Protein AF-0000000066937714 (afdb_homodimer)

Radius of gyration: 23.48 Å; Cα contacts (8 Å, |Δi|>4): 875; chains: 2; bounding box: 50×72×69 Å

Organism: NCBI:txid1442368

Nearest PDB structures (foldseek):
  7u1z-assembly2_A  TM=6.912E-01  e=1.212E+00  Clostridioides difficile
  6xio-assembly1_A  TM=5.023E-01  e=6.515E-01  Methanosarcinales archaeon
  3h6q-assembly1_A  TM=4.345E-01  e=1.758E+00  Macrolepiota procera
  6c8z-assembly1_A-2  TM=4.834E-01  e=1.652E+00  Methanosarcinales
  2qm4-assembly2_D  TM=3.802E-01  e=5.372E+00  Homo sapiens

Foldseek 3Di:
DPPQDKDFQLRLLPPDADAAAAVQADQDFDDADPPFADAPDEAAPVCPDDVNCCVVQVVRRGDIDGDDDAQPPDDDNVLRYHHYLVSVVSSCVRGVQVSVQVSQQSRVCVVVVPDDSLQRWGKDAQQQPFQDPPDDPLQTARIFRFRRVAAHPRHTAGQEGEHEDECSQADPPDDPVRNCRVVSRRLRCCVVNRVYQWYWYDYPFWIWIWGWDQDPNGTHIYIHIDGPPPPDPDDD/DPPQDKDFQLRLLPPDADAAAAVQADQDFDDADPPFADAPDEAAPVCPDDVNCCVVQVVRRGDIDGDDDAQPPDDDNVLRYHHYLVSVVSSCVRGVQVSVQVSQQSRVCVVVVPDDSLQRWGKDAQQQPDQDPPDDPLQTARIFRFRRVAAHPRHTAGQEGEHEDECSQADPVDDPVRNCRVVSRRQRCCVVNRVYQWYWYDYPFWIWIWGWDQDPNGTHIYIHIPGPPPPDPDDD

Sequence (472 aa):
MNVMATTTLLEYLTLPNPVLDCLHSSTGSNTTNPSWDKLSGLEDWAEFNYNTLMHSYGDILHRNFPSMAETSPSLTELDRMIFTERTFESVLERTIMPQVSSALRLAWPIHYSNDDLKDVVEIGKGDKARKGIYEDDRYYPDWAGIRKGVVTRFGYRNLCPGETKLESKLNSSRKDFDYAEPFKQIQTYCGRQWNTRYGYIIHNKRTCCCQSLERNDRAWSRCYEKRSNGNAAGEKMNVMATTTLLEYLTLPNPVLDCLHSSTGSNTTNPSWDKLSGLEDWAEFNYNTLMHSYGDILHRNFPSMAETSPSLTELDRMIFTERTFESVLERTIMPQVSSALRLAWPIHYSNDDLKDVVEIGKGDKARKGIYEDDRYYPDWAGIRKGVVTRFGYRNLCPGETKLESKLNSSRKDFDYAEPFKQIQTYCGRQWNTRYGYIIHNKRTCCCQSLERNDRAWSRCYEKRSNGNAAGEK

Structure (mmCIF, N/CA/C/O backbone):
data_AF-0000000066937714-model_v1
#
loop_
_entity.id
_entity.type
_entity.pdbx_description
1 polymer 'Unplaced genomic scaffold supercont1.4, whole genome shotgun sequence'
#
loop_
_atom_site.group_PDB
_atom_site.id
_atom_site.type_symbol
_atom_site.label_atom_id
_atom_site.label_alt_id
_atom_site.label_comp_id
_atom_site.label_asym_id
_atom_site.label_entity_id
_atom_site.label_seq_id
_atom_site.pdbx_PDB_ins_code
_atom_site.Cartn_x
_atom_site.Cartn_y
_atom_site.Cartn_z
_atom_site.occupancy
_atom_site.B_iso_or_equiv
_atom_site.auth_seq_id
_atom_site.auth_comp_id
_atom_site.auth_asym_id
_atom_site.auth_atom_id
_atom_site.pdbx_PDB_model_num
ATOM 1 N N . MET A 1 1 ? 10.688 -7.031 39.25 1 34 1 MET A N 1
ATOM 2 C CA . MET A 1 1 ? 9.594 -6.305 38.625 1 34 1 MET A CA 1
ATOM 3 C C . MET A 1 1 ? 9.773 -6.25 37.125 1 34 1 MET A C 1
ATOM 5 O O . MET A 1 1 ? 10.82 -5.824 36.625 1 34 1 MET A O 1
ATOM 9 N N . ASN A 1 2 ? 9.383 -7.156 36.344 1 45.88 2 ASN A N 1
ATOM 10 C CA . ASN A 1 2 ? 9.555 -7.219 34.875 1 45.88 2 ASN A CA 1
ATOM 11 C C . ASN A 1 2 ? 9.234 -5.883 34.219 1 45.88 2 ASN A C 1
ATOM 13 O O . ASN A 1 2 ? 8.062 -5.516 34.094 1 45.88 2 ASN A O 1
ATOM 17 N N . VAL A 1 3 ? 9.93 -4.844 34.5 1 57 3 VAL A N 1
ATOM 18 C CA . VAL A 1 3 ? 9.672 -3.467 34.094 1 57 3 VAL A CA 1
ATOM 19 C C . VAL A 1 3 ? 9.438 -3.408 32.594 1 57 3 VAL A C 1
ATOM 21 O O . VAL A 1 3 ? 10.281 -3.846 31.797 1 57 3 VAL A O 1
ATOM 24 N N . MET A 1 4 ? 8.227 -3.357 32.219 1 72.12 4 MET A N 1
ATOM 25 C CA . MET A 1 4 ? 7.867 -3.227 30.828 1 72.12 4 MET A CA 1
ATOM 26 C C . MET A 1 4 ? 8.578 -2.035 30.188 1 72.12 4 MET A C 1
ATOM 28 O O . MET A 1 4 ? 8.625 -0.953 30.781 1 72.12 4 MET A O 1
ATOM 32 N N . ALA A 1 5 ? 9.477 -2.191 29.25 1 87.19 5 ALA A N 1
ATOM 33 C CA . ALA A 1 5 ? 10.227 -1.146 28.547 1 87.19 5 ALA A CA 1
ATOM 34 C C . ALA A 1 5 ? 9.312 0.008 28.156 1 87.19 5 ALA A C 1
ATOM 36 O O . ALA A 1 5 ? 8.141 -0.203 27.828 1 87.19 5 ALA A O 1
ATOM 37 N N . THR A 1 6 ? 9.664 1.234 28.547 1 93.81 6 THR A N 1
ATOM 38 C CA . THR A 1 6 ? 8.891 2.422 28.188 1 93.81 6 THR A CA 1
ATOM 39 C C . THR A 1 6 ? 9.625 3.262 27.156 1 93.81 6 THR A C 1
ATOM 41 O O . THR A 1 6 ? 10.828 3.07 26.938 1 93.81 6 THR A O 1
ATOM 44 N N . THR A 1 7 ? 8.938 4.07 26.469 1 95.5 7 THR A N 1
ATOM 45 C CA . THR A 1 7 ? 9.438 5.039 25.484 1 95.5 7 THR A CA 1
ATOM 46 C C . THR A 1 7 ? 8.578 6.301 25.5 1 95.5 7 THR A C 1
ATOM 48 O O . THR A 1 7 ? 7.426 6.277 25.922 1 95.5 7 THR A O 1
ATOM 51 N N . THR A 1 8 ? 9.172 7.402 25.172 1 97.31 8 THR A N 1
ATOM 52 C CA . THR A 1 8 ? 8.359 8.594 24.969 1 97.31 8 THR A CA 1
ATOM 53 C C . THR A 1 8 ? 7.824 8.641 23.531 1 97.31 8 THR A C 1
ATOM 55 O O . THR A 1 8 ? 8.352 7.969 22.641 1 97.31 8 THR A O 1
ATOM 58 N N . LEU A 1 9 ? 6.805 9.453 23.281 1 97.12 9 LEU A N 1
ATOM 59 C CA . LEU A 1 9 ? 6.305 9.641 21.922 1 97.12 9 LEU A CA 1
ATOM 60 C C . LEU A 1 9 ? 7.367 10.289 21.031 1 97.12 9 LEU A C 1
ATOM 62 O O . LEU A 1 9 ? 7.48 9.961 19.859 1 97.12 9 LEU A O 1
ATOM 66 N N . LEU A 1 10 ? 8.07 11.211 21.641 1 97 10 LEU A N 1
ATOM 67 C CA . LEU A 1 10 ? 9.141 11.867 20.891 1 97 10 LEU A CA 1
ATOM 68 C C . LEU A 1 10 ? 10.172 10.852 20.422 1 97 10 LEU A C 1
ATOM 70 O O . LEU A 1 10 ? 10.562 10.859 19.25 1 97 10 LEU A O 1
ATOM 74 N N . GLU A 1 11 ? 10.602 9.992 21.312 1 95.69 11 GLU A N 1
ATOM 75 C CA . GLU A 1 11 ? 11.562 8.961 20.953 1 95.69 11 GLU A CA 1
ATOM 76 C C . GLU A 1 11 ? 10.992 8.023 19.891 1 95.69 11 GLU A C 1
ATOM 78 O O . GLU A 1 11 ? 11.68 7.68 18.922 1 95.69 11 GLU A O 1
ATOM 83 N N . TYR A 1 12 ? 9.844 7.645 20.078 1 95.31 12 TYR A N 1
ATOM 84 C CA . TYR A 1 12 ? 9.18 6.719 19.172 1 95.31 12 TYR A CA 1
ATOM 85 C C . TYR A 1 12 ? 9.047 7.324 17.781 1 95.31 12 TYR A C 1
ATOM 87 O O . TYR A 1 12 ? 9.336 6.664 16.781 1 95.31 12 TYR A O 1
ATOM 95 N N . LEU A 1 13 ? 8.68 8.617 17.688 1 94.69 13 LEU A N 1
ATOM 96 C CA . LEU A 1 13 ? 8.406 9.281 16.422 1 94.69 13 LEU A CA 1
ATOM 97 C C . LEU A 1 13 ? 9.703 9.727 15.75 1 94.69 13 LEU A C 1
ATOM 99 O O . LEU A 1 13 ? 9.695 10.133 14.586 1 94.69 13 LEU A O 1
ATOM 103 N N . THR A 1 14 ? 10.82 9.609 16.406 1 93.06 14 THR A N 1
ATOM 104 C CA . THR A 1 14 ? 12.086 10.031 15.812 1 93.06 14 THR A CA 1
ATOM 105 C C . THR A 1 14 ? 12.984 8.828 15.555 1 93.06 14 THR A C 1
ATOM 107 O O . THR A 1 14 ? 14.188 8.984 15.344 1 93.06 14 THR A O 1
ATOM 110 N N . LEU A 1 15 ? 12.375 7.668 15.703 1 91.62 15 LEU A N 1
ATOM 111 C CA . LEU A 1 15 ? 13.117 6.496 15.25 1 91.62 15 LEU A CA 1
ATOM 112 C C . LEU A 1 15 ? 13.594 6.676 13.812 1 91.62 15 LEU A C 1
ATOM 114 O O . LEU A 1 15 ? 12.93 7.344 13.016 1 91.62 15 LEU A O 1
ATOM 118 N N . PRO A 1 16 ? 14.734 6.062 13.5 1 91.06 16 PRO A N 1
ATOM 119 C CA . PRO A 1 16 ? 15.258 6.234 12.141 1 91.06 16 PRO A CA 1
ATOM 120 C C . PRO A 1 16 ? 14.297 5.715 11.07 1 91.06 16 PRO A C 1
ATOM 122 O O . PRO A 1 16 ? 13.656 4.68 11.266 1 91.06 16 PRO A O 1
ATOM 125 N N . ASN A 1 17 ? 14.188 6.473 10.016 1 92.12 17 ASN A N 1
ATOM 126 C CA . ASN A 1 17 ? 13.43 6.027 8.852 1 92.12 17 ASN A CA 1
ATOM 127 C C . ASN A 1 17 ? 14.125 4.883 8.125 1 92.12 17 ASN A C 1
ATOM 129 O O . ASN A 1 17 ? 15.344 4.715 8.25 1 92.12 17 ASN A O 1
ATOM 133 N N . PRO A 1 18 ? 13.359 4.137 7.398 1 94.38 18 PRO A N 1
ATOM 134 C CA . PRO A 1 18 ? 14.016 3.113 6.582 1 94.38 18 PRO A CA 1
ATOM 135 C C . PRO A 1 18 ? 14.969 3.703 5.547 1 94.38 18 PRO A C 1
ATOM 137 O O . PRO A 1 18 ? 14.688 4.758 4.973 1 94.38 18 PRO A O 1
ATOM 140 N N . VAL A 1 19 ? 16.078 3.006 5.395 1 95.62 19 VAL A N 1
ATOM 141 C CA . VAL A 1 19 ? 16.984 3.355 4.305 1 95.62 19 VAL A CA 1
ATOM 142 C C . VAL A 1 19 ? 16.438 2.809 2.986 1 95.62 19 VAL A C 1
ATOM 144 O O . VAL A 1 19 ? 16.172 1.611 2.867 1 95.62 19 VAL A O 1
ATOM 147 N N . LEU A 1 20 ? 16.312 3.693 2.029 1 97.69 20 LEU A N 1
ATOM 148 C CA . LEU A 1 20 ? 15.68 3.314 0.769 1 97.69 20 LEU A CA 1
ATOM 149 C C . LEU A 1 20 ? 16.688 3.361 -0.377 1 97.69 20 LEU A C 1
ATOM 151 O O . LEU A 1 20 ? 17.656 4.121 -0.327 1 97.69 20 LEU A O 1
ATOM 155 N N . ASP A 1 21 ? 16.5 2.48 -1.331 1 97.25 21 ASP A N 1
ATOM 156 C CA . ASP A 1 21 ? 17.203 2.488 -2.605 1 97.25 21 ASP A CA 1
ATOM 157 C C . ASP A 1 21 ? 16.344 3.098 -3.711 1 97.25 21 ASP A C 1
ATOM 159 O O . ASP A 1 21 ? 15.406 2.467 -4.191 1 97.25 21 ASP A O 1
ATOM 163 N N . CYS A 1 22 ? 16.672 4.289 -4.137 1 95.88 22 CYS A N 1
ATOM 164 C CA . CYS A 1 22 ? 15.852 5.023 -5.094 1 95.88 22 CYS A CA 1
ATOM 165 C C . CYS A 1 22 ? 16.547 5.133 -6.441 1 95.88 22 CYS A C 1
ATOM 167 O O . CYS A 1 22 ? 16.234 6.016 -7.238 1 95.88 22 CYS A O 1
ATOM 169 N N . LEU A 1 23 ? 17.484 4.262 -6.723 1 92.38 23 LEU A N 1
ATOM 170 C CA . LEU A 1 23 ? 18.297 4.309 -7.934 1 92.38 23 LEU A CA 1
ATOM 171 C C . LEU A 1 23 ? 17.406 4.195 -9.18 1 92.38 23 LEU A C 1
ATOM 173 O O . LEU A 1 23 ? 17.703 4.809 -10.203 1 92.38 23 LEU A O 1
ATOM 177 N N . HIS A 1 24 ? 16.297 3.477 -9.086 1 90.25 24 HIS A N 1
ATOM 178 C CA . HIS A 1 24 ? 15.469 3.205 -10.25 1 90.25 24 HIS A CA 1
ATOM 179 C C . HIS A 1 24 ? 14.156 3.982 -10.195 1 90.25 24 HIS A C 1
ATOM 181 O O . HIS A 1 24 ? 13.211 3.674 -10.922 1 90.25 24 HIS A O 1
ATOM 187 N N . SER A 1 25 ? 14.117 4.969 -9.367 1 93 25 SER A N 1
ATOM 188 C CA . SER A 1 25 ? 12.875 5.715 -9.203 1 93 25 SER A CA 1
ATOM 189 C C . SER A 1 25 ? 12.5 6.457 -10.484 1 93 25 SER A C 1
ATOM 191 O O . SER A 1 25 ? 13.367 7.016 -11.156 1 93 25 SER A O 1
ATOM 193 N N . SER A 1 26 ? 11.258 6.438 -10.727 1 90.38 26 SER A N 1
ATOM 194 C CA . SER A 1 26 ? 10.734 7.145 -11.891 1 90.38 26 SER A CA 1
ATOM 195 C C . SER A 1 26 ? 11.031 8.641 -11.812 1 90.38 26 SER A C 1
ATOM 197 O O . SER A 1 26 ? 11.031 9.219 -10.727 1 90.38 26 SER A O 1
ATOM 199 N N . THR A 1 27 ? 11.258 9.258 -12.969 1 89.38 27 THR A N 1
ATOM 200 C CA . THR A 1 27 ? 11.617 10.672 -13.016 1 89.38 27 THR A CA 1
ATOM 201 C C . THR A 1 27 ? 10.633 11.445 -13.898 1 89.38 27 THR A C 1
ATOM 203 O O . THR A 1 27 ? 10.875 12.609 -14.227 1 89.38 27 THR A O 1
ATOM 206 N N . GLY A 1 28 ? 9.57 10.836 -14.266 1 87.62 28 GLY A N 1
ATOM 207 C CA . GLY A 1 28 ? 8.617 11.484 -15.156 1 87.62 28 GLY A CA 1
ATOM 208 C C . GLY A 1 28 ? 7.969 12.711 -14.531 1 87.62 28 GLY A C 1
ATOM 209 O O . GLY A 1 28 ? 8.234 13.039 -13.375 1 87.62 28 GLY A O 1
ATOM 210 N N . SER A 1 29 ? 7.102 13.359 -15.289 1 90.12 29 SER A N 1
ATOM 211 C CA . SER A 1 29 ? 6.434 14.578 -14.844 1 90.12 29 SER A CA 1
ATOM 212 C C . SER A 1 29 ? 5.387 14.273 -13.773 1 90.12 29 SER A C 1
ATOM 214 O O . SER A 1 29 ? 4.891 13.148 -13.688 1 90.12 29 SER A O 1
ATOM 216 N N . ASN A 1 30 ? 5.121 15.312 -13.062 1 91.88 30 ASN A N 1
ATOM 217 C CA . ASN A 1 30 ? 4.051 15.203 -12.078 1 91.88 30 ASN A CA 1
ATOM 218 C C . ASN A 1 30 ? 2.676 15.211 -12.742 1 91.88 30 ASN A C 1
ATOM 220 O O . ASN A 1 30 ? 2.51 15.773 -13.828 1 91.88 30 ASN A O 1
ATOM 224 N N . THR A 1 31 ? 1.754 14.5 -12.031 1 86.5 31 THR A N 1
ATOM 225 C CA . THR A 1 31 ? 0.358 14.555 -12.453 1 86.5 31 THR A CA 1
ATOM 226 C C . THR A 1 31 ? -0.161 15.992 -12.422 1 86.5 31 THR A C 1
ATOM 228 O O . THR A 1 31 ? 0.18 16.766 -11.523 1 86.5 31 THR A O 1
ATOM 231 N N . THR A 1 32 ? -0.954 16.297 -13.422 1 87.94 32 THR A N 1
ATOM 232 C CA . THR A 1 32 ? -1.576 17.625 -13.461 1 87.94 32 THR A CA 1
ATOM 233 C C . THR A 1 32 ? -3.096 17.5 -13.539 1 87.94 32 THR A C 1
ATOM 235 O O . THR A 1 32 ? -3.623 16.469 -13.945 1 87.94 32 THR A O 1
ATOM 238 N N . ASN A 1 33 ? -3.707 18.5 -13 1 86.06 33 ASN A N 1
ATOM 239 C CA . ASN A 1 33 ? -5.152 18.656 -13.102 1 86.06 33 ASN A CA 1
ATOM 240 C C . ASN A 1 33 ? -5.539 20.125 -13.266 1 86.06 33 ASN A C 1
ATOM 242 O O . ASN A 1 33 ? -5.25 20.953 -12.391 1 86.06 33 ASN A O 1
ATOM 246 N N . PRO A 1 34 ? -6.25 20.391 -14.375 1 85.81 34 PRO A N 1
ATOM 247 C CA . PRO A 1 34 ? -6.586 21.797 -14.633 1 85.81 34 PRO A CA 1
ATOM 248 C C . PRO A 1 34 ? -7.547 22.359 -13.594 1 85.81 34 PRO A C 1
ATOM 250 O O . PRO A 1 34 ? -7.664 23.578 -13.461 1 85.81 34 PRO A O 1
ATOM 253 N N . SER A 1 35 ? -8.164 21.531 -12.859 1 84.19 35 SER A N 1
ATOM 254 C CA . SER A 1 35 ? -9.156 21.984 -11.891 1 84.19 35 SER A CA 1
ATOM 255 C C . SER A 1 35 ? -8.516 22.312 -10.547 1 84.19 35 SER A C 1
ATOM 257 O O . SER A 1 35 ? -9.188 22.797 -9.633 1 84.19 35 SER A O 1
ATOM 259 N N . TRP A 1 36 ? -7.238 22.031 -10.406 1 87.06 36 TRP A N 1
ATOM 260 C CA . TRP A 1 36 ? -6.578 22.359 -9.141 1 87.06 36 TRP A CA 1
ATOM 261 C C . TRP A 1 36 ? -6.465 23.859 -8.961 1 87.06 36 TRP A C 1
ATOM 263 O O . TRP A 1 36 ? -6.312 24.594 -9.938 1 87.06 36 TRP A O 1
ATOM 273 N N . ASP A 1 37 ? -6.543 24.219 -7.734 1 83.94 37 ASP A N 1
ATOM 274 C CA . ASP A 1 37 ? -6.367 25.641 -7.426 1 83.94 37 ASP A CA 1
ATOM 275 C C . ASP A 1 37 ? -4.984 26.125 -7.859 1 83.94 37 ASP A C 1
ATOM 277 O O . ASP A 1 37 ? -3.998 25.406 -7.738 1 83.94 37 ASP A O 1
ATOM 281 N N . LYS A 1 38 ? -5.023 27.344 -8.305 1 82.88 38 LYS A N 1
ATOM 282 C CA . LYS A 1 38 ? -3.74 27.938 -8.664 1 82.88 38 LYS A CA 1
ATOM 283 C C . LYS A 1 38 ? -2.936 28.297 -7.422 1 82.88 38 LYS A C 1
ATOM 285 O O . LYS A 1 38 ? -3.502 28.703 -6.406 1 82.88 38 LYS A O 1
ATOM 290 N N . LEU A 1 39 ? -1.634 28.156 -7.609 1 81.31 39 LEU A N 1
ATOM 291 C CA . LEU A 1 39 ? -0.724 28.531 -6.535 1 81.31 39 LEU A CA 1
ATOM 292 C C . LEU A 1 39 ? -0.24 29.969 -6.723 1 81.31 39 LEU A C 1
ATOM 294 O O . LEU A 1 39 ? 0.303 30.312 -7.773 1 81.31 39 LEU A O 1
ATOM 298 N N . SER A 1 40 ? -0.545 30.828 -5.855 1 75.56 40 SER A N 1
ATOM 299 C CA . SER A 1 40 ? -0.096 32.219 -5.953 1 75.56 40 SER A CA 1
ATOM 300 C C . SER A 1 40 ? 1.352 32.344 -5.496 1 75.56 40 SER A C 1
ATOM 302 O O . SER A 1 40 ? 2.061 33.25 -5.938 1 75.56 40 SER A O 1
ATOM 304 N N . GLY A 1 41 ? 1.845 31.453 -4.637 1 75.25 41 GLY A N 1
ATOM 305 C CA . GLY A 1 41 ? 3.211 31.484 -4.137 1 75.25 41 GLY A CA 1
ATOM 306 C C . GLY A 1 41 ? 3.477 30.453 -3.061 1 75.25 41 GLY A C 1
ATOM 307 O O . GLY A 1 41 ? 2.545 29.828 -2.541 1 75.25 41 GLY A O 1
ATOM 308 N N . LEU A 1 42 ? 4.77 30.203 -2.902 1 79.75 42 LEU A N 1
ATOM 309 C CA . LEU A 1 42 ? 5.262 29.312 -1.849 1 79.75 42 LEU A CA 1
ATOM 310 C C . LEU A 1 42 ? 6.172 30.078 -0.888 1 79.75 42 LEU A C 1
ATOM 312 O O . LEU A 1 42 ? 7.062 30.812 -1.319 1 79.75 42 LEU A O 1
ATOM 316 N N . GLU A 1 43 ? 5.773 30.031 0.33 1 82 43 GLU A N 1
ATOM 317 C CA . GLU A 1 43 ? 6.617 30.688 1.325 1 82 43 GLU A CA 1
ATOM 318 C C . GLU A 1 43 ? 7.062 29.703 2.404 1 82 43 GLU A C 1
ATOM 320 O O . GLU A 1 43 ? 6.406 28.688 2.633 1 82 43 GLU A O 1
ATOM 325 N N . ASP A 1 44 ? 8.086 30.078 3.027 1 84.31 44 ASP A N 1
ATOM 326 C CA . ASP A 1 44 ? 8.57 29.281 4.148 1 84.31 44 ASP A CA 1
ATOM 327 C C . ASP A 1 44 ? 7.656 29.438 5.367 1 84.31 44 ASP A C 1
ATOM 329 O O . ASP A 1 44 ? 7.215 30.547 5.68 1 84.31 44 ASP A O 1
ATOM 333 N N . TRP A 1 45 ? 7.352 28.312 5.852 1 88.5 45 TRP A N 1
ATOM 334 C CA . TRP A 1 45 ? 6.625 28.328 7.117 1 88.5 45 TRP A CA 1
ATOM 335 C C . TRP A 1 45 ? 7.59 28.344 8.297 1 88.5 45 TRP A C 1
ATOM 337 O O . TRP A 1 45 ? 7.785 27.328 8.961 1 88.5 45 TRP A O 1
ATOM 347 N N . ALA A 1 46 ? 8.078 29.484 8.719 1 86.94 46 ALA A N 1
ATOM 348 C CA . ALA A 1 46 ? 9.148 29.641 9.695 1 86.94 46 ALA A CA 1
ATOM 349 C C . ALA A 1 46 ? 8.688 29.234 11.086 1 86.94 46 ALA A C 1
ATOM 351 O O . ALA A 1 46 ? 9.484 28.75 11.891 1 86.94 46 ALA A O 1
ATOM 352 N N . GLU A 1 47 ? 7.398 29.391 11.312 1 88.62 47 GLU A N 1
ATOM 353 C CA . GLU A 1 47 ? 6.859 29.109 12.641 1 88.62 47 GLU A CA 1
ATOM 354 C C . GLU A 1 47 ? 6.766 27.609 12.883 1 88.62 47 GLU A C 1
ATOM 356 O O . GLU A 1 47 ? 6.582 27.172 14.023 1 88.62 47 GLU A O 1
ATOM 361 N N . PHE A 1 48 ? 6.77 26.844 11.828 1 90.25 48 PHE A N 1
ATOM 362 C CA . PHE A 1 48 ? 6.793 25.391 11.992 1 90.25 48 PHE A CA 1
ATOM 363 C C . PHE A 1 48 ? 8.211 24.906 12.266 1 90.25 48 PHE A C 1
ATOM 365 O O . PHE A 1 48 ? 8.961 24.609 11.336 1 90.25 48 PHE A O 1
ATOM 372 N N . ASN A 1 49 ? 8.516 24.844 13.539 1 88.56 49 ASN A N 1
ATOM 373 C CA . ASN A 1 49 ? 9.852 24.406 13.953 1 88.56 49 ASN A CA 1
ATOM 374 C C . ASN A 1 49 ? 9.812 23.672 15.281 1 88.56 49 ASN A C 1
ATOM 376 O O . ASN A 1 49 ? 8.766 23.609 15.938 1 88.56 49 ASN A O 1
ATOM 380 N N . TYR A 1 50 ? 10.922 23.109 15.625 1 91.62 50 TYR A N 1
ATOM 381 C CA . TYR A 1 50 ? 11.023 22.234 16.781 1 91.62 50 TYR A CA 1
ATOM 382 C C . TYR A 1 50 ? 10.609 22.953 18.062 1 91.62 50 TYR A C 1
ATOM 384 O O . TYR A 1 50 ? 9.867 22.406 18.875 1 91.62 50 TYR A O 1
ATOM 392 N N . ASN A 1 51 ? 11.07 24.156 18.219 1 94.38 51 ASN A N 1
ATOM 393 C CA . ASN A 1 51 ? 10.773 24.906 19.422 1 94.38 51 ASN A CA 1
ATOM 394 C C . ASN A 1 51 ? 9.273 25.188 19.562 1 94.38 51 ASN A C 1
ATOM 396 O O . ASN A 1 51 ? 8.711 25.031 20.641 1 94.38 51 ASN A O 1
ATOM 400 N N . THR A 1 52 ? 8.703 25.625 18.438 1 94.06 52 THR A N 1
ATOM 401 C CA . THR A 1 52 ? 7.262 25.875 18.453 1 94.06 52 THR A CA 1
ATOM 402 C C . THR A 1 52 ? 6.492 24.609 18.766 1 94.06 52 THR A C 1
ATOM 404 O O . THR A 1 52 ? 5.551 24.625 19.562 1 94.06 52 THR A O 1
ATOM 407 N N . LEU A 1 53 ? 6.887 23.438 18.219 1 93.81 53 LEU A N 1
ATOM 408 C CA . LEU A 1 53 ? 6.23 22.156 18.453 1 93.81 53 LEU A CA 1
ATOM 409 C C . LEU A 1 53 ? 6.363 21.734 19.906 1 93.81 53 LEU A C 1
ATOM 411 O O . LEU A 1 53 ? 5.391 21.281 20.531 1 93.81 53 LEU A O 1
ATOM 415 N N . MET A 1 54 ? 7.523 21.953 20.5 1 95.75 54 MET A N 1
ATOM 416 C CA . MET A 1 54 ? 7.766 21.547 21.891 1 95.75 54 MET A CA 1
ATOM 417 C C . MET A 1 54 ? 6.996 22.438 22.844 1 95.75 54 MET A C 1
ATOM 419 O O . MET A 1 54 ? 6.543 21.984 23.906 1 95.75 54 MET A O 1
ATOM 423 N N . HIS A 1 55 ? 6.879 23.656 22.453 1 96.5 55 HIS A N 1
ATOM 424 C CA . HIS A 1 55 ? 6.082 24.562 23.25 1 96.5 55 HIS A CA 1
ATOM 425 C C . HIS A 1 55 ? 4.617 24.141 23.281 1 96.5 55 HIS A C 1
ATOM 427 O O . HIS A 1 55 ? 3.961 24.219 24.328 1 96.5 55 HIS A O 1
ATOM 433 N N . SER A 1 56 ? 4.098 23.734 22.188 1 95.12 56 SER A N 1
ATOM 434 C CA . SER A 1 56 ? 2.678 23.422 22.047 1 95.12 56 SER A CA 1
ATOM 435 C C . SER A 1 56 ? 2.365 22.016 22.531 1 95.12 56 SER A C 1
ATOM 437 O O . SER A 1 56 ? 1.299 21.781 23.109 1 95.12 56 SER A O 1
ATOM 439 N N . TYR A 1 57 ? 3.301 21.016 22.281 1 96.69 57 TYR A N 1
ATOM 440 C CA . TYR A 1 57 ? 2.951 19.609 22.469 1 96.69 57 TYR A CA 1
ATOM 441 C C . TYR A 1 57 ? 4.02 18.891 23.297 1 96.69 57 TYR A C 1
ATOM 443 O O . TYR A 1 57 ? 3.973 17.672 23.453 1 96.69 57 TYR A O 1
ATOM 451 N N . GLY A 1 58 ? 5 19.578 23.797 1 97.31 58 GLY A N 1
ATOM 452 C CA . GLY A 1 58 ? 6.121 18.984 24.516 1 97.31 58 GLY A CA 1
ATOM 453 C C . GLY A 1 58 ? 5.695 18.094 25.672 1 97.31 58 GLY A C 1
ATOM 454 O O . GLY A 1 58 ? 6.293 17.047 25.922 1 97.31 58 GLY A O 1
ATOM 455 N N . ASP A 1 59 ? 4.695 18.5 26.375 1 97.19 59 ASP A N 1
ATOM 456 C CA . ASP A 1 59 ? 4.215 17.75 27.531 1 97.19 59 ASP A CA 1
ATOM 457 C C . ASP A 1 59 ? 3.74 16.359 27.109 1 97.19 59 ASP A C 1
ATOM 459 O O . ASP A 1 59 ? 3.967 15.383 27.828 1 97.19 59 ASP A O 1
ATOM 463 N N . ILE A 1 60 ? 3.125 16.266 26 1 97.75 60 ILE A N 1
ATOM 464 C CA . ILE A 1 60 ? 2.613 15 25.5 1 97.75 60 ILE A CA 1
ATOM 465 C C . ILE A 1 60 ? 3.748 14.195 24.875 1 97.75 60 ILE A C 1
ATOM 467 O O . ILE A 1 60 ? 3.867 12.984 25.094 1 97.75 60 ILE A O 1
ATOM 471 N N . LEU A 1 61 ? 4.621 14.82 24.141 1 97.94 61 LEU A N 1
ATOM 472 C CA . LEU A 1 61 ? 5.695 14.172 23.406 1 97.94 61 LEU A CA 1
ATOM 473 C C . LEU A 1 61 ? 6.723 13.562 24.359 1 97.94 61 LEU A C 1
ATOM 475 O O . LEU A 1 61 ? 7.371 12.57 24.016 1 97.94 61 LEU A O 1
ATOM 479 N N . HIS A 1 62 ? 6.777 14.094 25.594 1 97.62 62 HIS A N 1
ATOM 480 C CA . HIS A 1 62 ? 7.781 13.625 26.547 1 97.62 62 HIS A CA 1
ATOM 481 C C . HIS A 1 62 ? 7.188 12.625 27.516 1 97.62 62 HIS A C 1
ATOM 483 O O . HIS A 1 62 ? 7.898 12.086 28.375 1 97.62 62 HIS A O 1
ATOM 489 N N . ARG A 1 63 ? 5.992 12.352 27.391 1 97 63 ARG A N 1
ATOM 490 C CA . ARG A 1 63 ? 5.359 11.375 28.266 1 97 63 ARG A CA 1
ATOM 491 C C . ARG A 1 63 ? 5.824 9.961 27.938 1 97 63 ARG A C 1
ATOM 493 O O . ARG A 1 63 ? 5.992 9.609 26.766 1 97 63 ARG A O 1
ATOM 500 N N . ASN A 1 64 ? 5.883 9.188 29.062 1 96.19 64 ASN A N 1
ATOM 501 C CA . ASN A 1 64 ? 6.277 7.793 28.891 1 96.19 64 ASN A CA 1
ATOM 502 C C . ASN A 1 64 ? 5.074 6.898 28.609 1 96.19 64 ASN A C 1
ATOM 504 O O . ASN A 1 64 ? 4.027 7.043 29.25 1 96.19 64 ASN A O 1
ATOM 508 N N . PHE A 1 65 ? 5.246 6.07 27.672 1 96.19 65 PHE A N 1
ATOM 509 C CA . PHE A 1 65 ? 4.27 5.051 27.312 1 96.19 65 PHE A CA 1
ATOM 510 C C . PHE A 1 65 ? 4.922 3.674 27.25 1 96.19 65 PHE A C 1
ATOM 512 O O . PHE A 1 65 ? 6.141 3.566 27.094 1 96.19 65 PHE A O 1
ATOM 519 N N . PRO A 1 66 ? 4.117 2.666 27.438 1 93.38 66 PRO A N 1
ATOM 520 C CA . PRO A 1 66 ? 4.684 1.356 27.109 1 93.38 66 PRO A CA 1
ATOM 521 C C . PRO A 1 66 ? 5.277 1.307 25.703 1 93.38 66 PRO A C 1
ATOM 523 O O . PRO A 1 66 ? 4.738 1.928 24.781 1 93.38 66 PRO A O 1
ATOM 526 N N . SER A 1 67 ? 6.297 0.55 25.578 1 91.75 67 SER A N 1
ATOM 527 C CA . SER A 1 67 ? 6.957 0.465 24.281 1 91.75 67 SER A CA 1
ATOM 528 C C . SER A 1 67 ? 5.996 -0.001 23.203 1 91.75 67 SER A C 1
ATOM 530 O O . SER A 1 67 ? 5.172 -0.889 23.438 1 91.75 67 SER A O 1
ATOM 532 N N . MET A 1 68 ? 6.148 0.54 22.094 1 89.94 68 MET A N 1
ATOM 533 C CA . MET A 1 68 ? 5.266 0.263 20.969 1 89.94 68 MET A CA 1
ATOM 534 C C . MET A 1 68 ? 5.938 -0.675 19.969 1 89.94 68 MET A C 1
ATOM 536 O O . MET A 1 68 ? 7.168 -0.723 19.875 1 89.94 68 MET A O 1
ATOM 540 N N . ALA A 1 69 ? 5.074 -1.293 19.266 1 84.56 69 ALA A N 1
ATOM 541 C CA . ALA A 1 69 ? 5.527 -2.326 18.344 1 84.56 69 ALA A CA 1
ATOM 542 C C . ALA A 1 69 ? 6.23 -1.711 17.141 1 84.56 69 ALA A C 1
ATOM 544 O O . ALA A 1 69 ? 5.824 -0.654 16.641 1 84.56 69 ALA A O 1
ATOM 545 N N . GLU A 1 70 ? 7.34 -2.393 16.766 1 87 70 GLU A N 1
ATOM 546 C CA . GLU A 1 70 ? 8.016 -2.029 15.523 1 87 70 GLU A CA 1
ATOM 547 C C . GLU A 1 70 ? 7.426 -2.781 14.336 1 87 70 GLU A C 1
ATOM 549 O O . GLU A 1 70 ? 6.734 -3.785 14.516 1 87 70 GLU A O 1
ATOM 554 N N . THR A 1 71 ? 7.785 -2.254 13.188 1 90.12 71 THR A N 1
ATOM 555 C CA . THR A 1 71 ? 7.336 -2.908 11.969 1 90.12 71 THR A CA 1
ATOM 556 C C . THR A 1 71 ? 7.801 -4.359 11.93 1 90.12 71 THR A C 1
ATOM 558 O O . THR A 1 71 ? 8.984 -4.645 12.141 1 90.12 71 THR A O 1
ATOM 561 N N . SER A 1 72 ? 6.848 -5.188 11.742 1 92.5 72 SER A N 1
ATOM 562 C CA . SER A 1 72 ? 7.133 -6.609 11.578 1 92.5 72 SER A CA 1
ATOM 563 C C . SER A 1 72 ? 6.176 -7.254 10.578 1 92.5 72 SER A C 1
ATOM 565 O O . SER A 1 72 ? 4.977 -6.969 10.586 1 92.5 72 SER A O 1
ATOM 567 N N . PRO A 1 73 ? 6.727 -8.156 9.742 1 92.88 73 PRO A N 1
ATOM 568 C CA . PRO A 1 73 ? 8.133 -8.438 9.461 1 92.88 73 PRO A CA 1
ATOM 569 C C . PRO A 1 73 ? 8.891 -7.211 8.953 1 92.88 73 PRO A C 1
ATOM 571 O O . PRO A 1 73 ? 8.289 -6.289 8.406 1 92.88 73 PRO A O 1
ATOM 574 N N . SER A 1 74 ? 10.188 -7.254 9.109 1 93.5 74 SER A N 1
ATOM 575 C CA . SER A 1 74 ? 11.031 -6.156 8.648 1 93.5 74 SER A CA 1
ATOM 576 C C . SER A 1 74 ? 11.008 -6.043 7.133 1 93.5 74 SER A C 1
ATOM 578 O O . SER A 1 74 ? 10.766 -7.031 6.434 1 93.5 74 SER A O 1
ATOM 580 N N . LEU A 1 75 ? 11.32 -4.852 6.656 1 96.12 75 LEU A N 1
ATOM 581 C CA . LEU A 1 75 ? 11.414 -4.652 5.215 1 96.12 75 LEU A CA 1
ATOM 582 C C . LEU A 1 75 ? 12.57 -5.465 4.633 1 96.12 75 LEU A C 1
ATOM 584 O O . LEU A 1 75 ? 13.648 -5.531 5.223 1 96.12 75 LEU A O 1
ATOM 588 N N . THR A 1 76 ? 12.328 -6.047 3.527 1 95.69 76 THR A N 1
ATOM 589 C CA . THR A 1 76 ? 13.391 -6.703 2.775 1 95.69 76 THR A CA 1
ATOM 590 C C . THR A 1 76 ? 14.133 -5.699 1.898 1 95.69 76 THR A C 1
ATOM 592 O O . THR A 1 76 ? 13.727 -4.539 1.797 1 95.69 76 THR A O 1
ATOM 595 N N . GLU A 1 77 ? 15.18 -6.184 1.291 1 96.12 77 GLU A N 1
ATOM 596 C CA . GLU A 1 77 ? 15.875 -5.344 0.318 1 96.12 77 GLU A CA 1
ATOM 597 C C . GLU A 1 77 ? 14.945 -4.93 -0.818 1 96.12 77 GLU A C 1
ATOM 599 O O . GLU A 1 77 ? 14.953 -3.777 -1.249 1 96.12 77 GLU A O 1
ATOM 604 N N . LEU A 1 78 ? 14.164 -5.816 -1.265 1 96.62 78 LEU A N 1
ATOM 605 C CA . LEU A 1 78 ? 13.234 -5.527 -2.35 1 96.62 78 LEU A CA 1
ATOM 606 C C . LEU A 1 78 ? 12.211 -4.477 -1.928 1 96.62 78 LEU A C 1
ATOM 608 O O . LEU A 1 78 ? 11.906 -3.562 -2.693 1 96.62 78 LEU A O 1
ATOM 612 N N . ASP A 1 79 ? 11.711 -4.637 -0.733 1 96.69 79 ASP A N 1
ATOM 613 C CA . ASP A 1 79 ? 10.766 -3.65 -0.219 1 96.69 79 ASP A CA 1
ATOM 614 C C . ASP A 1 79 ? 11.352 -2.244 -0.274 1 96.69 79 ASP A C 1
ATOM 616 O O . ASP A 1 79 ? 10.648 -1.28 -0.572 1 96.69 79 ASP A O 1
ATOM 620 N N . ARG A 1 80 ? 12.609 -2.154 -0.038 1 97.81 80 ARG A N 1
ATOM 621 C CA . ARG A 1 80 ? 13.281 -0.867 0.124 1 97.81 80 ARG A CA 1
ATOM 622 C C . ARG A 1 80 ? 13.594 -0.241 -1.23 1 97.81 80 ARG A C 1
ATOM 624 O O . ARG A 1 80 ? 13.969 0.933 -1.306 1 97.81 80 ARG A O 1
ATOM 631 N N . MET A 1 81 ? 13.453 -0.964 -2.271 1 97.12 81 MET A N 1
ATOM 632 C CA . MET A 1 81 ? 13.688 -0.423 -3.607 1 97.12 81 MET A CA 1
ATOM 633 C C . MET A 1 81 ? 12.469 0.351 -4.098 1 97.12 81 MET A C 1
ATOM 635 O O . MET A 1 81 ? 11.375 -0.21 -4.219 1 97.12 81 MET A O 1
ATOM 639 N N . ILE A 1 82 ? 12.672 1.594 -4.422 1 97 82 ILE A N 1
ATOM 640 C CA . ILE A 1 82 ? 11.578 2.471 -4.824 1 97 82 ILE A CA 1
ATOM 641 C C . ILE A 1 82 ? 11.625 2.701 -6.332 1 97 82 ILE A C 1
ATOM 643 O O . ILE A 1 82 ? 12.625 3.191 -6.859 1 97 82 ILE A O 1
ATOM 647 N N . PHE A 1 83 ? 10.586 2.367 -6.996 1 94.19 83 PHE A N 1
ATOM 648 C CA . PHE A 1 83 ? 10.477 2.537 -8.438 1 94.19 83 PHE A CA 1
ATOM 649 C C . PHE A 1 83 ? 9.484 3.645 -8.781 1 94.19 83 PHE A C 1
ATOM 651 O O . PHE A 1 83 ? 9.727 4.441 -9.695 1 94.19 83 PHE A O 1
ATOM 658 N N . THR A 1 84 ? 8.383 3.592 -8.078 1 93.56 84 THR A N 1
ATOM 659 C CA . THR A 1 84 ? 7.281 4.523 -8.312 1 93.56 84 THR A CA 1
ATOM 660 C C . THR A 1 84 ? 6.73 5.047 -6.988 1 93.56 84 THR A C 1
ATOM 662 O O . THR A 1 84 ? 7.121 4.578 -5.918 1 93.56 84 THR A O 1
ATOM 665 N N . GLU A 1 85 ? 5.82 5.961 -7.082 1 94.75 85 GLU A N 1
ATOM 666 C CA . GLU A 1 85 ? 5.133 6.449 -5.887 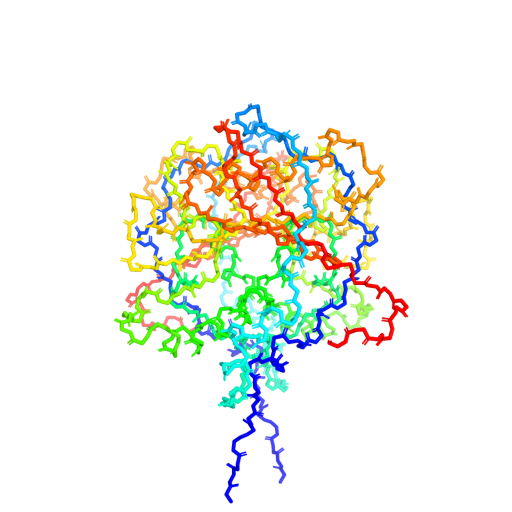1 94.75 85 GLU A CA 1
ATOM 667 C C . GLU A 1 85 ? 4.371 5.328 -5.191 1 94.75 85 GLU A C 1
ATOM 669 O O . GLU A 1 85 ? 4.297 5.289 -3.961 1 94.75 85 GLU A O 1
ATOM 674 N N . ARG A 1 86 ? 3.918 4.387 -5.918 1 94 86 ARG A N 1
ATOM 675 C CA . ARG A 1 86 ? 3.178 3.262 -5.355 1 94 86 ARG A CA 1
ATOM 676 C C . ARG A 1 86 ? 4.09 2.363 -4.531 1 94 86 ARG A C 1
ATOM 678 O O . ARG A 1 86 ? 3.709 1.901 -3.453 1 94 86 ARG A O 1
ATOM 685 N N . THR A 1 87 ? 5.262 2.133 -5.051 1 96.25 87 THR A N 1
ATOM 686 C CA . THR A 1 87 ? 6.199 1.313 -4.289 1 96.25 87 THR A CA 1
ATOM 687 C C . THR A 1 87 ? 6.672 2.051 -3.039 1 96.25 87 THR A C 1
ATOM 689 O O . THR A 1 87 ? 6.93 1.431 -2.006 1 96.25 87 THR A O 1
ATOM 692 N N . PHE A 1 88 ? 6.758 3.395 -3.152 1 97.56 88 PHE A N 1
ATOM 693 C CA . PHE A 1 88 ? 7.082 4.18 -1.966 1 97.56 88 PHE A CA 1
ATOM 694 C C . PHE A 1 88 ? 5.938 4.137 -0.961 1 97.56 88 PHE A C 1
ATOM 696 O O . PHE A 1 88 ? 6.164 3.973 0.24 1 97.56 88 PHE A O 1
ATOM 703 N N . GLU A 1 89 ? 4.789 4.211 -1.373 1 97.12 89 GLU A N 1
ATOM 704 C CA . GLU A 1 89 ? 3.621 4.109 -0.5 1 97.12 89 GLU A CA 1
ATOM 705 C C . GLU A 1 89 ? 3.607 2.779 0.25 1 97.12 89 GLU A C 1
ATOM 707 O O . GLU A 1 89 ? 3.199 2.721 1.411 1 97.12 89 GLU A O 1
ATOM 712 N N . SER A 1 90 ? 4 1.773 -0.428 1 96.81 90 SER A N 1
ATOM 713 C CA . SER A 1 90 ? 4.059 0.467 0.221 1 96.81 90 SER A CA 1
ATOM 714 C C . SER A 1 90 ? 4.957 0.502 1.453 1 96.81 90 SER A C 1
ATOM 716 O O . SER A 1 90 ? 4.629 -0.094 2.482 1 96.81 90 SER A O 1
ATOM 718 N N . VAL A 1 91 ? 6.07 1.182 1.373 1 97.38 91 VAL A N 1
ATOM 719 C CA . VAL A 1 91 ? 6.977 1.32 2.506 1 97.38 91 VAL A CA 1
ATOM 720 C C . VAL A 1 91 ? 6.312 2.145 3.605 1 97.38 91 VAL A C 1
ATOM 722 O O . VAL A 1 91 ? 6.359 1.774 4.781 1 97.38 91 VAL A O 1
ATOM 725 N N . LEU A 1 92 ? 5.684 3.23 3.18 1 97.38 92 LEU A N 1
ATOM 726 C CA . LEU A 1 92 ? 5.016 4.098 4.145 1 97.38 92 LEU A CA 1
ATOM 727 C C . LEU A 1 92 ? 3.922 3.34 4.891 1 97.38 92 LEU A C 1
ATOM 729 O O . LEU A 1 92 ? 3.762 3.504 6.102 1 97.38 92 LEU A O 1
ATOM 733 N N . GLU A 1 93 ? 3.238 2.512 4.203 1 96.12 93 GLU A N 1
ATOM 734 C CA . GLU A 1 93 ? 2.133 1.74 4.766 1 96.12 93 GLU A CA 1
ATOM 735 C C . GLU A 1 93 ? 2.631 0.738 5.805 1 96.12 93 GLU A C 1
ATOM 737 O O . GLU A 1 93 ? 1.921 0.422 6.762 1 96.12 93 GLU A O 1
ATOM 742 N N . ARG A 1 94 ? 3.756 0.333 5.609 1 95.69 94 ARG A N 1
ATOM 743 C CA . ARG A 1 94 ? 4.297 -0.703 6.48 1 95.69 94 ARG A CA 1
ATOM 744 C C . ARG A 1 94 ? 5.027 -0.09 7.672 1 95.69 94 ARG A C 1
ATOM 746 O O . ARG A 1 94 ? 5.156 -0.724 8.719 1 95.69 94 ARG A O 1
ATOM 753 N N . THR A 1 95 ? 5.5 1.107 7.559 1 95.5 95 THR A N 1
ATOM 754 C CA . THR A 1 95 ? 6.43 1.607 8.562 1 95.5 95 THR A CA 1
ATOM 755 C C . THR A 1 95 ? 5.906 2.896 9.195 1 95.5 95 THR A C 1
ATOM 757 O O . THR A 1 95 ? 5.27 2.865 10.25 1 95.5 95 THR A O 1
ATOM 760 N N . ILE A 1 96 ? 5.801 3.959 8.391 1 96.06 96 ILE A N 1
ATOM 761 C CA . ILE A 1 96 ? 5.645 5.316 8.906 1 96.06 96 ILE A CA 1
ATOM 762 C C . ILE A 1 96 ? 4.195 5.543 9.328 1 96.06 96 ILE A C 1
ATOM 764 O O . ILE A 1 96 ? 3.934 6.012 10.438 1 96.06 96 ILE A O 1
ATOM 768 N N . MET A 1 97 ? 3.273 5.195 8.516 1 96.81 97 MET A N 1
ATOM 769 C CA . MET A 1 97 ? 1.882 5.57 8.758 1 96.81 97 MET A CA 1
ATOM 770 C C . MET A 1 97 ? 1.327 4.832 9.977 1 96.81 97 MET A C 1
ATOM 772 O O . MET A 1 97 ? 0.672 5.438 10.82 1 96.81 97 MET A O 1
ATOM 776 N N . PRO A 1 98 ? 1.609 3.531 10.102 1 95.88 98 PRO A N 1
ATOM 777 C CA . PRO A 1 98 ? 1.152 2.875 11.328 1 95.88 98 PRO A CA 1
ATOM 778 C C . PRO A 1 98 ? 1.805 3.451 12.578 1 95.88 98 PRO A C 1
ATOM 780 O O . PRO A 1 98 ? 1.178 3.498 13.641 1 95.88 98 PRO A O 1
ATOM 783 N N . GLN A 1 99 ? 3.053 3.857 12.492 1 95.06 99 GLN A N 1
ATOM 784 C CA . GLN A 1 99 ? 3.748 4.473 13.617 1 95.06 99 GLN A CA 1
ATOM 785 C C . GLN A 1 99 ? 3.08 5.785 14.023 1 95.06 99 GLN A C 1
ATOM 787 O O . GLN A 1 99 ? 2.84 6.023 15.211 1 95.06 99 GLN A O 1
ATOM 792 N N . VAL A 1 100 ? 2.781 6.555 13.047 1 96.06 100 VAL A N 1
ATOM 793 C CA . VAL A 1 100 ? 2.135 7.836 13.305 1 96.06 100 VAL A CA 1
ATOM 794 C C . VAL A 1 100 ? 0.748 7.609 13.898 1 96.06 100 VAL A C 1
ATOM 796 O O . VAL A 1 100 ? 0.372 8.258 14.875 1 96.06 100 VAL A O 1
ATOM 799 N N . SER A 1 101 ? 0.023 6.691 13.367 1 96.44 101 SER A N 1
ATOM 800 C CA . SER A 1 101 ? -1.31 6.387 13.875 1 96.44 101 SER A CA 1
ATOM 801 C C . SER A 1 101 ? -1.249 5.879 15.312 1 96.44 101 SER A C 1
ATOM 803 O O . SER A 1 101 ? -2.1 6.223 16.141 1 96.44 101 SER A O 1
ATOM 805 N N . SER A 1 102 ? -0.265 5.043 15.609 1 95.62 102 SER A N 1
ATOM 806 C CA . SER A 1 102 ? -0.091 4.555 16.969 1 95.62 102 SER A CA 1
ATOM 807 C C . SER A 1 102 ? 0.174 5.699 17.938 1 95.62 102 SER A C 1
ATOM 809 O O . SER A 1 102 ? -0.385 5.734 19.031 1 95.62 102 SER A O 1
ATOM 811 N N . ALA A 1 103 ? 0.991 6.609 17.516 1 96.19 103 ALA A N 1
ATOM 812 C CA . ALA A 1 103 ? 1.298 7.77 18.344 1 96.19 103 ALA A CA 1
ATOM 813 C C . ALA A 1 103 ? 0.06 8.633 18.547 1 96.19 103 ALA A C 1
ATOM 815 O O . ALA A 1 103 ? -0.191 9.109 19.656 1 96.19 103 ALA A O 1
ATOM 816 N N . LEU A 1 104 ? -0.677 8.859 17.5 1 96.56 104 LEU A N 1
ATOM 817 C CA . LEU A 1 104 ? -1.889 9.664 17.578 1 96.56 104 LEU A CA 1
ATOM 818 C C . LEU A 1 104 ? -2.896 9.039 18.531 1 96.56 104 LEU A C 1
ATOM 820 O O . LEU A 1 104 ? -3.574 9.742 19.281 1 96.56 104 LEU A O 1
ATOM 824 N N . ARG A 1 105 ? -2.979 7.773 18.547 1 95.62 105 ARG A N 1
ATOM 825 C CA . ARG A 1 105 ? -3.904 7.062 19.422 1 95.62 105 ARG A CA 1
ATOM 826 C C . ARG A 1 105 ? -3.576 7.316 20.891 1 95.62 105 ARG A C 1
ATOM 828 O O . ARG A 1 105 ? -4.477 7.375 21.719 1 95.62 105 ARG A O 1
ATOM 835 N N . LEU A 1 106 ? -2.342 7.449 21.172 1 95.5 106 LEU A N 1
ATOM 836 C CA . LEU A 1 106 ? -1.909 7.695 22.547 1 95.5 106 LEU A CA 1
ATOM 837 C C . LEU A 1 106 ? -2.037 9.172 22.891 1 95.5 106 LEU A C 1
ATOM 839 O O . LEU A 1 106 ? -2.451 9.516 24 1 95.5 106 LEU A O 1
ATOM 843 N N . ALA A 1 107 ? -1.736 10.023 21.953 1 97 107 ALA A N 1
ATOM 844 C CA . ALA A 1 107 ? -1.646 11.461 22.188 1 97 107 ALA A CA 1
ATOM 845 C C . ALA A 1 107 ? -3.031 12.094 22.219 1 97 107 ALA A C 1
ATOM 847 O O . ALA A 1 107 ? -3.283 13.008 23.016 1 97 107 ALA A O 1
ATOM 848 N N . TRP A 1 108 ? -3.912 11.633 21.406 1 97.25 108 TRP A N 1
ATOM 849 C CA . TRP A 1 108 ? -5.172 12.32 21.125 1 97.25 108 TRP A CA 1
ATOM 850 C C . TRP A 1 108 ? -6.016 12.445 22.391 1 97.25 108 TRP A C 1
ATOM 852 O O . TRP A 1 108 ? -6.438 13.547 22.75 1 97.25 108 TRP A O 1
ATOM 862 N N . PRO A 1 109 ? -6.211 11.383 23.172 1 95.38 109 PRO A N 1
ATOM 863 C CA . PRO A 1 109 ? -7.051 11.508 24.359 1 95.38 109 PRO A CA 1
ATOM 864 C C . PRO A 1 109 ? -6.43 12.414 25.422 1 95.38 109 PRO A C 1
ATOM 866 O O . PRO A 1 109 ? -7.145 12.961 26.266 1 95.38 109 PRO A O 1
ATOM 869 N N . ILE A 1 110 ? -5.137 12.531 25.375 1 95.56 110 ILE A N 1
ATOM 870 C CA . ILE A 1 110 ? -4.473 13.414 26.328 1 95.56 110 ILE A CA 1
ATOM 871 C C . ILE A 1 110 ? -4.734 14.875 25.938 1 95.56 110 ILE A C 1
ATOM 873 O O . ILE A 1 110 ? -5.031 15.703 26.812 1 95.56 110 ILE A O 1
ATOM 877 N N . HIS A 1 111 ? -4.668 15.156 24.672 1 95 111 HIS A N 1
ATOM 878 C CA . HIS A 1 111 ? -4.836 16.531 24.188 1 95 111 HIS A CA 1
ATOM 879 C C . HIS A 1 111 ? -6.309 16.906 24.109 1 95 111 HIS A C 1
ATOM 881 O O . HIS A 1 111 ? -6.684 18.031 24.453 1 95 111 HIS A O 1
ATOM 887 N N . TYR A 1 112 ? -7.074 16.016 23.594 1 94.69 112 TYR A N 1
ATOM 888 C CA . TYR A 1 112 ? -8.516 16.203 23.469 1 94.69 112 TYR A CA 1
ATOM 889 C C . TYR A 1 112 ? -9.266 15.25 24.391 1 94.69 112 TYR A C 1
ATOM 891 O O . TYR A 1 112 ? -9.945 14.328 23.938 1 94.69 112 TYR A O 1
ATOM 899 N N . SER A 1 113 ? -9.289 15.562 25.641 1 92.75 113 SER A N 1
ATOM 900 C CA . SER A 1 113 ? -9.75 14.648 26.688 1 92.75 113 SER A CA 1
ATOM 901 C C . SER A 1 113 ? -11.258 14.445 26.609 1 92.75 113 SER A C 1
ATOM 903 O O . SER A 1 113 ? -11.773 13.43 27.078 1 92.75 113 SER A O 1
ATOM 905 N N . ASN A 1 114 ? -11.938 15.336 25.953 1 93.69 114 ASN A N 1
ATOM 906 C CA . ASN A 1 114 ? -13.398 15.25 25.906 1 93.69 114 ASN A CA 1
ATOM 907 C C . ASN A 1 114 ? -13.875 14.523 24.656 1 93.69 114 ASN A C 1
ATOM 909 O O . ASN A 1 114 ? -15.07 14.266 24.5 1 93.69 114 ASN A O 1
ATOM 913 N N . ASP A 1 115 ? -12.969 14.195 23.766 1 92.88 115 ASP A N 1
ATOM 914 C CA . ASP A 1 115 ? -13.344 13.523 22.516 1 92.88 115 ASP A CA 1
ATOM 915 C C . ASP A 1 115 ? -13.609 12.039 22.766 1 92.88 115 ASP A C 1
ATOM 917 O O . ASP A 1 115 ? -13.055 11.445 23.688 1 92.88 115 ASP A O 1
ATOM 921 N N . ASP A 1 116 ? -14.508 11.516 21.953 1 92.44 116 ASP A N 1
ATOM 922 C CA . ASP A 1 116 ? -14.742 10.07 21.938 1 92.44 116 ASP A CA 1
ATOM 923 C C . ASP A 1 116 ? -13.594 9.344 21.234 1 92.44 116 ASP A C 1
ATOM 925 O O . ASP A 1 116 ? -12.867 9.945 20.438 1 92.44 116 ASP A O 1
ATOM 929 N N . LEU A 1 117 ? -13.469 8.078 21.531 1 88.44 117 LEU A N 1
ATOM 930 C CA . LEU A 1 117 ? -12.438 7.254 20.906 1 88.44 117 LEU A CA 1
ATOM 931 C C . LEU A 1 117 ? -12.578 7.258 19.391 1 88.44 117 LEU A C 1
ATOM 933 O O . LEU A 1 117 ? -11.578 7.18 18.672 1 88.44 117 LEU A O 1
ATOM 937 N N . LYS A 1 118 ? -13.75 7.34 18.922 1 89.12 118 LYS A N 1
ATOM 938 C CA . LYS A 1 118 ? -13.992 7.34 17.484 1 89.12 118 LYS A CA 1
ATOM 939 C C . LYS A 1 118 ? -13.477 8.625 16.844 1 89.12 118 LYS A C 1
ATOM 941 O O . LYS A 1 118 ? -13.352 8.711 15.617 1 89.12 118 LYS A O 1
ATOM 946 N N . ASP A 1 119 ? -13.195 9.57 17.641 1 92.81 119 ASP A N 1
ATOM 947 C CA . ASP A 1 119 ? -12.742 10.859 17.125 1 92.81 119 ASP A CA 1
ATOM 948 C C . ASP A 1 119 ? -11.227 10.883 16.953 1 92.81 119 ASP A C 1
ATOM 950 O O . ASP A 1 119 ? -10.68 11.789 16.312 1 92.81 119 ASP A O 1
ATOM 954 N N . VAL A 1 120 ? -10.609 9.867 17.5 1 96.25 120 VAL A N 1
ATOM 955 C CA . VAL A 1 120 ? -9.156 9.805 17.359 1 96.25 120 VAL A CA 1
ATOM 956 C C . VAL A 1 120 ? -8.781 9.68 15.883 1 96.25 120 VAL A C 1
ATOM 958 O O . VAL A 1 120 ? -9.266 8.781 15.188 1 96.25 120 VAL A O 1
ATOM 961 N N . VAL A 1 121 ? -7.938 10.562 15.461 1 97.31 121 VAL A N 1
ATOM 962 C CA . VAL A 1 121 ? -7.527 10.594 14.062 1 97.31 121 VAL A CA 1
ATOM 963 C C . VAL A 1 121 ? -6.484 9.508 13.805 1 97.31 121 VAL A C 1
ATOM 965 O O . VAL A 1 121 ? -5.59 9.289 14.617 1 97.31 121 VAL A O 1
ATOM 968 N N . GLU A 1 122 ? -6.613 8.867 12.711 1 97.62 122 GLU A N 1
ATOM 969 C CA . GLU A 1 122 ? -5.648 7.902 12.195 1 97.62 122 GLU A CA 1
ATOM 970 C C . GLU A 1 122 ? -5.262 8.227 10.75 1 97.62 122 GLU A C 1
ATOM 972 O O . GLU A 1 122 ? -6.082 8.727 9.984 1 97.62 122 GLU A O 1
ATOM 977 N N . ILE A 1 123 ? -4.031 7.938 10.438 1 97.81 123 ILE A N 1
ATOM 978 C CA . ILE A 1 123 ? -3.619 8.102 9.047 1 97.81 123 ILE A CA 1
ATOM 979 C C . ILE A 1 123 ? -4.047 6.879 8.234 1 97.81 123 ILE A C 1
ATOM 981 O O . ILE A 1 123 ? -3.791 5.738 8.633 1 97.81 123 ILE A O 1
ATOM 985 N N . GLY A 1 124 ? -4.727 7.082 7.215 1 96.94 124 GLY A N 1
ATOM 986 C CA . GLY A 1 124 ? -5.137 6.031 6.297 1 96.94 124 GLY A CA 1
ATOM 987 C C . GLY A 1 124 ? -5.133 6.473 4.848 1 96.94 124 GLY A C 1
ATOM 988 O O . GLY A 1 124 ? -4.785 7.613 4.539 1 96.94 124 GLY A O 1
ATOM 989 N N . LYS A 1 125 ? -5.449 5.562 4.004 1 96.62 125 LYS A N 1
ATOM 990 C CA . LYS A 1 125 ? -5.551 5.891 2.584 1 96.62 125 LYS A CA 1
ATOM 991 C C . LYS A 1 125 ? -6.633 6.941 2.34 1 96.62 125 LYS A C 1
ATOM 993 O O . LYS A 1 125 ? -7.711 6.879 2.934 1 96.62 125 LYS A O 1
ATOM 998 N N . GLY A 1 126 ? -6.301 7.852 1.415 1 94.94 126 GLY A N 1
ATOM 999 C CA . GLY A 1 126 ? -7.246 8.906 1.09 1 94.94 126 GLY A CA 1
ATOM 1000 C C . GLY A 1 126 ? -8.57 8.383 0.57 1 94.94 126 GLY A C 1
ATOM 1001 O O . GLY A 1 126 ? -9.594 9.07 0.656 1 94.94 126 GLY A O 1
ATOM 1002 N N . ASP A 1 127 ? -8.625 7.176 0.112 1 92.69 127 ASP A N 1
ATOM 1003 C CA . ASP A 1 127 ? -9.82 6.531 -0.428 1 92.69 127 ASP A CA 1
ATOM 1004 C C . ASP A 1 127 ? -10.922 6.445 0.625 1 92.69 127 ASP A C 1
ATOM 1006 O O . ASP A 1 127 ? -12.102 6.328 0.287 1 92.69 127 ASP A O 1
ATOM 1010 N N . LYS A 1 128 ? -10.586 6.512 1.865 1 94.25 128 LYS A N 1
ATOM 1011 C CA . LYS A 1 128 ? -11.555 6.367 2.947 1 94.25 128 LYS A CA 1
ATOM 1012 C C . LYS A 1 128 ? -12.172 7.711 3.322 1 94.25 128 LYS A C 1
ATOM 1014 O O . LYS A 1 128 ? -13.086 7.777 4.148 1 94.25 128 LYS A O 1
ATOM 1019 N N . ALA A 1 129 ? -11.594 8.695 2.748 1 91.38 129 ALA A N 1
ATOM 1020 C CA . ALA A 1 129 ? -12.07 10.062 2.979 1 91.38 129 ALA A CA 1
ATOM 1021 C C . ALA A 1 129 ? -12.312 10.789 1.658 1 91.38 129 ALA A C 1
ATOM 1023 O O . ALA A 1 129 ? -11.656 11.789 1.365 1 91.38 129 ALA A O 1
ATOM 1024 N N . ARG A 1 130 ? -13.328 10.336 0.969 1 83.31 130 ARG A N 1
ATOM 1025 C CA . ARG A 1 130 ? -13.672 10.922 -0.322 1 83.31 130 ARG A CA 1
ATOM 1026 C C . ARG A 1 130 ? -14.875 11.852 -0.202 1 83.31 130 ARG A C 1
ATOM 1028 O O . ARG A 1 130 ? -15.773 11.609 0.607 1 83.31 130 ARG A O 1
ATOM 1035 N N . LYS A 1 131 ? -14.883 12.914 -0.803 1 69.94 131 LYS A N 1
ATOM 1036 C CA . LYS A 1 131 ? -16.016 13.828 -0.796 1 69.94 131 LYS A CA 1
ATOM 1037 C C . LYS A 1 131 ? -17.016 13.461 -1.893 1 69.94 131 LYS A C 1
ATOM 1039 O O . LYS A 1 131 ? -18.188 13.844 -1.819 1 69.94 131 LYS A O 1
ATOM 1044 N N . GLY A 1 132 ? -16.766 12.859 -2.977 1 61.72 132 GLY A N 1
ATOM 1045 C CA . GLY A 1 132 ? -17.688 12.523 -4.051 1 61.72 132 GLY A CA 1
ATOM 1046 C C . GLY A 1 132 ? -17.266 11.297 -4.832 1 61.72 132 GLY A C 1
ATOM 1047 O O . GLY A 1 132 ? -16.125 10.859 -4.75 1 61.72 132 GLY A O 1
ATOM 1048 N N . ILE A 1 133 ? -18.438 10.461 -5.328 1 52.12 133 ILE A N 1
ATOM 1049 C CA . ILE A 1 133 ? -18.266 9.219 -6.074 1 52.12 133 ILE A CA 1
ATOM 1050 C C . ILE A 1 133 ? -17.609 9.508 -7.422 1 52.12 133 ILE A C 1
ATOM 1052 O O . ILE A 1 133 ? -17 8.617 -8.023 1 52.12 133 ILE A O 1
ATOM 1056 N N . TYR A 1 134 ? -18.172 10.586 -7.926 1 48.34 134 TYR A N 1
ATOM 1057 C CA . TYR A 1 134 ? -17.797 10.812 -9.312 1 48.34 134 TYR A CA 1
ATOM 1058 C C . TYR A 1 134 ? -16.375 11.336 -9.414 1 48.34 134 TYR A C 1
ATOM 1060 O O . TYR A 1 134 ? -15.969 11.883 -10.445 1 48.34 134 TYR A O 1
ATOM 1068 N N . GLU A 1 135 ? -15.727 11.336 -8.305 1 50.84 135 GLU A N 1
ATOM 1069 C CA . GLU A 1 135 ? -14.5 12.117 -8.375 1 50.84 135 GLU A CA 1
ATOM 1070 C C . GLU A 1 135 ? -13.359 11.312 -9 1 50.84 135 GLU A C 1
ATOM 1072 O O . GLU A 1 135 ? -13.242 10.109 -8.758 1 50.84 135 GLU A O 1
ATOM 1077 N N . ASP A 1 136 ? -12.906 11.82 -10.086 1 55.16 136 ASP A N 1
ATOM 1078 C CA . ASP A 1 136 ? -11.602 11.492 -10.664 1 55.16 136 ASP A CA 1
ATOM 1079 C C . ASP A 1 136 ? -10.602 11.094 -9.578 1 55.16 136 ASP A C 1
ATOM 1081 O O . ASP A 1 136 ? -10.492 11.773 -8.555 1 55.16 136 ASP A O 1
ATOM 1085 N N . ASP A 1 137 ? -10.195 9.812 -9.578 1 54.28 137 ASP A N 1
ATOM 1086 C CA . ASP A 1 137 ? -9.188 9.305 -8.656 1 54.28 137 ASP A CA 1
ATOM 1087 C C . ASP A 1 137 ? -8.102 10.344 -8.398 1 54.28 137 ASP A C 1
ATOM 1089 O O . ASP A 1 137 ? -7.422 10.297 -7.371 1 54.28 137 ASP A O 1
ATOM 1093 N N . ARG A 1 138 ? -8.133 11.273 -9.281 1 57.22 138 ARG A N 1
ATOM 1094 C CA . ARG A 1 138 ? -7.086 12.289 -9.203 1 57.22 138 ARG A CA 1
ATOM 1095 C C . ARG A 1 138 ? -7.477 13.406 -8.242 1 57.22 138 ARG A C 1
ATOM 1097 O O . ARG A 1 138 ? -6.691 14.312 -7.988 1 57.22 138 ARG A O 1
ATOM 1104 N N . TYR A 1 139 ? -8.656 13.117 -7.633 1 62.94 139 TYR A N 1
ATOM 1105 C CA . TYR A 1 139 ? -9.086 14.219 -6.777 1 62.94 139 TYR A CA 1
ATOM 1106 C C . TYR A 1 139 ? -9.016 13.828 -5.305 1 62.94 139 TYR A C 1
ATOM 1108 O O . TYR A 1 139 ? -9.648 14.461 -4.457 1 62.94 139 TYR A O 1
ATOM 1116 N N . TYR A 1 140 ? -8.445 12.711 -5.117 1 77.31 140 TYR A N 1
ATOM 1117 C CA . TYR A 1 140 ? -8.32 12.516 -3.678 1 77.31 140 TYR A CA 1
ATOM 1118 C C . TYR A 1 140 ? -6.875 12.219 -3.291 1 77.31 140 TYR A C 1
ATOM 1120 O O . TYR A 1 140 ? -6.098 11.719 -4.105 1 77.31 140 TYR A O 1
ATOM 1128 N N . PRO A 1 141 ? -6.555 12.695 -2.131 1 90.25 141 PRO A N 1
ATOM 1129 C CA . PRO A 1 141 ? -5.172 12.578 -1.662 1 90.25 141 PRO A CA 1
ATOM 1130 C C . PRO A 1 141 ? -4.742 11.125 -1.45 1 90.25 141 PRO A C 1
ATOM 1132 O O . PRO A 1 141 ? -5.594 10.234 -1.333 1 90.25 141 PRO A O 1
ATOM 1135 N N . ASP A 1 142 ? -3.531 10.898 -1.501 1 94.69 142 ASP A N 1
ATOM 1136 C CA . ASP A 1 142 ? -2.99 9.57 -1.23 1 94.69 142 ASP A CA 1
ATOM 1137 C C . ASP A 1 142 ? -3.268 9.148 0.211 1 94.69 142 ASP A C 1
ATOM 1139 O O . ASP A 1 142 ? -3.559 7.977 0.475 1 94.69 142 ASP A O 1
ATOM 1143 N N . TRP A 1 143 ? -3.205 10.125 1.076 1 96.94 143 TRP A N 1
ATOM 1144 C CA . TRP A 1 143 ? -3.359 9.898 2.508 1 96.94 143 TRP A CA 1
ATOM 1145 C C . TRP A 1 143 ? -4.402 10.836 3.104 1 96.94 143 TRP A C 1
ATOM 1147 O O . TRP A 1 143 ? -4.688 11.891 2.537 1 96.94 143 TRP A O 1
ATOM 1157 N N . ALA A 1 144 ? -4.91 10.461 4.242 1 97.06 144 ALA A N 1
ATOM 1158 C CA . ALA A 1 144 ? -5.875 11.266 4.98 1 97.06 144 ALA A CA 1
ATOM 1159 C C . ALA A 1 144 ? -5.699 11.094 6.484 1 97.06 144 ALA A C 1
ATOM 1161 O O . ALA A 1 144 ? -5.453 9.984 6.965 1 97.06 144 ALA A O 1
ATOM 1162 N N . GLY A 1 145 ? -5.676 12.195 7.223 1 97.75 145 GLY A N 1
ATOM 1163 C CA . GLY A 1 145 ? -5.996 12.109 8.641 1 97.75 145 GLY A CA 1
ATOM 1164 C C . GLY A 1 145 ? -7.473 11.898 8.906 1 97.75 145 GLY A C 1
ATOM 1165 O O . GLY A 1 145 ? -8.242 12.859 8.938 1 97.75 145 GLY A O 1
ATOM 1166 N N . ILE A 1 146 ? -7.82 10.703 9.18 1 97.31 146 ILE A N 1
ATOM 1167 C CA . ILE A 1 146 ? -9.219 10.297 9.148 1 97.31 146 ILE A CA 1
ATOM 1168 C C . ILE A 1 146 ? -9.82 10.391 10.547 1 97.31 146 ILE A C 1
ATOM 1170 O O . ILE A 1 146 ? -9.289 9.805 11.492 1 97.31 146 ILE A O 1
ATOM 1174 N N . ARG A 1 147 ? -10.859 11.109 10.648 1 96.25 147 ARG A N 1
ATOM 1175 C CA . ARG A 1 147 ? -11.695 11.141 11.844 1 96.25 147 ARG A CA 1
ATOM 1176 C C . ARG A 1 147 ? -12.961 10.305 11.648 1 96.25 147 ARG A C 1
ATOM 1178 O O . ARG A 1 147 ? -13.93 10.773 11.047 1 96.25 147 ARG A O 1
ATOM 1185 N N . LYS A 1 148 ? -13.039 9.188 12.258 1 94.31 148 LYS A N 1
ATOM 1186 C CA . LYS A 1 148 ? -14.125 8.234 12.016 1 94.31 148 LYS A CA 1
ATOM 1187 C C . LYS A 1 148 ? -15.422 8.711 12.656 1 94.31 148 LYS A C 1
ATOM 1189 O O . LYS A 1 148 ? -16.516 8.281 12.266 1 94.31 148 LYS A O 1
ATOM 1194 N N . GLY A 1 149 ? -15.32 9.539 13.578 1 93.38 149 GLY A N 1
ATOM 1195 C CA . GLY A 1 149 ? -16.5 10.07 14.25 1 93.38 149 GLY A CA 1
ATOM 1196 C C . GLY A 1 149 ? -17.328 10.969 13.359 1 93.38 149 GLY A C 1
ATOM 1197 O O . GLY A 1 149 ? -18.469 11.289 13.688 1 93.38 149 GLY A O 1
ATOM 1198 N N . VAL A 1 150 ? -16.812 11.359 12.273 1 93.44 150 VAL A N 1
ATOM 1199 C CA . VAL A 1 150 ? -17.531 12.203 11.328 1 93.44 150 VAL A CA 1
ATOM 1200 C C . VAL A 1 150 ? -17.672 11.477 9.992 1 93.44 150 VAL A C 1
ATOM 1202 O O . VAL A 1 150 ? -16.734 11.453 9.188 1 93.44 150 VAL A O 1
ATOM 1205 N N . VAL A 1 151 ? -18.828 11 9.805 1 92.12 151 VAL A N 1
ATOM 1206 C CA . VAL A 1 151 ? -19.141 10.211 8.609 1 92.12 151 VAL A CA 1
ATOM 1207 C C . VAL A 1 151 ? -19.578 11.141 7.48 1 92.12 151 VAL A C 1
ATOM 1209 O O . VAL A 1 151 ? -20.359 12.07 7.703 1 92.12 151 VAL A O 1
ATOM 1212 N N . THR A 1 152 ? -18.984 10.883 6.312 1 88.38 152 THR A N 1
ATOM 1213 C CA . THR A 1 152 ? -19.422 11.586 5.105 1 88.38 152 THR A CA 1
ATOM 1214 C C . THR A 1 152 ? -20.188 10.648 4.176 1 88.38 152 THR A C 1
ATOM 1216 O O . THR A 1 152 ? -20.359 9.461 4.48 1 88.38 152 THR A O 1
ATOM 1219 N N . ARG A 1 153 ? -20.625 11.195 3.098 1 83.44 153 ARG A N 1
ATOM 1220 C CA . ARG A 1 153 ? -21.391 10.406 2.141 1 83.44 153 ARG A CA 1
ATOM 1221 C C . ARG A 1 153 ? -20.562 9.266 1.575 1 83.44 153 ARG A C 1
ATOM 1223 O O . ARG A 1 153 ? -21.094 8.18 1.304 1 83.44 153 ARG A O 1
ATOM 1230 N N . PHE A 1 154 ? -19.25 9.484 1.496 1 83.69 154 PHE A N 1
ATOM 1231 C CA . PHE A 1 154 ? -18.422 8.508 0.799 1 83.69 154 PHE A CA 1
ATOM 1232 C C . PHE A 1 154 ? -17.297 8.023 1.693 1 83.69 154 PHE A C 1
ATOM 1234 O O . PHE A 1 154 ? -16.328 7.434 1.21 1 83.69 154 PHE A O 1
ATOM 1241 N N . GLY A 1 155 ? -17.438 8.273 3.047 1 91.19 155 GLY A N 1
ATOM 1242 C CA . GLY A 1 155 ? -16.406 7.844 3.975 1 91.19 155 GLY A CA 1
ATOM 1243 C C . GLY A 1 155 ? -16.375 8.664 5.254 1 91.19 155 GLY A C 1
ATOM 1244 O O . GLY A 1 155 ? -17.391 8.789 5.938 1 91.19 155 GLY A O 1
ATOM 1245 N N . TYR A 1 156 ? -15.164 9.219 5.41 1 94.44 156 TYR A N 1
ATOM 1246 C CA . TYR A 1 156 ? -14.984 9.938 6.668 1 94.44 156 TYR A CA 1
ATOM 1247 C C . TYR A 1 156 ? -14.344 11.297 6.43 1 94.44 156 TYR A C 1
ATOM 1249 O O . TYR A 1 156 ? -13.852 11.578 5.332 1 94.44 156 TYR A O 1
ATOM 1257 N N . ARG A 1 157 ? -14.383 12.055 7.445 1 94.75 157 ARG A N 1
ATOM 1258 C CA . ARG A 1 157 ? -13.758 13.375 7.383 1 94.75 157 ARG A CA 1
ATOM 1259 C C . ARG A 1 157 ? -12.242 13.258 7.332 1 94.75 157 ARG A C 1
ATOM 1261 O O . ARG A 1 157 ? -11.648 12.477 8.078 1 94.75 157 ARG A O 1
ATOM 1268 N N . ASN A 1 158 ? -11.672 14.008 6.434 1 95.62 158 ASN A N 1
ATOM 1269 C CA . ASN A 1 158 ? -10.227 14.156 6.34 1 95.62 158 ASN A CA 1
ATOM 1270 C C . ASN A 1 158 ? -9.742 15.422 7.047 1 95.62 158 ASN A C 1
ATOM 1272 O O . ASN A 1 158 ? -10.102 16.531 6.652 1 95.62 158 ASN A O 1
ATOM 1276 N N . LEU A 1 159 ? -8.875 15.273 8.008 1 95.81 159 LEU A N 1
ATOM 1277 C CA . LEU A 1 159 ? -8.398 16.438 8.758 1 95.81 159 LEU A CA 1
ATOM 1278 C C . LEU A 1 159 ? -7.008 16.844 8.289 1 95.81 159 LEU A C 1
ATOM 1280 O O . LEU A 1 159 ? -6.547 17.953 8.609 1 95.81 159 LEU A O 1
ATOM 1284 N N . CYS A 1 160 ? -6.363 16 7.562 1 96.38 160 CYS A N 1
ATOM 1285 C CA . CYS A 1 160 ? -5.008 16.297 7.109 1 96.38 160 CYS A CA 1
ATOM 1286 C C . CYS A 1 160 ? -4.68 15.516 5.836 1 96.38 160 CYS A C 1
ATOM 1288 O O . CYS A 1 160 ? -4.086 14.438 5.898 1 96.38 160 CYS A O 1
ATOM 1290 N N . PRO A 1 161 ? -4.984 16.047 4.637 1 95.19 161 PRO A N 1
ATOM 1291 C CA . PRO A 1 161 ? -4.656 15.375 3.381 1 95.19 161 PRO A CA 1
ATOM 1292 C C . PRO A 1 161 ? -3.152 15.266 3.141 1 95.19 161 PRO A C 1
ATOM 1294 O O . PRO A 1 161 ? -2.402 16.172 3.508 1 95.19 161 PRO A O 1
ATOM 1297 N N . GLY A 1 162 ? -2.729 14.156 2.613 1 96 162 GLY A N 1
ATOM 1298 C CA . GLY A 1 162 ? -1.32 13.938 2.316 1 96 162 GLY A CA 1
ATOM 1299 C C . GLY A 1 162 ? -1.082 13.398 0.917 1 96 162 GLY A C 1
ATOM 1300 O O . GLY A 1 162 ? -1.893 12.633 0.394 1 96 162 GLY A O 1
ATOM 1301 N N . GLU A 1 163 ? 0.046 13.797 0.35 1 94.56 163 GLU A N 1
ATOM 1302 C CA . GLU A 1 163 ? 0.452 13.352 -0.979 1 94.56 163 GLU A CA 1
ATOM 1303 C C . GLU A 1 163 ? 1.831 12.703 -0.945 1 94.56 163 GLU A C 1
ATOM 1305 O O . GLU A 1 163 ? 2.725 13.164 -0.234 1 94.56 163 GLU A O 1
ATOM 1310 N N . THR A 1 164 ? 1.939 11.633 -1.686 1 96.69 164 THR A N 1
ATOM 1311 C CA . THR A 1 164 ? 3.221 10.961 -1.848 1 96.69 164 THR A CA 1
ATOM 1312 C C . THR A 1 164 ? 3.883 11.359 -3.162 1 96.69 164 THR A C 1
ATOM 1314 O O . THR A 1 164 ? 3.246 11.336 -4.219 1 96.69 164 THR A O 1
ATOM 1317 N N . LYS A 1 165 ? 5.113 11.758 -3.053 1 95.81 165 LYS A N 1
ATOM 1318 C CA . LYS A 1 165 ? 5.934 12.039 -4.227 1 95.81 165 LYS A CA 1
ATOM 1319 C C . LYS A 1 165 ? 7.289 11.344 -4.125 1 95.81 165 LYS A C 1
ATOM 1321 O O . LYS A 1 165 ? 7.613 10.758 -3.094 1 95.81 165 LYS A O 1
ATOM 1326 N N . LEU A 1 166 ? 7.977 11.312 -5.199 1 95.88 166 LEU A N 1
ATOM 1327 C CA . LEU A 1 166 ? 9.375 10.883 -5.211 1 95.88 166 LEU A CA 1
ATOM 1328 C C . LEU A 1 166 ? 10.305 12.086 -5.18 1 95.88 166 LEU A C 1
ATOM 1330 O O . LEU A 1 166 ? 9.977 13.156 -5.707 1 95.88 166 LEU A O 1
ATOM 1334 N N . GLU A 1 167 ? 11.391 11.859 -4.578 1 94 167 GLU A N 1
ATOM 1335 C CA . GLU A 1 167 ? 12.391 12.922 -4.586 1 94 167 GLU A CA 1
ATOM 1336 C C . GLU A 1 167 ? 12.719 13.359 -6.012 1 94 167 GLU A C 1
ATOM 1338 O O . GLU A 1 167 ? 12.922 14.547 -6.273 1 94 167 GLU A O 1
ATOM 1343 N N . SER A 1 168 ? 12.805 12.453 -6.898 1 93.44 168 SER A N 1
ATOM 1344 C CA . SER A 1 168 ? 13.125 12.719 -8.297 1 93.44 168 SER A CA 1
ATOM 1345 C C . SER A 1 168 ? 12.086 13.633 -8.938 1 93.44 168 SER A C 1
ATOM 1347 O O . SER A 1 168 ? 12.367 14.273 -9.953 1 93.44 168 SER A O 1
ATOM 1349 N N . LYS A 1 169 ? 10.938 13.688 -8.328 1 92.88 169 LYS A N 1
ATOM 1350 C CA . LYS A 1 169 ? 9.852 14.453 -8.93 1 92.88 169 LYS A CA 1
ATOM 1351 C C . LYS A 1 169 ? 9.578 15.734 -8.141 1 92.88 169 LYS A C 1
ATOM 1353 O O . LYS A 1 169 ? 8.773 16.562 -8.562 1 92.88 169 LYS A O 1
ATOM 1358 N N . LEU A 1 170 ? 10.133 15.805 -7.074 1 92.44 170 LEU A N 1
ATOM 1359 C CA . LEU A 1 170 ? 9.977 16.984 -6.238 1 92.44 170 LEU A CA 1
ATOM 1360 C C . LEU A 1 170 ? 11.32 17.438 -5.676 1 92.44 170 LEU A C 1
ATOM 1362 O O . LEU A 1 170 ? 11.625 17.172 -4.512 1 92.44 170 LEU A O 1
ATOM 1366 N N . ASN A 1 171 ? 11.977 18.109 -6.465 1 87.38 171 ASN A N 1
ATOM 1367 C CA . ASN A 1 171 ? 13.25 18.703 -6.086 1 87.38 171 ASN A CA 1
ATOM 1368 C C . ASN A 1 171 ? 13.484 20.031 -6.797 1 87.38 171 ASN A C 1
ATOM 1370 O O . ASN A 1 171 ? 12.75 20.375 -7.727 1 87.38 171 ASN A O 1
ATOM 1374 N N . SER A 1 172 ? 14.445 20.781 -6.363 1 82.12 172 SER A N 1
ATOM 1375 C CA . SER A 1 172 ? 14.656 22.156 -6.801 1 82.12 172 SER A CA 1
ATOM 1376 C C . SER A 1 172 ? 15.133 22.219 -8.25 1 82.12 172 SER A C 1
ATOM 1378 O O . SER A 1 172 ? 15.109 23.281 -8.875 1 82.12 172 SER A O 1
ATOM 1380 N N . SER A 1 173 ? 15.547 21.094 -8.828 1 85.12 173 SER A N 1
ATOM 1381 C CA . SER A 1 173 ? 16.016 21.094 -10.211 1 85.12 173 SER A CA 1
ATOM 1382 C C . SER A 1 173 ? 14.852 21.016 -11.188 1 85.12 173 SER A C 1
ATOM 1384 O O . SER A 1 173 ? 15.031 21.219 -12.391 1 85.12 173 SER A O 1
ATOM 1386 N N . ARG A 1 174 ? 13.695 20.828 -10.68 1 86.56 174 ARG A N 1
ATOM 1387 C CA . ARG A 1 174 ? 12.516 20.734 -11.531 1 86.56 174 ARG A CA 1
ATOM 1388 C C . ARG A 1 174 ? 12.094 22.109 -12.047 1 86.56 174 ARG A C 1
ATOM 1390 O O . ARG A 1 174 ? 12.281 23.109 -11.367 1 86.56 174 ARG A O 1
ATOM 1397 N N . LYS A 1 175 ? 11.508 21.953 -13.227 1 86.5 175 LYS A N 1
ATOM 1398 C CA . LYS A 1 175 ? 10.93 23.203 -13.734 1 86.5 175 LYS A CA 1
ATOM 1399 C C . LYS A 1 175 ? 9.852 23.734 -12.797 1 86.5 175 LYS A C 1
ATOM 1401 O O . LYS A 1 175 ? 9.102 22.969 -12.203 1 86.5 175 LYS A O 1
ATOM 1406 N N . ASP A 1 176 ? 9.758 24.969 -12.844 1 82.25 176 ASP A N 1
ATOM 1407 C CA . ASP A 1 176 ? 8.883 25.656 -11.891 1 82.25 176 ASP A CA 1
ATOM 1408 C C . ASP A 1 176 ? 7.449 25.141 -12 1 82.25 176 ASP A C 1
ATOM 1410 O O . ASP A 1 176 ? 6.805 24.859 -10.992 1 82.25 176 ASP A O 1
ATOM 1414 N N . PHE A 1 177 ? 6.977 25.047 -13.203 1 84.56 177 PHE A N 1
ATOM 1415 C CA . PHE A 1 177 ? 5.582 24.672 -13.375 1 84.56 177 PHE A CA 1
ATOM 1416 C C . PHE A 1 177 ? 5.352 23.234 -12.891 1 84.56 177 PHE A C 1
ATOM 1418 O O . PHE A 1 177 ? 4.301 22.938 -12.328 1 84.56 177 PHE A O 1
ATOM 1425 N N . ASP A 1 178 ? 6.277 22.406 -13.055 1 91.12 178 ASP A N 1
ATOM 1426 C CA . ASP A 1 178 ? 6.172 21.016 -12.617 1 91.12 178 ASP A CA 1
ATOM 1427 C C . ASP A 1 178 ? 6.379 20.891 -11.109 1 91.12 178 ASP A C 1
ATOM 1429 O O . ASP A 1 178 ? 5.68 20.141 -10.438 1 91.12 178 ASP A O 1
ATOM 1433 N N . TYR A 1 179 ? 7.277 21.703 -10.602 1 90 179 TYR A N 1
ATOM 1434 C CA . TYR A 1 179 ? 7.594 21.734 -9.18 1 90 179 TYR A CA 1
ATOM 1435 C C . TYR A 1 179 ? 6.395 22.203 -8.359 1 90 179 TYR A C 1
ATOM 1437 O O . TYR A 1 179 ? 6.203 21.766 -7.227 1 90 179 TYR A O 1
ATOM 1445 N N . ALA A 1 180 ? 5.555 22.938 -8.922 1 89.25 180 ALA A N 1
ATOM 1446 C CA . ALA A 1 180 ? 4.434 23.562 -8.219 1 89.25 180 ALA A CA 1
ATOM 1447 C C . ALA A 1 180 ? 3.248 22.609 -8.125 1 89.25 180 ALA A C 1
ATOM 1449 O O . ALA A 1 180 ? 2.35 22.797 -7.301 1 89.25 180 ALA A O 1
ATOM 1450 N N . GLU A 1 181 ? 3.201 21.578 -8.93 1 91.62 181 GLU A N 1
ATOM 1451 C CA . GLU A 1 181 ? 1.998 20.781 -9.109 1 91.62 181 GLU A CA 1
ATOM 1452 C C . GLU A 1 181 ? 1.609 20.078 -7.809 1 91.62 181 GLU A C 1
ATOM 1454 O O . GLU A 1 181 ? 0.448 20.125 -7.395 1 91.62 181 GLU A O 1
ATOM 1459 N N . PRO A 1 182 ? 2.596 19.438 -7.09 1 91.69 182 PRO A N 1
ATOM 1460 C CA . PRO A 1 182 ? 2.193 18.812 -5.832 1 91.69 182 PRO A CA 1
ATOM 1461 C C . PRO A 1 182 ? 1.635 19.812 -4.82 1 91.69 182 PRO A C 1
ATOM 1463 O O . PRO A 1 182 ? 0.75 19.469 -4.031 1 91.69 182 PRO A O 1
ATOM 1466 N N . PHE A 1 183 ? 2.051 21.031 -4.914 1 90.44 183 PHE A N 1
ATOM 1467 C CA . PHE A 1 183 ? 1.569 22.047 -3.992 1 90.44 183 PHE A CA 1
ATOM 1468 C C . PHE A 1 183 ? 0.178 22.531 -4.391 1 90.44 183 PHE A C 1
ATOM 1470 O O . PHE A 1 183 ? -0.657 22.812 -3.531 1 90.44 183 PHE A O 1
ATOM 1477 N N . LYS A 1 184 ? -0.043 22.594 -5.66 1 88.44 184 LYS A N 1
ATOM 1478 C CA . LYS A 1 184 ? -1.398 22.875 -6.125 1 88.44 184 LYS A CA 1
ATOM 1479 C C . LYS A 1 184 ? -2.373 21.797 -5.66 1 88.44 184 LYS A C 1
ATOM 1481 O O . LYS A 1 184 ? -3.494 22.109 -5.246 1 88.44 184 LYS A O 1
ATOM 1486 N N . GLN A 1 185 ? -1.926 20.625 -5.684 1 89.88 185 GLN A N 1
ATOM 1487 C CA . GLN A 1 185 ? -2.734 19.484 -5.273 1 89.88 185 GLN A CA 1
ATOM 1488 C C . GLN A 1 185 ? -3.113 19.578 -3.799 1 89.88 185 GLN A C 1
ATOM 1490 O O . GLN A 1 185 ? -4.297 19.531 -3.453 1 89.88 185 GLN A O 1
ATOM 1495 N N . ILE A 1 186 ? -2.1 19.766 -2.996 1 90.88 186 ILE A N 1
ATOM 1496 C CA . ILE A 1 186 ? -2.342 19.75 -1.558 1 90.88 186 ILE A CA 1
ATOM 1497 C C . ILE A 1 186 ? -3.184 20.969 -1.168 1 90.88 186 ILE A C 1
ATOM 1499 O O . ILE A 1 186 ? -4.059 20.875 -0.305 1 90.88 186 ILE A O 1
ATOM 1503 N N . GLN A 1 187 ? -2.951 22.062 -1.81 1 88.25 187 GLN A N 1
ATOM 1504 C CA . GLN A 1 187 ? -3.754 23.25 -1.541 1 88.25 187 GLN A CA 1
ATOM 1505 C C . GLN A 1 187 ? -5.219 23.016 -1.899 1 88.25 187 GLN A C 1
ATOM 1507 O O . GLN A 1 187 ? -6.117 23.438 -1.171 1 88.25 187 GLN A O 1
ATOM 1512 N N . THR A 1 188 ? -5.41 22.406 -2.988 1 87.88 188 THR A N 1
ATOM 1513 C CA . THR A 1 188 ? -6.77 22.094 -3.426 1 87.88 188 THR A CA 1
ATOM 1514 C C . THR A 1 188 ? -7.465 21.172 -2.428 1 87.88 188 THR A C 1
ATOM 1516 O O . THR A 1 188 ? -8.617 21.406 -2.066 1 87.88 188 THR A O 1
ATOM 1519 N N . TYR A 1 189 ? -6.754 20.172 -1.948 1 89.12 189 TYR A N 1
ATOM 1520 C CA . TYR A 1 189 ? -7.328 19.25 -0.982 1 89.12 189 TYR A CA 1
ATOM 1521 C C . TYR A 1 189 ? -7.652 19.953 0.327 1 89.12 189 TYR A C 1
ATOM 1523 O O . TYR A 1 189 ? -8.742 19.781 0.879 1 89.12 189 TYR A O 1
ATOM 1531 N N . CYS A 1 190 ? -6.75 20.719 0.802 1 89.94 190 CYS A N 1
ATOM 1532 C CA . CYS A 1 190 ? -6.93 21.406 2.072 1 89.94 190 CYS A CA 1
ATOM 1533 C C . CYS A 1 190 ? -8.047 22.438 1.976 1 89.94 190 CYS A C 1
ATOM 1535 O O . CYS A 1 190 ? -8.891 22.531 2.873 1 89.94 190 CYS A O 1
ATOM 1537 N N . GLY A 1 191 ? -8.039 23.219 0.967 1 85.81 191 GLY A N 1
ATOM 1538 C CA . GLY A 1 191 ? -8.984 24.312 0.82 1 85.81 191 GLY A CA 1
ATOM 1539 C C . GLY A 1 191 ? -10.352 23.859 0.346 1 85.81 191 GLY A C 1
ATOM 1540 O O . GLY A 1 191 ? -11.25 23.609 1.158 1 85.81 191 GLY A O 1
ATOM 1541 N N . ARG A 1 192 ? -10.469 23.609 -0.886 1 79.94 192 ARG A N 1
ATOM 1542 C CA . ARG A 1 192 ? -11.742 23.391 -1.558 1 79.94 192 ARG A CA 1
ATOM 1543 C C . ARG A 1 192 ? -12.375 22.078 -1.122 1 79.94 192 ARG A C 1
ATOM 1545 O O . ARG A 1 192 ? -13.594 21.984 -0.954 1 79.94 192 ARG A O 1
ATOM 1552 N N . GLN A 1 193 ? -11.578 21.156 -0.779 1 84.31 193 GLN A N 1
ATOM 1553 C CA . GLN A 1 193 ? -12.172 19.828 -0.583 1 84.31 193 GLN A CA 1
ATOM 1554 C C . GLN A 1 193 ? -12.469 19.578 0.892 1 84.31 193 GLN A C 1
ATOM 1556 O O . GLN A 1 193 ? -13.586 19.188 1.242 1 84.31 193 GLN A O 1
ATOM 1561 N N . TRP A 1 194 ? -11.547 19.891 1.708 1 89 194 TRP A N 1
ATOM 1562 C CA . TRP A 1 194 ? -11.734 19.391 3.064 1 89 194 TRP A CA 1
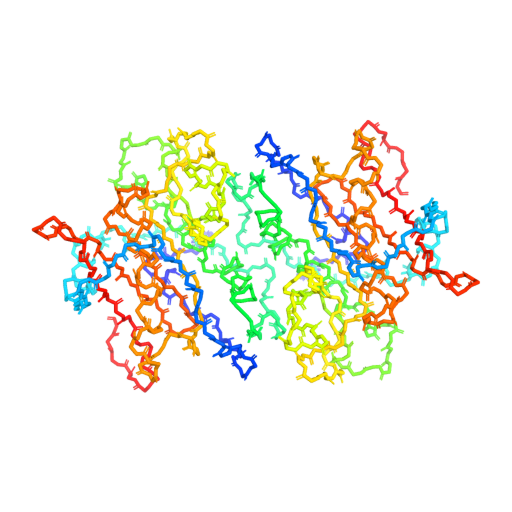ATOM 1563 C C . TRP A 1 194 ? -11.75 20.531 4.074 1 89 194 TRP A C 1
ATOM 1565 O O . TRP A 1 194 ? -12.047 20.328 5.254 1 89 194 TRP A O 1
ATOM 1575 N N . ASN A 1 195 ? -11.484 21.719 3.598 1 88.88 195 ASN A N 1
ATOM 1576 C CA . ASN A 1 195 ? -11.453 22.875 4.492 1 88.88 195 ASN A CA 1
ATOM 1577 C C . ASN A 1 195 ? -10.578 22.609 5.719 1 88.88 195 ASN A C 1
ATOM 1579 O O . ASN A 1 195 ? -11.031 22.766 6.852 1 88.88 195 ASN A O 1
ATOM 1583 N N . THR A 1 196 ? -9.422 22.219 5.43 1 92.44 196 THR A N 1
ATOM 1584 C CA . THR A 1 196 ? -8.422 22.016 6.469 1 92.44 196 THR A CA 1
ATOM 1585 C C . THR A 1 196 ? -7.281 23.016 6.336 1 92.44 196 THR A C 1
ATOM 1587 O O . THR A 1 196 ? -6.988 23.484 5.238 1 92.44 196 THR A O 1
ATOM 1590 N N . ARG A 1 197 ? -6.68 23.25 7.391 1 90.12 197 ARG A N 1
ATOM 1591 C CA . ARG A 1 197 ? -5.59 24.219 7.406 1 90.12 197 ARG A CA 1
ATOM 1592 C C . ARG A 1 197 ? -4.266 23.547 7.043 1 90.12 197 ARG A C 1
ATOM 1594 O O . ARG A 1 197 ? -3.359 24.203 6.516 1 90.12 197 ARG A O 1
ATOM 1601 N N . TYR A 1 198 ? -4.156 22.312 7.324 1 93.69 198 TYR A N 1
ATOM 1602 C CA . TYR A 1 198 ? -2.857 21.656 7.199 1 93.69 198 TYR A CA 1
ATOM 1603 C C . TYR A 1 198 ? -2.928 20.469 6.25 1 93.69 198 TYR A C 1
ATOM 1605 O O . TYR A 1 198 ? -3.941 19.766 6.195 1 93.69 198 TYR A O 1
ATOM 1613 N N . GLY A 1 199 ? -1.883 20.25 5.5 1 95 199 GLY A N 1
ATOM 1614 C CA . GLY A 1 199 ? -1.592 19.078 4.688 1 95 199 GLY A CA 1
ATOM 1615 C C . GLY A 1 199 ? -0.108 18.781 4.57 1 95 199 GLY A C 1
ATOM 1616 O O . GLY A 1 199 ? 0.712 19.438 5.207 1 95 199 GLY A O 1
ATOM 1617 N N . TYR A 1 200 ? 0.176 17.719 3.816 1 95.5 200 TYR A N 1
ATOM 1618 C CA . TYR A 1 200 ? 1.602 17.438 3.695 1 95.5 200 TYR A CA 1
ATOM 1619 C C . TYR A 1 200 ? 1.906 16.719 2.387 1 95.5 200 TYR A C 1
ATOM 1621 O O . TYR A 1 200 ? 1.016 16.125 1.777 1 95.5 200 TYR A O 1
ATOM 1629 N N . ILE A 1 201 ? 3.107 16.844 1.967 1 95.19 201 ILE A N 1
ATOM 1630 C CA . ILE A 1 201 ? 3.709 16.078 0.879 1 95.19 201 ILE A CA 1
ATOM 1631 C C . ILE A 1 201 ? 4.922 15.312 1.398 1 95.19 201 ILE A C 1
ATOM 1633 O O . ILE A 1 201 ? 5.809 15.891 2.031 1 95.19 201 ILE A O 1
ATOM 1637 N N . ILE A 1 202 ? 4.926 14.031 1.118 1 95.81 202 ILE A N 1
ATOM 1638 C CA . ILE A 1 202 ? 6.02 13.227 1.639 1 95.81 202 ILE A CA 1
ATOM 1639 C C . ILE A 1 202 ? 6.773 12.57 0.482 1 95.81 202 ILE A C 1
ATOM 1641 O O . ILE A 1 202 ? 6.156 12.062 -0.459 1 95.81 202 ILE A O 1
ATOM 1645 N N . HIS A 1 203 ? 8.047 12.672 0.46 1 93.38 203 HIS A N 1
ATOM 1646 C CA . HIS A 1 203 ? 8.883 11.844 -0.408 1 93.38 203 HIS A CA 1
ATOM 1647 C C . HIS A 1 203 ? 10.047 11.234 0.363 1 93.38 203 HIS A C 1
ATOM 1649 O O . HIS A 1 203 ? 10.156 11.422 1.577 1 93.38 203 HIS A O 1
ATOM 1655 N N . ASN A 1 204 ? 10.883 10.469 -0.204 1 88.06 204 ASN A N 1
ATOM 1656 C CA . ASN A 1 204 ? 11.797 9.555 0.466 1 88.06 204 ASN A CA 1
ATOM 1657 C C . ASN A 1 204 ? 12.891 10.305 1.23 1 88.06 204 ASN A C 1
ATOM 1659 O O . ASN A 1 204 ? 13.578 9.719 2.07 1 88.06 204 ASN A O 1
ATOM 1663 N N . LYS A 1 205 ? 12.984 11.625 1.045 1 87.69 205 LYS A N 1
ATOM 1664 C CA . LYS A 1 205 ? 14.039 12.359 1.74 1 87.69 205 LYS A CA 1
ATOM 1665 C C . LYS A 1 205 ? 13.453 13.414 2.672 1 87.69 205 LYS A C 1
ATOM 1667 O O . LYS A 1 205 ? 14.148 13.914 3.562 1 87.69 205 LYS A O 1
ATOM 1672 N N . ARG A 1 206 ? 12.211 13.711 2.391 1 86 206 ARG A N 1
ATOM 1673 C CA . ARG A 1 206 ? 11.688 14.812 3.191 1 86 206 ARG A CA 1
ATOM 1674 C C . ARG A 1 206 ? 10.164 14.766 3.25 1 86 206 ARG A C 1
ATOM 1676 O O . ARG A 1 206 ? 9.523 14.125 2.416 1 86 206 ARG A O 1
ATOM 1683 N N . THR A 1 207 ? 9.688 15.375 4.262 1 89.44 207 THR A N 1
ATOM 1684 C CA . THR A 1 207 ? 8.273 15.711 4.371 1 89.44 207 THR A CA 1
ATOM 1685 C C . THR A 1 207 ? 8.078 17.234 4.367 1 89.44 207 THR A C 1
ATOM 1687 O O . THR A 1 207 ? 8.75 17.953 5.109 1 89.44 207 THR A O 1
ATOM 1690 N N . CYS A 1 208 ? 7.219 17.641 3.5 1 89.25 208 CYS A N 1
ATOM 1691 C CA . CYS A 1 208 ? 6.82 19.047 3.445 1 89.25 208 CYS A CA 1
ATOM 1692 C C . CYS A 1 208 ? 5.48 19.25 4.141 1 89.25 208 CYS A C 1
ATOM 1694 O O . CYS A 1 208 ? 4.441 18.828 3.635 1 89.25 208 CYS A O 1
ATOM 1696 N N . CYS A 1 209 ? 5.555 19.906 5.273 1 92.38 209 CYS A N 1
ATOM 1697 C CA . CYS A 1 209 ? 4.324 20.281 5.957 1 92.38 209 CYS A CA 1
ATOM 1698 C C . CYS A 1 209 ? 3.775 21.594 5.41 1 92.38 209 CYS A C 1
ATOM 1700 O O . CYS A 1 209 ? 4.508 22.578 5.297 1 92.38 209 CYS A O 1
ATOM 1702 N N . CYS A 1 210 ? 2.516 21.562 5.086 1 91.56 210 CYS A N 1
ATOM 1703 C CA . CYS A 1 210 ? 1.91 22.703 4.41 1 91.56 210 CYS A CA 1
ATOM 1704 C C . CYS A 1 210 ? 0.775 23.297 5.238 1 91.56 210 CYS A C 1
ATOM 1706 O O . CYS A 1 210 ? 0.009 22.562 5.863 1 91.56 210 CYS A O 1
ATOM 1708 N N . GLN A 1 211 ? 0.729 24.578 5.254 1 89.88 211 GLN A N 1
ATOM 1709 C CA . GLN A 1 211 ? -0.385 25.328 5.824 1 89.88 211 GLN A CA 1
ATOM 1710 C C . GLN A 1 211 ? -1.107 26.141 4.754 1 89.88 211 GLN A C 1
ATOM 1712 O O . GLN A 1 211 ? -0.484 26.922 4.039 1 89.88 211 GLN A O 1
ATOM 1717 N N . SER A 1 212 ? -2.346 25.781 4.617 1 81.5 212 SER A N 1
ATOM 1718 C CA . SER A 1 212 ? -3.166 26.531 3.668 1 81.5 212 SER A CA 1
ATOM 1719 C C . SER A 1 212 ? -3.678 27.828 4.285 1 81.5 212 SER A C 1
ATOM 1721 O O . SER A 1 212 ? -4.223 27.828 5.391 1 81.5 212 SER A O 1
ATOM 1723 N N . LEU A 1 213 ? -3.344 28.859 3.58 1 75.56 213 LEU A N 1
ATOM 1724 C CA . LEU A 1 213 ? -3.779 30.172 4.043 1 75.56 213 LEU A CA 1
ATOM 1725 C C . LEU A 1 213 ? -4.672 30.844 3.004 1 75.56 213 LEU A C 1
ATOM 1727 O O . LEU A 1 213 ? -4.578 30.547 1.812 1 75.56 213 LEU A O 1
ATOM 1731 N N . GLU A 1 214 ? -5.758 31.328 3.416 1 64.81 214 GLU A N 1
ATOM 1732 C CA . GLU A 1 214 ? -6.535 32.219 2.553 1 64.81 214 GLU A CA 1
ATOM 1733 C C . GLU A 1 214 ? -6.188 33.688 2.803 1 64.81 214 GLU A C 1
ATOM 1735 O O . GLU A 1 214 ? -6.25 34.156 3.939 1 64.81 214 GLU A O 1
ATOM 1740 N N . ARG A 1 215 ? -5.457 34.156 1.776 1 58 215 ARG A N 1
ATOM 1741 C CA . ARG A 1 215 ? -5.188 35.562 1.824 1 58 215 ARG A CA 1
ATOM 1742 C C . ARG A 1 215 ? -5.891 36.312 0.684 1 58 215 ARG A C 1
ATOM 1744 O O . ARG A 1 215 ? -5.672 36 -0.489 1 58 215 ARG A O 1
ATOM 1751 N N . ASN A 1 216 ? -6.555 37.344 1.018 1 55.44 216 ASN A N 1
ATOM 1752 C CA . ASN A 1 216 ? -7.273 38.156 0.029 1 55.44 216 ASN A CA 1
ATOM 1753 C C . ASN A 1 216 ? -8.039 37.281 -0.955 1 55.44 216 ASN A C 1
ATOM 1755 O O . ASN A 1 216 ? -7.969 37.5 -2.166 1 55.44 216 ASN A O 1
ATOM 1759 N N . ASP A 1 217 ? -8.664 36.281 -0.567 1 56.31 217 ASP A N 1
ATOM 1760 C CA . ASP A 1 217 ? -9.508 35.375 -1.345 1 56.31 217 ASP A CA 1
ATOM 1761 C C . ASP A 1 217 ? -8.664 34.5 -2.264 1 56.31 217 ASP A C 1
ATOM 1763 O O . ASP A 1 217 ? -9.117 34.094 -3.342 1 56.31 217 ASP A O 1
ATOM 1767 N N . ARG A 1 218 ? -7.316 34.688 -1.933 1 54.28 218 ARG A N 1
ATOM 1768 C CA . ARG A 1 218 ? -6.418 33.844 -2.709 1 54.28 218 ARG A CA 1
ATOM 1769 C C . ARG A 1 218 ? -5.836 32.719 -1.846 1 54.28 218 ARG A C 1
ATOM 1771 O O . ARG A 1 218 ? -5.582 32.938 -0.655 1 54.28 218 ARG A O 1
ATOM 1778 N N . ALA A 1 219 ? -5.691 31.578 -2.404 1 54.53 219 ALA A N 1
ATOM 1779 C CA . ALA A 1 219 ? -5.16 30.422 -1.687 1 54.53 219 ALA A CA 1
ATOM 1780 C C . ALA A 1 219 ? -3.637 30.469 -1.627 1 54.53 219 ALA A C 1
ATOM 1782 O O . ALA A 1 219 ? -2.975 30.672 -2.646 1 54.53 219 ALA A O 1
ATOM 1783 N N . TRP A 1 220 ? -3.066 30.594 -0.382 1 54.72 220 TRP A N 1
ATOM 1784 C CA . TRP A 1 220 ? -1.63 30.531 -0.138 1 54.72 220 TRP A CA 1
ATOM 1785 C C . TRP A 1 220 ? -1.263 29.281 0.652 1 54.72 220 TRP A C 1
ATOM 1787 O O . TRP A 1 220 ? -2.104 28.703 1.354 1 54.72 220 TRP A O 1
ATOM 1797 N N . SER A 1 221 ? -0.062 28.719 0.131 1 63.84 221 SER A N 1
ATOM 1798 C CA . SER A 1 221 ? 0.435 27.625 0.952 1 63.84 221 SER A CA 1
ATOM 1799 C C . SER A 1 221 ? 1.802 27.953 1.545 1 63.84 221 SER A C 1
ATOM 1801 O O . SER A 1 221 ? 2.631 28.594 0.892 1 63.84 221 SER A O 1
ATOM 1803 N N . ARG A 1 222 ? 1.938 27.922 2.807 1 65.44 222 ARG A N 1
ATOM 1804 C CA . ARG A 1 222 ? 3.266 27.906 3.414 1 65.44 222 ARG A CA 1
ATOM 1805 C C . ARG A 1 222 ? 3.709 26.484 3.725 1 65.44 222 ARG A C 1
ATOM 1807 O O . ARG A 1 222 ? 2.891 25.641 4.105 1 65.44 222 ARG A O 1
ATOM 1814 N N . CYS A 1 223 ? 4.977 26.281 3.271 1 69.25 223 CYS A N 1
ATOM 1815 C CA . CYS A 1 223 ? 5.461 24.906 3.439 1 69.25 223 CYS A CA 1
ATOM 1816 C C . CYS A 1 223 ? 6.758 24.891 4.242 1 69.25 223 CYS A C 1
ATOM 1818 O O . CYS A 1 223 ? 7.566 25.812 4.152 1 69.25 223 CYS A O 1
ATOM 1820 N N . TYR A 1 224 ? 6.844 24.062 5.191 1 62.91 224 TYR A N 1
ATOM 1821 C CA . TYR A 1 224 ? 8.094 23.719 5.852 1 62.91 224 TYR A CA 1
ATOM 1822 C C . TYR A 1 224 ? 8.688 22.438 5.266 1 62.91 224 TYR A C 1
ATOM 1824 O O . TYR A 1 224 ? 7.969 21.453 5.062 1 62.91 224 TYR A O 1
ATOM 1832 N N . GLU A 1 225 ? 9.906 22.609 4.645 1 55.12 225 GLU A N 1
ATOM 1833 C CA . GLU A 1 225 ? 10.633 21.453 4.145 1 55.12 225 GLU A CA 1
ATOM 1834 C C . GLU A 1 225 ? 11.734 21.031 5.117 1 55.12 225 GLU A C 1
ATOM 1836 O O . GLU A 1 225 ? 12.57 21.844 5.516 1 55.12 225 GLU A O 1
ATOM 1841 N N . LYS A 1 226 ? 11.539 19.812 5.812 1 48.97 226 LYS A N 1
ATOM 1842 C CA . LYS A 1 226 ? 12.695 19.281 6.527 1 48.97 226 LYS A CA 1
ATOM 1843 C C . LYS A 1 226 ? 13.695 18.641 5.562 1 48.97 226 LYS A C 1
ATOM 1845 O O . LYS A 1 226 ? 13.359 17.703 4.844 1 48.97 226 LYS A O 1
ATOM 1850 N N . ARG A 1 227 ? 14.672 19.312 5.105 1 43.34 227 ARG A N 1
ATOM 1851 C CA . ARG A 1 227 ? 15.734 18.719 4.305 1 43.34 227 ARG A CA 1
ATOM 1852 C C . ARG A 1 227 ? 16.609 17.797 5.148 1 43.34 227 ARG A C 1
ATOM 1854 O O . ARG A 1 227 ? 16.922 18.109 6.297 1 43.34 227 ARG A O 1
ATOM 1861 N N . SER A 1 228 ? 16.422 16.438 5.008 1 38.41 228 SER A N 1
ATOM 1862 C CA . SER A 1 228 ? 17.453 15.609 5.629 1 38.41 228 SER A CA 1
ATOM 1863 C C . SER A 1 228 ? 18.844 16.141 5.305 1 38.41 228 SER A C 1
ATOM 1865 O O . SER A 1 228 ? 19.219 16.266 4.137 1 38.41 228 SER A O 1
ATOM 1867 N N . ASN A 1 229 ? 19.312 17.016 5.91 1 30.33 229 ASN A N 1
ATOM 1868 C CA . ASN A 1 229 ? 20.734 17.328 5.73 1 30.33 229 ASN A CA 1
ATOM 1869 C C . ASN A 1 229 ? 21.578 16.062 5.73 1 30.33 229 ASN A C 1
ATOM 1871 O O . ASN A 1 229 ? 21.469 15.234 6.637 1 30.33 229 ASN A O 1
ATOM 1875 N N . GLY A 1 230 ? 21.953 15.336 4.656 1 30.42 230 GLY A N 1
ATOM 1876 C CA . GLY A 1 230 ? 23.141 14.508 4.852 1 30.42 230 GLY A CA 1
ATOM 1877 C C . GLY A 1 230 ? 24 14.953 6.02 1 30.42 230 GLY A C 1
ATOM 1878 O O . GLY A 1 230 ? 24.328 14.148 6.891 1 30.42 230 GLY A O 1
ATOM 1879 N N . ASN A 1 231 ? 25 15.859 5.855 1 27.44 231 ASN A N 1
ATOM 1880 C CA . ASN A 1 231 ? 26.125 16.188 6.715 1 27.44 231 ASN A CA 1
ATOM 1881 C C . ASN A 1 231 ? 25.688 16.922 7.98 1 27.44 231 ASN A C 1
ATOM 1883 O O . ASN A 1 231 ? 26.516 17.375 8.766 1 27.44 231 ASN A O 1
ATOM 1887 N N . ALA A 1 232 ? 24.594 17.781 8.031 1 25.3 232 ALA A N 1
ATOM 1888 C CA . ALA A 1 232 ? 24.75 18.609 9.227 1 25.3 232 ALA A CA 1
ATOM 1889 C C . ALA A 1 232 ? 24.312 17.844 10.477 1 25.3 232 ALA A C 1
ATOM 1891 O O . ALA A 1 232 ? 23.203 17.281 10.508 1 25.3 232 ALA A O 1
ATOM 1892 N N . ALA A 1 233 ? 25.125 17.359 11.484 1 26.3 233 ALA A N 1
ATOM 1893 C CA . ALA A 1 233 ? 25.234 17.016 12.891 1 26.3 233 ALA A CA 1
ATOM 1894 C C . ALA A 1 233 ? 24.188 17.75 13.727 1 26.3 233 ALA A C 1
ATOM 1896 O O . ALA A 1 233 ? 23.734 17.234 14.75 1 26.3 233 ALA A O 1
ATOM 1897 N N . GLY A 1 234 ? 23.906 19.062 13.688 1 23.97 234 GLY A N 1
ATOM 1898 C CA . GLY A 1 234 ? 23.562 19.828 14.883 1 23.97 234 GLY A CA 1
ATOM 1899 C C . GLY A 1 234 ? 22.094 19.75 15.234 1 23.97 234 GLY A C 1
ATOM 1900 O O . GLY A 1 234 ? 21.734 19.875 16.406 1 23.97 234 GLY A O 1
ATOM 1901 N N . GLU A 1 235 ? 21 20.219 14.32 1 24.98 235 GLU A N 1
ATOM 1902 C CA . GLU A 1 235 ? 19.875 20.75 15.102 1 24.98 235 GLU A CA 1
ATOM 1903 C C . GLU A 1 235 ? 18.938 19.625 15.523 1 24.98 235 GLU A C 1
ATOM 1905 O O . GLU A 1 235 ? 18.422 18.891 14.68 1 24.98 235 GLU A O 1
ATOM 1910 N N . LYS A 1 236 ? 19.078 18.938 16.703 1 24.67 236 LYS A N 1
ATOM 1911 C CA . LYS A 1 236 ? 18.188 18.188 17.578 1 24.67 236 LYS A CA 1
ATOM 1912 C C . LYS A 1 236 ? 16.859 18.891 17.766 1 24.67 236 LYS A C 1
ATOM 1914 O O . LYS A 1 236 ? 16.812 20.125 17.906 1 24.67 236 LYS A O 1
ATOM 1919 N N . MET B 1 1 ? 17 -24.734 28.469 1 34.25 1 MET B N 1
ATOM 1920 C CA . MET B 1 1 ? 17.25 -24.5 27.047 1 34.25 1 MET B CA 1
ATOM 1921 C C . MET B 1 1 ? 16.203 -23.562 26.469 1 34.25 1 MET B C 1
ATOM 1923 O O . MET B 1 1 ? 15 -23.812 26.594 1 34.25 1 MET B O 1
ATOM 1927 N N . ASN B 1 2 ? 16.297 -22.312 26.484 1 45.75 2 ASN B N 1
ATOM 1928 C CA . ASN B 1 2 ? 15.328 -21.344 26 1 45.75 2 ASN B CA 1
ATOM 1929 C C . ASN B 1 2 ? 14.789 -21.734 24.625 1 45.75 2 ASN B C 1
ATOM 1931 O O . ASN B 1 2 ? 15.492 -21.594 23.609 1 45.75 2 ASN B O 1
ATOM 1935 N N . VAL B 1 3 ? 14.117 -22.812 24.469 1 56.78 3 VAL B N 1
ATOM 1936 C CA . VAL B 1 3 ? 13.672 -23.422 23.219 1 56.78 3 VAL B CA 1
ATOM 1937 C C . VAL B 1 3 ? 12.953 -22.391 22.359 1 56.78 3 VAL B C 1
ATOM 1939 O O . VAL B 1 3 ? 11.984 -21.766 22.812 1 56.78 3 VAL B O 1
ATOM 1942 N N . MET B 1 4 ? 13.664 -21.859 21.453 1 72.19 4 MET B N 1
ATOM 1943 C CA . MET B 1 4 ? 13.078 -20.906 20.516 1 72.19 4 MET B CA 1
ATOM 1944 C C . MET B 1 4 ? 11.836 -21.484 19.844 1 72.19 4 MET B C 1
ATOM 1946 O O . MET B 1 4 ? 11.836 -22.641 19.422 1 72.19 4 MET B O 1
ATOM 1950 N N . ALA B 1 5 ? 10.641 -21 20.047 1 87.31 5 ALA B N 1
ATOM 1951 C CA . ALA B 1 5 ? 9.375 -21.453 19.469 1 87.31 5 ALA B CA 1
ATOM 1952 C C . ALA B 1 5 ? 9.531 -21.734 17.969 1 87.31 5 ALA B C 1
ATOM 1954 O O . ALA B 1 5 ? 10.297 -21.062 17.281 1 87.31 5 ALA B O 1
ATOM 1955 N N . THR B 1 6 ? 9.141 -22.922 17.516 1 93.88 6 THR B N 1
ATOM 1956 C CA . THR B 1 6 ? 9.203 -23.297 16.109 1 93.88 6 THR B CA 1
ATOM 1957 C C . THR B 1 6 ? 7.809 -23.359 15.508 1 93.88 6 THR B C 1
ATOM 1959 O O . THR B 1 6 ? 6.812 -23.406 16.234 1 93.88 6 THR B O 1
ATOM 1962 N N . THR B 1 7 ? 7.715 -23.266 14.242 1 95.5 7 THR B N 1
ATOM 1963 C CA . THR B 1 7 ? 6.504 -23.406 13.438 1 95.5 7 THR B CA 1
ATOM 1964 C C . THR B 1 7 ? 6.812 -24.047 12.094 1 95.5 7 THR B C 1
ATOM 1966 O O . THR B 1 7 ? 7.957 -24.016 11.633 1 95.5 7 THR B O 1
ATOM 1969 N N . THR B 1 8 ? 5.871 -24.734 11.547 1 97.31 8 THR B N 1
ATOM 1970 C CA . THR B 1 8 ? 6.047 -25.203 10.172 1 97.31 8 THR B CA 1
ATOM 1971 C C . THR B 1 8 ? 5.609 -24.125 9.18 1 97.31 8 THR B C 1
ATOM 1973 O O . THR B 1 8 ? 4.879 -23.203 9.547 1 97.31 8 THR B O 1
ATOM 1976 N N . LEU B 1 9 ? 6.02 -24.234 7.93 1 97.12 9 LEU B N 1
ATOM 1977 C CA . LEU B 1 9 ? 5.559 -23.312 6.898 1 97.12 9 LEU B CA 1
ATOM 1978 C C . LEU B 1 9 ? 4.051 -23.438 6.688 1 97.12 9 LEU B C 1
ATOM 1980 O O . LEU B 1 9 ? 3.365 -22.453 6.441 1 97.12 9 LEU B O 1
ATOM 1984 N N . LEU B 1 10 ? 3.613 -24.672 6.75 1 97.06 10 LEU B N 1
ATOM 1985 C CA . LEU B 1 10 ? 2.182 -24.906 6.594 1 97.06 10 LEU B CA 1
ATOM 1986 C C . LEU B 1 10 ? 1.391 -24.156 7.668 1 97.06 10 LEU B C 1
ATOM 1988 O O . LEU B 1 10 ? 0.41 -23.484 7.363 1 97.06 10 LEU B O 1
ATOM 1992 N N . GLU B 1 11 ? 1.815 -24.281 8.898 1 95.69 11 GLU B N 1
ATOM 1993 C CA . GLU B 1 11 ? 1.152 -23.594 10 1 95.69 11 GLU B CA 1
ATOM 1994 C C . GLU B 1 11 ? 1.22 -22.078 9.812 1 95.69 11 GLU B C 1
ATOM 1996 O O . GLU B 1 11 ? 0.225 -21.375 10.016 1 95.69 11 GLU B O 1
ATOM 2001 N N . TYR B 1 12 ? 2.332 -21.625 9.469 1 95.31 12 TYR B N 1
ATOM 2002 C CA . TYR B 1 12 ? 2.557 -20.203 9.289 1 95.31 12 TYR B CA 1
ATOM 2003 C C . TYR B 1 12 ? 1.679 -19.641 8.18 1 95.31 12 TYR B C 1
ATOM 2005 O O . TYR B 1 12 ? 1.053 -18.594 8.336 1 95.31 12 TYR B O 1
ATOM 2013 N N . LEU B 1 13 ? 1.555 -20.375 7.059 1 94.56 13 LEU B N 1
ATOM 2014 C CA . LEU B 1 13 ? 0.842 -19.906 5.875 1 94.56 13 LEU B CA 1
ATOM 2015 C C . LEU B 1 13 ? -0.662 -20.109 6.031 1 94.56 13 LEU B C 1
ATOM 2017 O O . LEU B 1 13 ? -1.447 -19.609 5.223 1 94.56 13 LEU B O 1
ATOM 2021 N N . THR B 1 14 ? -1.097 -20.766 7.062 1 93 14 THR B N 1
ATOM 2022 C CA . THR B 1 14 ? -2.523 -21 7.254 1 93 14 THR B CA 1
ATOM 2023 C C . THR B 1 14 ? -3.037 -20.25 8.477 1 93 14 THR B C 1
ATOM 2025 O O . THR B 1 14 ? -4.121 -20.547 8.984 1 93 14 THR B O 1
ATOM 2028 N N . LEU B 1 15 ? -2.174 -19.375 8.969 1 91.44 15 LEU B N 1
ATOM 2029 C CA . LEU B 1 15 ? -2.684 -18.469 9.984 1 91.44 15 LEU B CA 1
ATOM 2030 C C . LEU B 1 15 ? -3.939 -17.75 9.492 1 91.44 15 LEU B C 1
ATOM 2032 O O . LEU B 1 15 ? -4.086 -17.5 8.297 1 91.44 15 LEU B O 1
ATOM 2036 N N . PRO B 1 16 ? -4.84 -17.438 10.438 1 91 16 PRO B N 1
ATOM 2037 C CA . PRO B 1 16 ? -6.078 -16.766 10.008 1 91 16 PRO B CA 1
ATOM 2038 C C . PRO B 1 16 ? -5.824 -15.438 9.305 1 91 16 PRO B C 1
ATOM 2040 O O . PRO B 1 16 ? -4.938 -14.68 9.711 1 91 16 PRO B O 1
ATOM 2043 N N . ASN B 1 17 ? -6.555 -15.234 8.25 1 92.12 17 ASN B N 1
ATOM 2044 C CA . ASN B 1 17 ? -6.539 -13.945 7.578 1 92.12 17 ASN B CA 1
ATOM 2045 C C . ASN B 1 17 ? -7.188 -12.859 8.43 1 92.12 17 ASN B C 1
ATOM 2047 O O . ASN B 1 17 ? -7.996 -13.156 9.312 1 92.12 17 ASN B O 1
ATOM 2051 N N . PRO B 1 18 ? -6.824 -11.648 8.156 1 94.31 18 PRO B N 1
ATOM 2052 C CA . PRO B 1 18 ? -7.527 -10.57 8.859 1 94.31 18 PRO B CA 1
ATOM 2053 C C . PRO B 1 18 ? -9.023 -10.539 8.547 1 94.31 18 PRO B C 1
ATOM 2055 O O . PRO B 1 18 ? -9.422 -10.797 7.41 1 94.31 18 PRO B O 1
ATOM 2058 N N . VAL B 1 19 ? -9.766 -10.25 9.586 1 95.56 19 VAL B N 1
ATOM 2059 C CA . VAL B 1 19 ? -11.195 -10.008 9.383 1 95.56 19 VAL B CA 1
ATOM 2060 C C . VAL B 1 19 ? -11.406 -8.594 8.844 1 95.56 19 VAL B C 1
ATOM 2062 O O . VAL B 1 19 ? -10.953 -7.617 9.445 1 95.56 19 VAL B O 1
ATOM 2065 N N . LEU B 1 20 ? -12.086 -8.523 7.734 1 97.62 20 LEU B N 1
ATOM 2066 C CA . LEU B 1 20 ? -12.234 -7.242 7.055 1 97.62 20 LEU B CA 1
ATOM 2067 C C . LEU B 1 20 ? -13.688 -6.773 7.094 1 97.62 20 LEU B C 1
ATOM 2069 O O . LEU B 1 20 ? -14.609 -7.594 7.164 1 97.62 20 LEU B O 1
ATOM 2073 N N . ASP B 1 21 ? -13.859 -5.48 7.16 1 97.25 21 ASP B N 1
ATOM 2074 C CA . ASP B 1 21 ? -15.156 -4.82 6.996 1 97.25 21 ASP B CA 1
ATOM 2075 C C . ASP B 1 21 ? -15.305 -4.254 5.586 1 97.25 21 ASP B C 1
ATOM 2077 O O . ASP B 1 21 ? -14.695 -3.238 5.25 1 97.25 21 ASP B O 1
ATOM 2081 N N . CYS B 1 22 ? -16.125 -4.859 4.77 1 95.75 22 CYS B N 1
ATOM 2082 C CA . CYS B 1 22 ? -16.25 -4.492 3.363 1 95.75 22 CYS B CA 1
ATOM 2083 C C . CYS B 1 22 ? -17.594 -3.844 3.09 1 95.75 22 CYS B C 1
ATOM 2085 O O . CYS B 1 22 ? -18.062 -3.828 1.948 1 95.75 22 CYS B O 1
ATOM 2087 N N . LEU B 1 23 ? -18.219 -3.312 4.09 1 92.06 23 LEU B N 1
ATOM 2088 C CA . LEU B 1 23 ? -19.562 -2.738 3.988 1 92.06 23 LEU B CA 1
ATOM 2089 C C . LEU B 1 23 ? -19.578 -1.584 2.992 1 92.06 23 LEU B C 1
ATOM 2091 O O . LEU B 1 23 ? -20.562 -1.393 2.279 1 92.06 23 LEU B O 1
ATOM 2095 N N . HIS B 1 24 ? -18.484 -0.845 2.869 1 89.81 24 HIS B N 1
ATOM 2096 C CA . HIS B 1 24 ? -18.453 0.358 2.045 1 89.81 24 HIS B CA 1
ATOM 2097 C C . HIS B 1 24 ? -17.625 0.138 0.778 1 89.81 24 HIS B C 1
ATOM 2099 O O . HIS B 1 24 ? -17.25 1.099 0.104 1 89.81 24 HIS B O 1
ATOM 2105 N N . SER B 1 25 ? -17.391 -1.078 0.455 1 92.81 25 SER B N 1
ATOM 2106 C CA . SER B 1 25 ? -16.547 -1.37 -0.697 1 92.81 25 SER B CA 1
ATOM 2107 C C . SER B 1 25 ? -17.203 -0.91 -1.995 1 92.81 25 SER B C 1
ATOM 2109 O O . SER B 1 25 ? -18.406 -1.067 -2.178 1 92.81 25 SER B O 1
ATOM 2111 N N . SER B 1 26 ? -16.391 -0.397 -2.816 1 90.19 26 SER B N 1
ATOM 2112 C CA . SER B 1 26 ? -16.859 0.053 -4.121 1 90.19 26 SER B CA 1
ATOM 2113 C C . SER B 1 26 ? -17.438 -1.104 -4.93 1 90.19 26 SER B C 1
ATOM 2115 O O . SER B 1 26 ? -16.969 -2.236 -4.832 1 90.19 26 SER B O 1
ATOM 2117 N N . THR B 1 27 ? -18.438 -0.807 -5.738 1 89.25 27 THR B N 1
ATOM 2118 C CA . THR B 1 27 ? -19.125 -1.832 -6.516 1 89.25 27 THR B CA 1
ATOM 2119 C C . THR B 1 27 ? -19.094 -1.495 -8 1 89.25 27 THR B C 1
ATOM 2121 O O . THR B 1 27 ? -19.781 -2.133 -8.805 1 89.25 27 THR B O 1
ATOM 2124 N N . GLY B 1 28 ? -18.328 -0.545 -8.383 1 87.56 28 GLY B N 1
ATOM 2125 C CA . GLY B 1 28 ? -18.297 -0.134 -9.773 1 87.56 28 GLY B CA 1
ATOM 2126 C C . GLY B 1 28 ? -17.766 -1.214 -10.703 1 87.56 28 GLY B C 1
ATOM 2127 O O . GLY B 1 28 ? -17.391 -2.295 -10.25 1 87.56 28 GLY B O 1
ATOM 2128 N N . SER B 1 29 ? -17.719 -0.921 -11.984 1 90 29 SER B N 1
ATOM 2129 C CA . SER B 1 29 ? -17.281 -1.872 -13 1 90 29 SER B CA 1
ATOM 2130 C C . SER B 1 29 ? -15.781 -2.109 -12.922 1 90 29 SER B C 1
ATOM 2132 O O . SER B 1 29 ? -15.039 -1.269 -12.406 1 90 29 SER B O 1
ATOM 2134 N N . ASN B 1 30 ? -15.453 -3.234 -13.453 1 91.81 30 ASN B N 1
ATOM 2135 C CA . ASN B 1 30 ? -14.031 -3.539 -13.555 1 91.81 30 ASN B CA 1
ATOM 2136 C C . ASN B 1 30 ? -13.359 -2.725 -14.664 1 91.81 30 ASN B C 1
ATOM 2138 O O . ASN B 1 30 ? -14.016 -2.332 -15.633 1 91.81 30 ASN B O 1
ATOM 2142 N N . THR B 1 31 ? -12.047 -2.469 -14.398 1 86.44 31 THR B N 1
ATOM 2143 C CA . THR B 1 31 ? -11.234 -1.845 -15.43 1 86.44 31 THR B CA 1
ATOM 2144 C C . THR B 1 31 ? -11.203 -2.709 -16.688 1 86.44 31 THR B C 1
ATOM 2146 O O . THR B 1 31 ? -11.141 -3.938 -16.609 1 86.44 31 THR B O 1
ATOM 2149 N N . THR B 1 32 ? -11.266 -2.033 -17.812 1 88.12 32 THR B N 1
ATOM 2150 C CA . THR B 1 32 ? -11.18 -2.74 -19.078 1 88.12 32 THR B CA 1
ATOM 2151 C C . THR B 1 32 ? -10.023 -2.199 -19.922 1 88.12 32 THR B C 1
ATOM 2153 O O . THR B 1 32 ? -9.57 -1.07 -19.719 1 88.12 32 THR B O 1
ATOM 2156 N N . ASN B 1 33 ? -9.523 -3.08 -20.719 1 86.06 33 ASN B N 1
ATOM 2157 C CA . ASN B 1 33 ? -8.516 -2.736 -21.719 1 86.06 33 ASN B CA 1
ATOM 2158 C C . ASN B 1 33 ? -8.711 -3.537 -23 1 86.06 33 ASN B C 1
ATOM 2160 O O . ASN B 1 33 ? -8.625 -4.766 -22.984 1 86.06 33 ASN B O 1
ATOM 2164 N N . PRO B 1 34 ? -8.891 -2.773 -24.094 1 85.81 34 PRO B N 1
ATOM 2165 C CA . PRO B 1 34 ? -9.156 -3.477 -25.344 1 85.81 34 PRO B CA 1
ATOM 2166 C C . PRO B 1 34 ? -7.965 -4.305 -25.828 1 85.81 34 PRO B C 1
ATOM 2168 O O . PRO B 1 34 ? -8.125 -5.207 -26.656 1 85.81 34 PRO B O 1
ATOM 2171 N N . SER B 1 35 ? -6.84 -4.047 -25.281 1 84.25 35 SER B N 1
ATOM 2172 C CA . SER B 1 35 ? -5.641 -4.734 -25.75 1 84.25 35 SER B CA 1
ATOM 2173 C C . SER B 1 35 ? -5.43 -6.039 -24.984 1 84.25 35 SER B C 1
ATOM 2175 O O . SER B 1 35 ? -4.508 -6.805 -25.297 1 84.25 35 SER B O 1
ATOM 2177 N N . TRP B 1 36 ? -6.25 -6.309 -23.984 1 87.12 36 TRP B N 1
ATOM 2178 C CA . TRP B 1 36 ? -6.105 -7.562 -23.25 1 87.12 36 TRP B CA 1
ATOM 2179 C C . TRP B 1 36 ? -6.492 -8.75 -24.125 1 87.12 36 TRP B C 1
ATOM 2181 O O . TRP B 1 36 ? -7.371 -8.641 -24.984 1 87.12 36 TRP B O 1
ATOM 2191 N N . ASP B 1 37 ? -5.809 -9.797 -23.844 1 83.88 37 ASP B N 1
ATOM 2192 C CA . ASP B 1 37 ? -6.141 -11.023 -24.562 1 83.88 37 ASP B CA 1
ATOM 2193 C C . ASP B 1 37 ? -7.582 -11.445 -24.297 1 83.88 37 ASP B C 1
ATOM 2195 O O . ASP B 1 37 ? -8.086 -11.297 -23.188 1 83.88 37 ASP B O 1
ATOM 2199 N N . LYS B 1 38 ? -8.125 -11.984 -25.344 1 82.81 38 LYS B N 1
ATOM 2200 C CA . LYS B 1 38 ? -9.477 -12.508 -25.172 1 82.81 38 LYS B CA 1
ATOM 2201 C C . LYS B 1 38 ? -9.469 -13.812 -24.391 1 82.81 38 LYS B C 1
ATOM 2203 O O . LYS B 1 38 ? -8.547 -14.625 -24.531 1 82.81 38 LYS B O 1
ATOM 2208 N N . LEU B 1 39 ? -10.539 -13.938 -23.609 1 81.75 39 LEU B N 1
ATOM 2209 C CA . LEU B 1 39 ? -10.711 -15.18 -22.859 1 81.75 39 LEU B CA 1
ATOM 2210 C C . LEU B 1 39 ? -11.578 -16.172 -23.625 1 81.75 39 LEU B C 1
ATOM 2212 O O . LEU B 1 39 ? -12.703 -15.836 -24.016 1 81.75 39 LEU B O 1
ATOM 2216 N N . SER B 1 40 ? -11.078 -17.25 -23.984 1 76.06 40 SER B N 1
ATOM 2217 C CA . SER B 1 40 ? -11.852 -18.266 -24.703 1 76.06 40 SER B CA 1
ATOM 2218 C C . SER B 1 40 ? -12.734 -19.062 -23.75 1 76.06 40 SER B C 1
ATOM 2220 O O . SER B 1 40 ? -13.781 -19.578 -24.141 1 76.06 40 SER B O 1
ATOM 2222 N N . GLY B 1 41 ? -12.375 -19.156 -22.453 1 75.44 41 GLY B N 1
ATOM 2223 C CA . GLY B 1 41 ? -13.141 -19.891 -21.453 1 75.44 41 GLY B CA 1
ATOM 2224 C C . GLY B 1 41 ? -12.453 -19.969 -20.109 1 75.44 41 GLY B C 1
ATOM 2225 O O . GLY B 1 41 ? -11.266 -19.656 -20 1 75.44 41 GLY B O 1
ATOM 2226 N N . LEU B 1 42 ? -13.289 -20.25 -19.125 1 80.06 42 LEU B N 1
ATOM 2227 C CA . LEU B 1 42 ? -12.82 -20.5 -17.75 1 80.06 42 LEU B CA 1
ATOM 2228 C C . LEU B 1 42 ? -13.164 -21.906 -17.312 1 80.06 42 LEU B C 1
ATOM 2230 O O . LEU B 1 42 ? -14.297 -22.375 -17.484 1 80.06 42 LEU B O 1
ATOM 2234 N N . GLU B 1 43 ? -12.133 -22.594 -16.953 1 82.44 43 GLU B N 1
ATOM 2235 C CA . GLU B 1 43 ? -12.375 -23.938 -16.453 1 82.44 43 GLU B CA 1
ATOM 2236 C C . GLU B 1 43 ? -11.82 -24.109 -15.047 1 82.44 43 GLU B C 1
ATOM 2238 O O . GLU B 1 43 ? -10.906 -23.391 -14.641 1 82.44 43 GLU B O 1
ATOM 2243 N N . ASP B 1 44 ? -12.352 -25.062 -14.438 1 84.62 44 ASP B N 1
ATOM 2244 C CA . ASP B 1 44 ? -11.852 -25.391 -13.102 1 84.62 44 ASP B CA 1
ATOM 2245 C C . ASP B 1 44 ? -10.484 -26.078 -13.188 1 84.62 44 ASP B C 1
ATOM 2247 O O . ASP B 1 44 ? -10.266 -26.938 -14.047 1 84.62 44 ASP B O 1
ATOM 2251 N N . TRP B 1 45 ? -9.664 -25.562 -12.375 1 88.62 45 TRP B N 1
ATOM 2252 C CA . TRP B 1 45 ? -8.375 -26.219 -12.227 1 88.62 45 TRP B CA 1
ATOM 2253 C C . TRP B 1 45 ? -8.43 -27.297 -11.148 1 88.62 45 TRP B C 1
ATOM 2255 O O . TRP B 1 45 ? -7.918 -27.094 -10.039 1 88.62 45 TRP B O 1
ATOM 2265 N N . ALA B 1 46 ? -8.867 -28.5 -11.438 1 87.12 46 ALA B N 1
ATOM 2266 C CA . ALA B 1 46 ? -9.164 -29.562 -10.484 1 87.12 46 ALA B CA 1
ATOM 2267 C C . ALA B 1 46 ? -7.887 -30.078 -9.836 1 87.12 46 ALA B C 1
ATOM 2269 O O . ALA B 1 46 ? -7.906 -30.516 -8.68 1 87.12 46 ALA B O 1
ATOM 2270 N N . GLU B 1 47 ? -6.824 -30 -10.594 1 88.75 47 GLU B N 1
ATOM 2271 C CA . GLU B 1 47 ? -5.559 -30.547 -10.109 1 88.75 47 GLU B CA 1
ATOM 2272 C C . GLU B 1 47 ? -4.941 -29.656 -9.039 1 88.75 47 GLU B C 1
ATOM 2274 O O . GLU B 1 47 ? -4.023 -30.062 -8.336 1 88.75 47 GLU B O 1
ATOM 2279 N N . PHE B 1 48 ? -5.352 -28.406 -9 1 90.31 48 PHE B N 1
ATOM 2280 C CA . PHE B 1 48 ? -4.891 -27.531 -7.934 1 90.31 48 PHE B CA 1
ATOM 2281 C C . PHE B 1 48 ? -5.684 -27.766 -6.652 1 90.31 48 PHE B C 1
ATOM 2283 O O . PHE B 1 48 ? -6.727 -27.156 -6.441 1 90.31 48 PHE B O 1
ATOM 2290 N N . ASN B 1 49 ? -5.16 -28.656 -5.844 1 88.69 49 ASN B N 1
ATOM 2291 C CA . ASN B 1 49 ? -5.824 -29 -4.594 1 88.69 49 ASN B CA 1
ATOM 2292 C C . ASN B 1 49 ? -4.82 -29.375 -3.51 1 88.69 49 ASN B C 1
ATOM 2294 O O . ASN B 1 49 ? -3.625 -29.516 -3.783 1 88.69 49 ASN B O 1
ATOM 2298 N N . TYR B 1 50 ? -5.316 -29.531 -2.346 1 91.75 50 TYR B N 1
ATOM 2299 C CA . TYR B 1 50 ? -4.484 -29.75 -1.165 1 91.75 50 TYR B CA 1
ATOM 2300 C C . TYR B 1 50 ? -3.621 -30.984 -1.319 1 91.75 50 TYR B C 1
ATOM 2302 O O . TYR B 1 50 ? -2.428 -30.969 -1.011 1 91.75 50 TYR B O 1
ATOM 2310 N N . ASN B 1 51 ? -4.203 -32.031 -1.781 1 94.5 51 ASN B N 1
ATOM 2311 C CA . ASN B 1 51 ? -3.475 -33.312 -1.917 1 94.5 51 ASN B CA 1
ATOM 2312 C C . ASN B 1 51 ? -2.324 -33.188 -2.912 1 94.5 51 ASN B C 1
ATOM 2314 O O . ASN B 1 51 ? -1.218 -33.656 -2.652 1 94.5 51 ASN B O 1
ATOM 2318 N N . THR B 1 52 ? -2.67 -32.562 -4.059 1 94.19 52 THR B N 1
ATOM 2319 C CA . THR B 1 52 ? -1.633 -32.375 -5.062 1 94.19 52 THR B CA 1
ATOM 2320 C C . THR B 1 52 ? -0.511 -31.484 -4.508 1 94.19 52 THR B C 1
ATOM 2322 O O . THR B 1 52 ? 0.669 -31.781 -4.711 1 94.19 52 THR B O 1
ATOM 2325 N N . LEU B 1 53 ? -0.807 -30.422 -3.74 1 93.88 53 LEU B N 1
ATOM 2326 C CA . LEU B 1 53 ? 0.18 -29.531 -3.156 1 93.88 53 LEU B CA 1
ATOM 2327 C C . LEU B 1 53 ? 1.042 -30.25 -2.129 1 93.88 53 LEU B C 1
ATOM 2329 O O . LEU B 1 53 ? 2.266 -30.094 -2.119 1 93.88 53 LEU B O 1
ATOM 2333 N N . MET B 1 54 ? 0.434 -31.109 -1.332 1 95.81 54 MET B N 1
ATOM 2334 C CA . MET B 1 54 ? 1.162 -31.844 -0.295 1 95.81 54 MET B CA 1
ATOM 2335 C C . MET B 1 54 ? 2.074 -32.906 -0.909 1 95.81 54 MET B C 1
ATOM 2337 O O . MET B 1 54 ? 3.158 -33.156 -0.388 1 95.81 54 MET B O 1
ATOM 2341 N N . HIS B 1 55 ? 1.602 -33.438 -1.962 1 96.5 55 HIS B N 1
ATOM 2342 C CA . HIS B 1 55 ? 2.438 -34.375 -2.674 1 96.5 55 HIS B CA 1
ATOM 2343 C C . HIS B 1 55 ? 3.688 -33.719 -3.238 1 96.5 55 HIS B C 1
ATOM 2345 O O . HIS B 1 55 ? 4.777 -34.281 -3.195 1 96.5 55 HIS B O 1
ATOM 2351 N N . SER B 1 56 ? 3.551 -32.562 -3.771 1 95.12 56 SER B N 1
ATOM 2352 C CA . SER B 1 56 ? 4.637 -31.859 -4.461 1 95.12 56 SER B CA 1
ATOM 2353 C C . SER B 1 56 ? 5.547 -31.141 -3.471 1 95.12 56 SER B C 1
ATOM 2355 O O . SER B 1 56 ? 6.762 -31.078 -3.674 1 95.12 56 SER B O 1
ATOM 2357 N N . TYR B 1 57 ? 4.953 -30.531 -2.361 1 96.69 57 TYR B N 1
ATOM 2358 C CA . TYR B 1 57 ? 5.715 -29.609 -1.534 1 96.69 57 TYR B CA 1
ATOM 2359 C C . TYR B 1 57 ? 5.574 -29.953 -0.056 1 96.69 57 TYR B C 1
ATOM 2361 O O . TYR B 1 57 ? 6.043 -29.203 0.809 1 96.69 57 TYR B O 1
ATOM 2369 N N . GLY B 1 58 ? 4.922 -31.031 0.293 1 97.25 58 GLY B N 1
ATOM 2370 C CA . GLY B 1 58 ? 4.645 -31.391 1.672 1 97.25 58 GLY B CA 1
ATOM 2371 C C . GLY B 1 58 ? 5.891 -31.484 2.531 1 97.25 58 GLY B C 1
ATOM 2372 O O . GLY B 1 58 ? 5.871 -31.094 3.701 1 97.25 58 GLY B O 1
ATOM 2373 N N . ASP B 1 59 ? 6.949 -31.969 1.986 1 97.12 59 ASP B N 1
ATOM 2374 C CA . ASP B 1 59 ? 8.195 -32.094 2.732 1 97.12 59 ASP B CA 1
ATOM 2375 C C . ASP B 1 59 ? 8.711 -30.75 3.205 1 97.12 59 ASP B C 1
ATOM 2377 O O . ASP B 1 59 ? 9.227 -30.625 4.316 1 97.12 59 ASP B O 1
ATOM 2381 N N . ILE B 1 60 ? 8.547 -29.766 2.402 1 97.75 60 ILE B N 1
ATOM 2382 C CA . ILE B 1 60 ? 9.008 -28.422 2.746 1 97.75 60 ILE B CA 1
ATOM 2383 C C . ILE B 1 60 ? 7.992 -27.75 3.67 1 97.75 60 ILE B C 1
ATOM 2385 O O . ILE B 1 60 ? 8.367 -27.109 4.656 1 97.75 60 ILE B O 1
ATOM 2389 N N . LEU B 1 61 ? 6.727 -27.922 3.434 1 97.94 61 LEU B N 1
ATOM 2390 C CA . LEU B 1 61 ? 5.656 -27.25 4.168 1 97.94 61 LEU B CA 1
ATOM 2391 C C . LEU B 1 61 ? 5.59 -27.75 5.605 1 97.94 61 LEU B C 1
ATOM 2393 O O . LEU B 1 61 ? 5.18 -27.016 6.508 1 97.94 61 LEU B O 1
ATOM 2397 N N . HIS B 1 62 ? 6.129 -28.969 5.828 1 97.62 62 HIS B N 1
ATOM 2398 C CA . HIS B 1 62 ? 6.039 -29.562 7.16 1 97.62 62 HIS B CA 1
ATOM 2399 C C . HIS B 1 62 ? 7.344 -29.375 7.93 1 97.62 62 HIS B C 1
ATOM 2401 O O . HIS B 1 62 ? 7.441 -29.781 9.094 1 97.62 62 HIS B O 1
ATOM 2407 N N . ARG B 1 63 ? 8.25 -28.781 7.355 1 96.94 63 ARG B N 1
ATOM 2408 C CA . ARG B 1 63 ? 9.516 -28.547 8.039 1 96.94 63 ARG B CA 1
ATOM 2409 C C . ARG B 1 63 ? 9.352 -27.469 9.117 1 96.94 63 ARG B C 1
ATOM 2411 O O . ARG B 1 63 ? 8.641 -26.484 8.922 1 96.94 63 ARG B O 1
ATOM 2418 N N . ASN B 1 64 ? 10.18 -27.703 10.172 1 96.19 64 ASN B N 1
ATOM 2419 C CA . ASN B 1 64 ? 10.164 -26.75 11.273 1 96.19 64 ASN B CA 1
ATOM 2420 C C . ASN B 1 64 ? 11.164 -25.609 11.039 1 96.19 64 ASN B C 1
ATOM 2422 O O . ASN B 1 64 ? 12.289 -25.859 10.609 1 96.19 64 ASN B O 1
ATOM 2426 N N . PHE B 1 65 ? 10.703 -24.469 11.273 1 96.12 65 PHE B N 1
ATOM 2427 C CA . PHE B 1 65 ? 11.523 -23.266 11.227 1 96.12 65 PHE B CA 1
ATOM 2428 C C . PHE B 1 65 ? 11.359 -22.453 12.508 1 96.12 65 PHE B C 1
ATOM 2430 O O . PHE B 1 65 ? 10.375 -22.609 13.227 1 96.12 65 PHE B O 1
ATOM 2437 N N . PRO B 1 66 ? 12.359 -21.672 12.805 1 93.38 66 PRO B N 1
ATOM 2438 C CA . PRO B 1 66 ? 12.094 -20.703 13.867 1 93.38 66 PRO B CA 1
ATOM 2439 C C . PRO B 1 66 ? 10.836 -19.891 13.625 1 93.38 66 PRO B C 1
ATOM 2441 O O . PRO B 1 66 ? 10.531 -19.547 12.477 1 93.38 66 PRO B O 1
ATOM 2444 N N . SER B 1 67 ? 10.195 -19.562 14.664 1 91.94 67 SER B N 1
ATOM 2445 C CA . SER B 1 67 ? 8.945 -18.812 14.531 1 91.94 67 SER B CA 1
ATOM 2446 C C . SER B 1 67 ? 9.172 -17.5 13.789 1 91.94 67 SER B C 1
ATOM 2448 O O . SER B 1 67 ? 10.18 -16.828 14.016 1 91.94 67 SER B O 1
ATOM 2450 N N . MET B 1 68 ? 8.25 -17.172 13.023 1 89.94 68 MET B N 1
ATOM 2451 C CA . MET B 1 68 ? 8.336 -15.984 12.188 1 89.94 68 MET B CA 1
ATOM 2452 C C . MET B 1 68 ? 7.484 -14.852 12.758 1 89.94 68 MET B C 1
ATOM 2454 O O . MET B 1 68 ? 6.508 -15.102 13.469 1 89.94 68 MET B O 1
ATOM 2458 N N . ALA B 1 69 ? 7.891 -13.727 12.352 1 84.62 69 ALA B N 1
ATOM 2459 C CA . ALA B 1 69 ? 7.277 -12.516 12.891 1 84.62 69 ALA B CA 1
ATOM 2460 C C . ALA B 1 69 ? 5.871 -12.312 12.336 1 84.62 69 ALA B C 1
ATOM 2462 O O . ALA B 1 69 ? 5.617 -12.594 11.156 1 84.62 69 ALA B O 1
ATOM 2463 N N . GLU B 1 70 ? 4.98 -11.898 13.266 1 87.25 70 GLU B N 1
ATOM 2464 C CA . GLU B 1 70 ? 3.645 -11.484 12.852 1 87.25 70 GLU B CA 1
ATOM 2465 C C . GLU B 1 70 ? 3.607 -10 12.492 1 87.25 70 GLU B C 1
ATOM 2467 O O . GLU B 1 70 ? 4.516 -9.25 12.852 1 87.25 70 GLU B O 1
ATOM 2472 N N . THR B 1 71 ? 2.529 -9.68 11.836 1 90.56 71 THR B N 1
ATOM 2473 C CA . THR B 1 71 ? 2.342 -8.281 11.469 1 90.56 71 THR B CA 1
ATOM 2474 C C . THR B 1 71 ? 2.355 -7.391 12.703 1 90.56 71 THR B C 1
ATOM 2476 O O . THR B 1 71 ? 1.65 -7.66 13.68 1 90.56 71 THR B O 1
ATOM 2479 N N . SER B 1 72 ? 3.209 -6.43 12.609 1 92.62 72 SER B N 1
ATOM 2480 C CA . SER B 1 72 ? 3.285 -5.426 13.672 1 92.62 72 SER B CA 1
ATOM 2481 C C . SER B 1 72 ? 3.613 -4.047 13.102 1 92.62 72 SER B C 1
ATOM 2483 O O . SER B 1 72 ? 4.461 -3.922 12.219 1 92.62 72 SER B O 1
ATOM 2485 N N . PRO B 1 73 ? 2.961 -3.02 13.664 1 92.94 73 PRO B N 1
ATOM 2486 C CA . PRO B 1 73 ? 1.789 -3.016 14.539 1 92.94 73 PRO B CA 1
ATOM 2487 C C . PRO B 1 73 ? 0.583 -3.717 13.922 1 92.94 73 PRO B C 1
ATOM 2489 O O . PRO B 1 73 ? 0.48 -3.807 12.695 1 92.94 73 PRO B O 1
ATOM 2492 N N . SER B 1 74 ? -0.306 -4.156 14.773 1 93.62 74 SER B N 1
ATOM 2493 C CA . SER B 1 74 ? -1.516 -4.828 14.305 1 93.62 74 SER B CA 1
ATOM 2494 C C . SER B 1 74 ? -2.416 -3.867 13.531 1 93.62 74 SER B C 1
ATOM 2496 O O . SER B 1 74 ? -2.367 -2.654 13.75 1 93.62 74 SER B O 1
ATOM 2498 N N . LEU B 1 75 ? -3.248 -4.441 12.695 1 96.25 75 LEU B N 1
ATOM 2499 C CA . LEU B 1 75 ? -4.215 -3.623 11.977 1 96.25 75 LEU B CA 1
ATOM 2500 C C . LEU B 1 75 ? -5.215 -2.986 12.93 1 96.25 75 LEU B C 1
ATOM 2502 O O . LEU B 1 75 ? -5.676 -3.635 13.875 1 96.25 75 LEU B O 1
ATOM 2506 N N . THR B 1 76 ? -5.512 -1.775 12.688 1 95.88 76 THR B N 1
ATOM 2507 C CA . THR B 1 76 ? -6.586 -1.107 13.414 1 95.88 76 THR B CA 1
ATOM 2508 C C . THR B 1 76 ? -7.941 -1.408 12.773 1 95.88 76 THR B C 1
ATOM 2510 O O . THR B 1 76 ? -8 -2.027 11.711 1 95.88 76 THR B O 1
ATOM 2513 N N . GLU B 1 77 ? -8.969 -0.946 13.438 1 96.12 77 GLU B N 1
ATOM 2514 C CA . GLU B 1 77 ? -10.297 -1.056 12.836 1 96.12 77 GLU B CA 1
ATOM 2515 C C . GLU B 1 77 ? -10.359 -0.314 11.508 1 96.12 77 GLU B C 1
ATOM 2517 O O . GLU B 1 77 ? -10.938 -0.815 10.539 1 96.12 77 GLU B O 1
ATOM 2522 N N . LEU B 1 78 ? -9.789 0.804 11.438 1 96.62 78 LEU B N 1
ATOM 2523 C CA . LEU B 1 78 ? -9.789 1.595 10.211 1 96.62 78 LEU B CA 1
ATOM 2524 C C . LEU B 1 78 ? -9.047 0.869 9.094 1 96.62 78 LEU B C 1
ATOM 2526 O O . LEU B 1 78 ? -9.508 0.846 7.949 1 96.62 78 LEU B O 1
ATOM 2530 N N . ASP B 1 79 ? -7.922 0.307 9.453 1 96.69 79 ASP B N 1
ATOM 2531 C CA . ASP B 1 79 ? -7.172 -0.46 8.461 1 96.69 79 ASP B CA 1
ATOM 2532 C C . ASP B 1 79 ? -8.039 -1.546 7.832 1 96.69 79 ASP B C 1
ATOM 2534 O O . ASP B 1 79 ? -7.938 -1.812 6.633 1 96.69 79 ASP B O 1
ATOM 2538 N N . ARG B 1 80 ? -8.883 -2.107 8.617 1 97.81 80 ARG B N 1
ATOM 2539 C CA . ARG B 1 80 ? -9.648 -3.281 8.211 1 97.81 80 ARG B CA 1
ATOM 2540 C C . ARG B 1 80 ? -10.852 -2.881 7.363 1 97.81 80 ARG B C 1
ATOM 2542 O O . ARG B 1 80 ? -11.5 -3.734 6.75 1 97.81 80 ARG B O 1
ATOM 2549 N N . MET B 1 81 ? -11.156 -1.641 7.297 1 97.06 81 MET B N 1
ATOM 2550 C CA . MET B 1 81 ? -12.258 -1.171 6.461 1 97.06 81 MET B CA 1
ATOM 2551 C C . MET B 1 81 ? -11.82 -1.036 5.008 1 97.06 81 MET B C 1
ATOM 2553 O O . MET B 1 81 ? -10.898 -0.276 4.699 1 97.06 81 MET B O 1
ATOM 2557 N N . ILE B 1 82 ? -12.5 -1.723 4.133 1 96.94 82 ILE B N 1
ATOM 2558 C CA . ILE B 1 82 ? -12.125 -1.754 2.723 1 96.94 82 ILE B CA 1
ATOM 2559 C C . ILE B 1 82 ? -13.102 -0.904 1.913 1 96.94 82 ILE B C 1
ATOM 2561 O O . ILE B 1 82 ? -14.312 -1.152 1.928 1 96.94 82 ILE B O 1
ATOM 2565 N N . PHE B 1 83 ? -12.602 0.055 1.227 1 94.06 83 PHE B N 1
ATOM 2566 C CA . PHE B 1 83 ? -13.406 0.946 0.397 1 94.06 83 PHE B CA 1
ATOM 2567 C C . PHE B 1 83 ? -13.141 0.689 -1.083 1 94.06 83 PHE B C 1
ATOM 2569 O O . PHE B 1 83 ? -14.07 0.692 -1.892 1 94.06 83 PHE B O 1
ATOM 2576 N N . THR B 1 84 ? -11.875 0.545 -1.377 1 93.5 84 THR B N 1
ATOM 2577 C CA . THR B 1 84 ? -11.422 0.359 -2.752 1 93.5 84 THR B CA 1
ATOM 2578 C C . THR B 1 84 ? -10.375 -0.744 -2.828 1 93.5 84 THR B C 1
ATOM 2580 O O . THR B 1 84 ? -9.922 -1.255 -1.8 1 93.5 84 THR B O 1
ATOM 2583 N N . GLU B 1 85 ? -9.977 -1.065 -4.02 1 94.62 85 GLU B N 1
ATOM 2584 C CA . GLU B 1 85 ? -8.891 -2.021 -4.207 1 94.62 85 GLU B CA 1
ATOM 2585 C C . GLU B 1 85 ? -7.598 -1.516 -3.578 1 94.62 85 GLU B C 1
ATOM 2587 O O . GLU B 1 85 ? -6.809 -2.301 -3.049 1 94.62 85 GLU B O 1
ATOM 2592 N N . ARG B 1 86 ? -7.418 -0.245 -3.531 1 93.94 86 ARG B N 1
ATOM 2593 C CA . ARG B 1 86 ? -6.215 0.344 -2.947 1 93.94 86 ARG B CA 1
ATOM 2594 C C . ARG B 1 86 ? -6.191 0.15 -1.436 1 93.94 86 ARG B C 1
ATOM 2596 O O . ARG B 1 86 ? -5.145 -0.162 -0.861 1 93.94 86 ARG B O 1
ATOM 2603 N N . THR B 1 87 ? -7.328 0.331 -0.826 1 96.25 87 THR B N 1
ATOM 2604 C CA . THR B 1 87 ? -7.375 0.122 0.617 1 96.25 87 THR B CA 1
ATOM 2605 C C . THR B 1 87 ? -7.211 -1.356 0.956 1 96.25 87 THR B C 1
ATOM 2607 O O . THR B 1 87 ? -6.637 -1.701 1.992 1 96.25 87 THR B O 1
ATOM 2610 N N . PHE B 1 88 ? -7.695 -2.215 0.054 1 97.5 88 PHE B N 1
ATOM 2611 C CA . PHE B 1 88 ? -7.465 -3.643 0.249 1 97.5 88 PHE B CA 1
ATOM 2612 C C . PHE B 1 88 ? -5.992 -3.984 0.059 1 97.5 88 PHE B C 1
ATOM 2614 O O . PHE B 1 88 ? -5.422 -4.754 0.837 1 97.5 88 PHE B O 1
ATOM 2621 N N . GLU B 1 89 ? -5.375 -3.441 -0.849 1 97.06 89 GLU B N 1
ATOM 2622 C CA . GLU B 1 89 ? -3.947 -3.645 -1.067 1 97.06 89 GLU B CA 1
ATOM 2623 C C . GLU B 1 89 ? -3.139 -3.244 0.163 1 97.06 89 GLU B C 1
ATOM 2625 O O . GLU B 1 89 ? -2.133 -3.881 0.486 1 97.06 89 GLU B O 1
ATOM 2630 N N . SER B 1 90 ? -3.568 -2.193 0.774 1 96.75 90 SER B N 1
ATOM 2631 C CA . SER B 1 90 ? -2.881 -1.759 1.985 1 96.75 90 SER B CA 1
ATOM 2632 C C . SER B 1 90 ? -2.863 -2.863 3.037 1 96.75 90 SER B C 1
ATOM 2634 O O . SER B 1 90 ? -1.852 -3.068 3.711 1 96.75 90 SER B O 1
ATOM 2636 N N . VAL B 1 91 ? -3.945 -3.574 3.184 1 97.38 91 VAL B N 1
ATOM 2637 C CA . VAL B 1 91 ? -4.023 -4.684 4.129 1 97.38 91 VAL B CA 1
ATOM 2638 C C . VAL B 1 91 ? -3.098 -5.812 3.68 1 97.38 91 VAL B C 1
ATOM 2640 O O . VAL B 1 91 ? -2.35 -6.367 4.488 1 97.38 91 VAL B O 1
ATOM 2643 N N . LEU B 1 92 ? -3.162 -6.09 2.391 1 97.38 92 LEU B N 1
ATOM 2644 C CA . LEU B 1 92 ? -2.322 -7.152 1.852 1 97.38 92 LEU B CA 1
ATOM 2645 C C . LEU B 1 92 ? -0.845 -6.84 2.066 1 97.38 92 LEU B C 1
ATOM 2647 O O . LEU B 1 92 ? -0.063 -7.727 2.412 1 97.38 92 LEU B O 1
ATOM 2651 N N . GLU B 1 93 ? -0.49 -5.629 1.916 1 96.19 93 GLU B N 1
ATOM 2652 C CA . GLU B 1 93 ? 0.894 -5.184 2.051 1 96.19 93 GLU B CA 1
ATOM 2653 C C . GLU B 1 93 ? 1.382 -5.324 3.49 1 96.19 93 GLU B C 1
ATOM 2655 O O . GLU B 1 93 ? 2.566 -5.566 3.727 1 96.19 93 GLU B O 1
ATOM 2660 N N . ARG B 1 94 ? 0.512 -5.211 4.324 1 95.75 94 ARG B N 1
ATOM 2661 C CA . ARG B 1 94 ? 0.881 -5.238 5.734 1 95.75 94 ARG B CA 1
ATOM 2662 C C . ARG B 1 94 ? 0.857 -6.66 6.281 1 95.75 94 ARG B C 1
ATOM 2664 O O . ARG B 1 94 ? 1.548 -6.969 7.254 1 95.75 94 ARG B O 1
ATOM 2671 N N . THR B 1 95 ? 0.104 -7.527 5.703 1 95.5 95 THR B N 1
ATOM 2672 C CA . THR B 1 95 ? -0.152 -8.805 6.359 1 95.5 95 THR B CA 1
ATOM 2673 C C . THR B 1 95 ? 0.265 -9.969 5.465 1 95.5 95 THR B C 1
ATOM 2675 O O . THR B 1 95 ? 1.38 -10.484 5.582 1 95.5 95 THR B O 1
ATOM 2678 N N . ILE B 1 96 ? -0.414 -10.141 4.332 1 96 96 ILE B N 1
ATOM 2679 C CA . ILE B 1 96 ? -0.363 -11.375 3.551 1 96 96 ILE B CA 1
ATOM 2680 C C . ILE B 1 96 ? 0.933 -11.422 2.746 1 96 96 ILE B C 1
ATOM 2682 O O . ILE B 1 96 ? 1.657 -12.414 2.783 1 96 96 ILE B O 1
ATOM 2686 N N . MET B 1 97 ? 1.263 -10.398 2.064 1 96.75 97 MET B N 1
ATOM 2687 C CA . MET B 1 97 ? 2.369 -10.445 1.113 1 96.75 97 MET B CA 1
ATOM 2688 C C . MET B 1 97 ? 3.701 -10.609 1.835 1 96.75 97 MET B C 1
ATOM 2690 O O . MET B 1 97 ? 4.539 -11.414 1.429 1 96.75 97 MET B O 1
ATOM 2694 N N . PRO B 1 98 ? 3.914 -9.867 2.941 1 95.81 98 PRO B N 1
ATOM 2695 C CA . PRO B 1 98 ? 5.16 -10.117 3.668 1 95.81 98 PRO B CA 1
ATOM 2696 C C . PRO B 1 98 ? 5.242 -11.539 4.227 1 95.81 98 PRO B C 1
ATOM 2698 O O . PRO B 1 98 ? 6.328 -12.117 4.301 1 95.81 98 PRO B O 1
ATOM 2701 N N . GLN B 1 99 ? 4.133 -12.102 4.641 1 94.94 99 GLN B N 1
ATOM 2702 C CA . GLN B 1 99 ? 4.098 -13.469 5.141 1 94.94 99 GLN B CA 1
ATOM 2703 C C . GLN B 1 99 ? 4.48 -14.461 4.051 1 94.94 99 GLN B C 1
ATOM 2705 O O . GLN B 1 99 ? 5.293 -15.359 4.281 1 94.94 99 GLN B O 1
ATOM 2710 N N . VAL B 1 100 ? 3.924 -14.258 2.908 1 96 100 VAL B N 1
ATOM 2711 C CA . VAL B 1 100 ? 4.215 -15.133 1.777 1 96 100 VAL B CA 1
ATOM 2712 C C . VAL B 1 100 ? 5.688 -15 1.394 1 96 100 VAL B C 1
ATOM 2714 O O . VAL B 1 100 ? 6.371 -16 1.175 1 96 100 VAL B O 1
ATOM 2717 N N . SER B 1 101 ? 6.184 -13.812 1.352 1 96.44 101 SER B N 1
ATOM 2718 C CA . SER B 1 101 ? 7.582 -13.594 1.009 1 96.44 101 SER B CA 1
ATOM 2719 C C . SER B 1 101 ? 8.516 -14.227 2.037 1 96.44 101 SER B C 1
ATOM 2721 O O . SER B 1 101 ? 9.547 -14.789 1.68 1 96.44 101 SER B O 1
ATOM 2723 N N . SER B 1 102 ? 8.164 -14.109 3.305 1 95.5 102 SER B N 1
ATOM 2724 C CA . SER B 1 102 ? 8.953 -14.742 4.352 1 95.5 102 SER B CA 1
ATOM 2725 C C . SER B 1 102 ? 9 -16.25 4.172 1 95.5 102 SER B C 1
ATOM 2727 O O . SER B 1 102 ? 10.062 -16.875 4.32 1 95.5 102 SER B O 1
ATOM 2729 N N . ALA B 1 103 ? 7.875 -16.812 3.844 1 96.06 103 ALA B N 1
ATOM 2730 C CA . ALA B 1 103 ? 7.809 -18.25 3.617 1 96.06 103 ALA B CA 1
ATOM 2731 C C . ALA B 1 103 ? 8.641 -18.656 2.406 1 96.06 103 ALA B C 1
ATOM 2733 O O . ALA B 1 103 ? 9.352 -19.672 2.441 1 96.06 103 ALA B O 1
ATOM 2734 N N . LEU B 1 104 ? 8.531 -17.891 1.342 1 96.56 104 LEU B N 1
ATOM 2735 C CA . LEU B 1 104 ? 9.289 -18.172 0.128 1 96.56 104 LEU B CA 1
ATOM 2736 C C . LEU B 1 104 ? 10.789 -18.125 0.398 1 96.56 104 LEU B C 1
ATOM 2738 O O . LEU B 1 104 ? 11.555 -18.938 -0.135 1 96.56 104 LEU B O 1
ATOM 2742 N N . ARG B 1 105 ? 11.203 -17.234 1.206 1 95.56 105 ARG B N 1
ATOM 2743 C CA . ARG B 1 105 ? 12.617 -17.078 1.542 1 95.56 105 ARG B CA 1
ATOM 2744 C C . ARG B 1 105 ? 13.148 -18.344 2.223 1 95.56 105 ARG B C 1
ATOM 2746 O O . ARG B 1 105 ? 14.305 -18.703 2.037 1 95.56 105 ARG B O 1
ATOM 2753 N N . LEU B 1 106 ? 12.32 -18.969 2.988 1 95.38 106 LEU B N 1
ATOM 2754 C CA . LEU B 1 106 ? 12.727 -20.172 3.695 1 95.38 106 LEU B CA 1
ATOM 2755 C C . LEU B 1 106 ? 12.625 -21.391 2.783 1 95.38 106 LEU B C 1
ATOM 2757 O O . LEU B 1 106 ? 13.492 -22.266 2.811 1 95.38 106 LEU B O 1
ATOM 2761 N N . ALA B 1 107 ? 11.617 -21.422 1.949 1 97 107 ALA B N 1
ATOM 2762 C CA . ALA B 1 107 ? 11.297 -22.594 1.141 1 97 107 ALA B CA 1
ATOM 2763 C C . ALA B 1 107 ? 12.203 -22.688 -0.083 1 97 107 ALA B C 1
ATOM 2765 O O . ALA B 1 107 ? 12.602 -23.766 -0.488 1 97 107 ALA B O 1
ATOM 2766 N N . TRP B 1 108 ? 12.539 -21.578 -0.651 1 97.19 108 TRP B N 1
ATOM 2767 C CA . TRP B 1 108 ? 13.148 -21.516 -1.974 1 97.19 108 TRP B CA 1
ATOM 2768 C C . TRP B 1 108 ? 14.492 -22.234 -1.986 1 97.19 108 TRP B C 1
ATOM 2770 O O . TRP B 1 108 ? 14.727 -23.109 -2.814 1 97.19 108 TRP B O 1
ATOM 2780 N N . PRO B 1 109 ? 15.391 -21.953 -1.034 1 95.31 109 PRO B N 1
ATOM 2781 C CA . PRO B 1 109 ? 16.688 -22.625 -1.078 1 95.31 109 PRO B CA 1
ATOM 2782 C C . PRO B 1 109 ? 16.594 -24.141 -0.845 1 95.31 109 PRO B C 1
ATOM 2784 O O . PRO B 1 109 ? 17.469 -24.891 -1.255 1 95.31 109 PRO B O 1
ATOM 2787 N N . ILE B 1 110 ? 15.539 -24.547 -0.186 1 95.5 110 ILE B N 1
ATOM 2788 C CA . ILE B 1 110 ? 15.344 -25.969 0.039 1 95.5 110 ILE B CA 1
ATOM 2789 C C . ILE B 1 110 ? 14.922 -26.641 -1.265 1 95.5 110 ILE B C 1
ATOM 2791 O O . ILE B 1 110 ? 15.43 -27.719 -1.609 1 95.5 110 ILE B O 1
ATOM 2795 N N . HIS B 1 111 ? 14.055 -26 -1.99 1 95 111 HIS B N 1
ATOM 2796 C CA . HIS B 1 111 ? 13.523 -26.578 -3.225 1 95 111 HIS B CA 1
ATOM 2797 C C . HIS B 1 111 ? 14.5 -26.375 -4.383 1 95 111 HIS B C 1
ATOM 2799 O O . HIS B 1 111 ? 14.672 -27.281 -5.211 1 95 111 HIS B O 1
ATOM 2805 N N . TYR B 1 112 ? 15.023 -25.219 -4.477 1 94.75 112 TYR B N 1
ATOM 2806 C CA . TYR B 1 112 ? 16 -24.859 -5.496 1 94.75 112 TYR B CA 1
ATOM 2807 C C . TYR B 1 112 ? 17.375 -24.641 -4.879 1 94.75 112 TYR B C 1
ATOM 2809 O O . TYR B 1 112 ? 17.875 -23.516 -4.855 1 94.75 112 TYR B O 1
ATOM 2817 N N . SER B 1 113 ? 18.047 -25.688 -4.535 1 92.81 113 SER B N 1
ATOM 2818 C CA . SER B 1 113 ? 19.266 -25.656 -3.727 1 92.81 113 SER B CA 1
ATOM 2819 C C . SER B 1 113 ? 20.422 -25.047 -4.508 1 92.81 113 SER B C 1
ATOM 2821 O O . SER B 1 113 ? 21.375 -24.531 -3.918 1 92.81 113 SER B O 1
ATOM 2823 N N . ASN B 1 114 ? 20.312 -25.047 -5.801 1 93.75 114 ASN B N 1
ATOM 2824 C CA . ASN B 1 114 ? 21.422 -24.562 -6.617 1 93.75 114 ASN B CA 1
ATOM 2825 C C . ASN B 1 114 ? 21.266 -23.078 -6.961 1 93.75 114 ASN B C 1
ATOM 2827 O O . ASN B 1 114 ? 22.156 -22.469 -7.555 1 93.75 114 ASN B O 1
ATOM 2831 N N . ASP B 1 115 ? 20.125 -22.484 -6.621 1 93 115 ASP B N 1
ATOM 2832 C CA . ASP B 1 115 ? 19.875 -21.094 -6.934 1 93 115 ASP B CA 1
ATOM 2833 C C . ASP B 1 115 ? 20.625 -20.172 -5.973 1 93 115 ASP B C 1
ATOM 2835 O O . ASP B 1 115 ? 20.891 -20.547 -4.828 1 93 115 ASP B O 1
ATOM 2839 N N . ASP B 1 116 ? 21 -19.016 -6.492 1 92.56 116 ASP B N 1
ATOM 2840 C CA . ASP B 1 116 ? 21.562 -17.969 -5.66 1 92.56 116 ASP B CA 1
ATOM 2841 C C . ASP B 1 116 ? 20.484 -17.297 -4.812 1 92.56 116 ASP B C 1
ATOM 2843 O O . ASP B 1 116 ? 19.297 -17.359 -5.148 1 92.56 116 ASP B O 1
ATOM 2847 N N . LEU B 1 117 ? 20.906 -16.656 -3.756 1 88.38 117 LEU B N 1
ATOM 2848 C CA . LEU B 1 117 ? 19.984 -15.938 -2.877 1 88.38 117 LEU B CA 1
ATOM 2849 C C . LEU B 1 117 ? 19.203 -14.883 -3.648 1 88.38 117 LEU B C 1
ATOM 2851 O O . LEU B 1 117 ? 18.047 -14.609 -3.338 1 88.38 117 LEU B O 1
ATOM 2855 N N . LYS B 1 118 ? 19.812 -14.297 -4.605 1 89.25 118 LYS B N 1
ATOM 2856 C CA . LYS B 1 118 ? 19.156 -13.258 -5.395 1 89.25 118 LYS B CA 1
ATOM 2857 C C . LYS B 1 118 ? 18.031 -13.844 -6.254 1 89.25 118 LYS B C 1
ATOM 2859 O O . LYS B 1 118 ? 17.203 -13.109 -6.793 1 89.25 118 LYS B O 1
ATOM 2864 N N . ASP B 1 119 ? 18.031 -15.109 -6.371 1 93 119 ASP B N 1
ATOM 2865 C CA . ASP B 1 119 ? 17.031 -15.766 -7.211 1 93 119 ASP B CA 1
ATOM 2866 C C . ASP B 1 119 ? 15.758 -16.078 -6.422 1 93 119 ASP B C 1
ATOM 2868 O O . ASP B 1 119 ? 14.734 -16.422 -7.004 1 93 119 ASP B O 1
ATOM 2872 N N . VAL B 1 120 ? 15.891 -15.914 -5.129 1 96.25 120 VAL B N 1
ATOM 2873 C CA . VAL B 1 120 ? 14.719 -16.172 -4.301 1 96.25 120 VAL B CA 1
ATOM 2874 C C . VAL B 1 120 ? 13.602 -15.18 -4.664 1 96.25 120 VAL B C 1
ATOM 2876 O O . VAL B 1 120 ? 13.812 -13.969 -4.656 1 96.25 120 VAL B O 1
ATOM 2879 N N . VAL B 1 121 ? 12.461 -15.742 -4.961 1 97.31 121 VAL B N 1
ATOM 2880 C CA . VAL B 1 121 ? 11.328 -14.93 -5.379 1 97.31 121 VAL B CA 1
ATOM 2881 C C . VAL B 1 121 ? 10.664 -14.297 -4.16 1 97.31 121 VAL B C 1
ATOM 2883 O O . VAL B 1 121 ? 10.508 -14.945 -3.123 1 97.31 121 VAL B O 1
ATOM 2886 N N . GLU B 1 122 ? 10.305 -13.07 -4.281 1 97.62 122 GLU B N 1
ATOM 2887 C CA . GLU B 1 122 ? 9.516 -12.328 -3.301 1 97.62 122 GLU B CA 1
ATOM 2888 C C . GLU B 1 122 ? 8.297 -11.68 -3.945 1 97.62 122 GLU B C 1
ATOM 2890 O O . GLU B 1 122 ? 8.336 -11.281 -5.109 1 97.62 122 GLU B O 1
ATOM 2895 N N . ILE B 1 123 ? 7.242 -11.594 -3.182 1 97.88 123 ILE B N 1
ATOM 2896 C CA . ILE B 1 123 ? 6.074 -10.875 -3.678 1 97.88 123 ILE B CA 1
ATOM 2897 C C . ILE B 1 123 ? 6.262 -9.375 -3.463 1 97.88 123 ILE B C 1
ATOM 2899 O O . ILE B 1 123 ? 6.613 -8.938 -2.365 1 97.88 123 ILE B O 1
ATOM 2903 N N . GLY B 1 124 ? 6.137 -8.633 -4.453 1 96.94 124 GLY B N 1
ATOM 2904 C CA . GLY B 1 124 ? 6.203 -7.18 -4.395 1 96.94 124 GLY B CA 1
ATOM 2905 C C . GLY B 1 124 ? 5.238 -6.5 -5.348 1 96.94 124 GLY B C 1
ATOM 2906 O O . GLY B 1 124 ? 4.484 -7.168 -6.059 1 96.94 124 GLY B O 1
ATOM 2907 N N . LYS B 1 125 ? 5.238 -5.227 -5.297 1 96.62 125 LYS B N 1
ATOM 2908 C CA . LYS B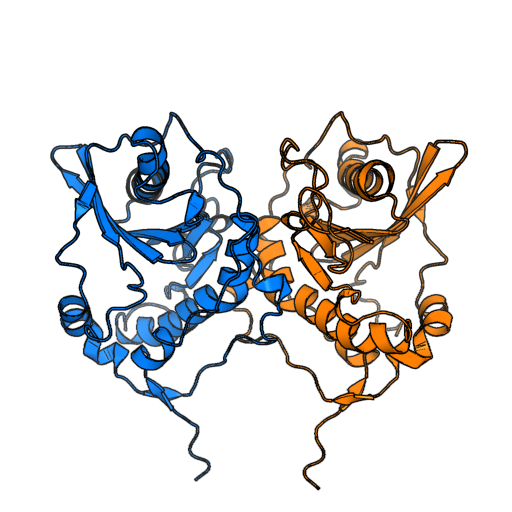 1 125 ? 4.398 -4.465 -6.219 1 96.62 125 LYS B CA 1
ATOM 2909 C C . LYS B 1 125 ? 4.801 -4.723 -7.668 1 96.62 125 LYS B C 1
ATOM 2911 O O . LYS B 1 125 ? 5.988 -4.789 -7.988 1 96.62 125 LYS B O 1
ATOM 2916 N N . GLY B 1 126 ? 3.764 -4.816 -8.508 1 95.12 126 GLY B N 1
ATOM 2917 C CA . GLY B 1 126 ? 4.008 -5.062 -9.922 1 95.12 126 GLY B CA 1
ATOM 2918 C C . GLY B 1 126 ? 4.859 -3.988 -10.578 1 95.12 126 GLY B C 1
ATOM 2919 O O . GLY B 1 126 ? 5.5 -4.234 -11.602 1 95.12 126 GLY B O 1
ATOM 2920 N N . ASP B 1 127 ? 4.957 -2.83 -9.992 1 92.94 127 ASP B N 1
ATOM 2921 C CA . ASP B 1 127 ? 5.73 -1.695 -10.492 1 92.94 127 ASP B CA 1
ATOM 2922 C C . ASP B 1 127 ? 7.211 -2.047 -10.609 1 92.94 127 ASP B C 1
ATOM 2924 O O . ASP B 1 127 ? 7.945 -1.415 -11.367 1 92.94 127 ASP B O 1
ATOM 2928 N N . LYS B 1 128 ? 7.668 -3.029 -9.898 1 94.56 128 LYS B N 1
ATOM 2929 C CA . LYS B 1 128 ? 9.078 -3.398 -9.875 1 94.56 128 LYS B CA 1
ATOM 2930 C C . LYS B 1 128 ? 9.398 -4.406 -10.977 1 94.56 128 LYS B C 1
ATOM 2932 O O . LYS B 1 128 ? 10.562 -4.766 -11.18 1 94.56 128 LYS B O 1
ATOM 2937 N N . ALA B 1 129 ? 8.352 -4.84 -11.586 1 91.81 129 ALA B N 1
ATOM 2938 C CA . ALA B 1 129 ? 8.477 -5.805 -12.68 1 91.81 129 ALA B CA 1
ATOM 2939 C C . ALA B 1 129 ? 7.68 -5.352 -13.898 1 91.81 129 ALA B C 1
ATOM 2941 O O . ALA B 1 129 ? 6.754 -6.039 -14.336 1 91.81 129 ALA B O 1
ATOM 2942 N N . ARG B 1 130 ? 8.164 -4.285 -14.477 1 83.69 130 ARG B N 1
ATOM 2943 C CA . ARG B 1 130 ? 7.492 -3.73 -15.648 1 83.69 130 ARG B CA 1
ATOM 2944 C C . ARG B 1 130 ? 8.219 -4.121 -16.922 1 83.69 130 ARG B C 1
ATOM 2946 O O . ARG B 1 130 ? 9.445 -4.25 -16.938 1 83.69 130 ARG B O 1
ATOM 2953 N N . LYS B 1 131 ? 7.559 -4.422 -17.891 1 71.31 131 LYS B N 1
ATOM 2954 C CA . LYS B 1 131 ? 8.172 -4.734 -19.188 1 71.31 131 LYS B CA 1
ATOM 2955 C C . LYS B 1 131 ? 8.406 -3.467 -20 1 71.31 131 LYS B C 1
ATOM 2957 O O . LYS B 1 131 ? 9.234 -3.453 -20.922 1 71.31 131 LYS B O 1
ATOM 2962 N N . GLY B 1 132 ? 7.703 -2.389 -19.875 1 62.53 132 GLY B N 1
ATOM 2963 C CA . GLY B 1 132 ? 7.891 -1.162 -20.641 1 62.53 132 GLY B CA 1
ATOM 2964 C C . GLY B 1 132 ? 7.484 0.081 -19.875 1 62.53 132 GLY B C 1
ATOM 2965 O O . GLY B 1 132 ? 6.73 -0.001 -18.906 1 62.53 132 GLY B O 1
ATOM 2966 N N . ILE B 1 133 ? 8.344 1.297 -20.141 1 52.91 133 ILE B N 1
ATOM 2967 C CA . ILE B 1 133 ? 8.156 2.58 -19.484 1 52.91 133 ILE B CA 1
ATOM 2968 C C . ILE B 1 133 ? 6.801 3.174 -19.859 1 52.91 133 ILE B C 1
ATOM 2970 O O . ILE B 1 133 ? 6.223 3.955 -19.109 1 52.91 133 ILE B O 1
ATOM 2974 N N . TYR B 1 134 ? 6.574 2.947 -21.172 1 48.56 134 TYR B N 1
ATOM 2975 C CA . TYR B 1 134 ? 5.402 3.65 -21.688 1 48.56 134 TYR B CA 1
ATOM 2976 C C . TYR B 1 134 ? 4.121 2.904 -21.328 1 48.56 134 TYR B C 1
ATOM 2978 O O . TYR B 1 134 ? 3.074 3.131 -21.938 1 48.56 134 TYR B O 1
ATOM 2986 N N . GLU B 1 135 ? 4.32 1.965 -20.516 1 51.16 135 GLU B N 1
ATOM 2987 C CA . GLU B 1 135 ? 3.137 1.124 -20.359 1 51.16 135 GLU B CA 1
ATOM 2988 C C . GLU B 1 135 ? 2.096 1.794 -19.469 1 51.16 135 GLU B C 1
ATOM 2990 O O . GLU B 1 135 ? 2.441 2.4 -18.453 1 51.16 135 GLU B O 1
ATOM 2995 N N . ASP B 1 136 ? 0.994 2.092 -20.047 1 55.81 136 ASP B N 1
ATOM 2996 C CA . ASP B 1 136 ? -0.248 2.361 -19.328 1 55.81 136 ASP B CA 1
ATOM 2997 C C . ASP B 1 136 ? -0.31 1.572 -18.031 1 55.81 136 ASP B C 1
ATOM 2999 O O . ASP B 1 136 ? 0 0.379 -18 1 55.81 136 ASP B O 1
ATOM 3003 N N . ASP B 1 137 ? -0.31 2.275 -16.891 1 54.81 137 ASP B N 1
ATOM 3004 C CA . ASP B 1 137 ? -0.421 1.675 -15.562 1 54.81 137 ASP B CA 1
ATOM 3005 C C . ASP B 1 137 ? -1.385 0.491 -15.57 1 54.81 137 ASP B C 1
ATOM 3007 O O . ASP B 1 137 ? -1.298 -0.396 -14.719 1 54.81 137 ASP B O 1
ATOM 3011 N N . ARG B 1 138 ? -2.168 0.529 -16.594 1 57.97 138 ARG B N 1
ATOM 3012 C CA . ARG B 1 138 ? -3.188 -0.509 -16.703 1 57.97 138 ARG B CA 1
ATOM 3013 C C . ARG B 1 138 ? -2.602 -1.793 -17.281 1 57.97 138 ARG B C 1
ATOM 3015 O O . ARG B 1 138 ? -3.291 -2.811 -17.359 1 57.97 138 ARG B O 1
ATOM 3022 N N . TYR B 1 139 ? -1.269 -1.634 -17.438 1 63.97 139 TYR B N 1
ATOM 3023 C CA . TYR B 1 139 ? -0.707 -2.801 -18.109 1 63.97 139 TYR B CA 1
ATOM 3024 C C . TYR B 1 139 ? 0.206 -3.582 -17.172 1 63.97 139 TYR B C 1
ATOM 3026 O O . TYR B 1 139 ? 0.958 -4.457 -17.609 1 63.97 139 TYR B O 1
ATOM 3034 N N . TYR B 1 140 ? 0.203 -3.125 -16 1 78.44 140 TYR B N 1
ATOM 3035 C CA . TYR B 1 140 ? 1.023 -4.012 -15.188 1 78.44 140 TYR B CA 1
ATOM 3036 C C . TYR B 1 140 ? 0.26 -4.48 -13.953 1 78.44 140 TYR B C 1
ATOM 3038 O O . TYR B 1 140 ? -0.676 -3.814 -13.508 1 78.44 140 TYR B O 1
ATOM 3046 N N . PRO B 1 141 ? 0.564 -5.664 -13.547 1 90.31 141 PRO B N 1
ATOM 3047 C CA . PRO B 1 141 ? -0.161 -6.289 -12.445 1 90.31 141 PRO B CA 1
ATOM 3048 C C . PRO B 1 141 ? 0.029 -5.547 -1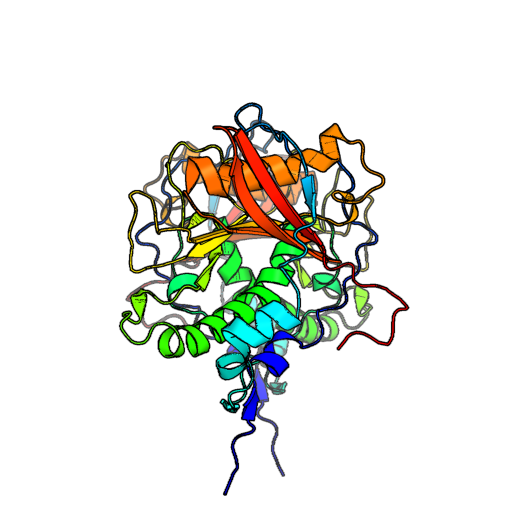1.117 1 90.31 141 PRO B C 1
ATOM 3050 O O . PRO B 1 141 ? 0.994 -4.797 -10.961 1 90.31 141 PRO B O 1
ATOM 3053 N N . ASP B 1 142 ? -0.871 -5.691 -10.273 1 94.75 142 ASP B N 1
ATOM 3054 C CA . ASP B 1 142 ? -0.768 -5.109 -8.938 1 94.75 142 ASP B CA 1
ATOM 3055 C C . ASP B 1 142 ? 0.397 -5.715 -8.156 1 94.75 142 ASP B C 1
ATOM 3057 O O . ASP B 1 142 ? 1.083 -5.016 -7.41 1 94.75 142 ASP B O 1
ATOM 3061 N N . TRP B 1 143 ? 0.584 -6.996 -8.406 1 96.94 143 TRP B N 1
ATOM 3062 C CA . TRP B 1 143 ? 1.596 -7.762 -7.688 1 96.94 143 TRP B CA 1
ATOM 3063 C C . TRP B 1 143 ? 2.49 -8.523 -8.664 1 96.94 143 TRP B C 1
ATOM 3065 O O . TRP B 1 143 ? 2.096 -8.789 -9.797 1 96.94 143 TRP B O 1
ATOM 3075 N N . ALA B 1 144 ? 3.645 -8.891 -8.188 1 97.19 144 ALA B N 1
ATOM 3076 C CA . ALA B 1 144 ? 4.598 -9.688 -8.961 1 97.19 144 ALA B CA 1
ATOM 3077 C C . ALA B 1 144 ? 5.383 -10.633 -8.062 1 97.19 144 ALA B C 1
ATOM 3079 O O . ALA B 1 144 ? 5.773 -10.258 -6.949 1 97.19 144 ALA B O 1
ATOM 3080 N N . GLY B 1 145 ? 5.492 -11.898 -8.453 1 97.81 145 GLY B N 1
ATOM 3081 C CA . GLY B 1 145 ? 6.582 -12.711 -7.945 1 97.81 145 GLY B CA 1
ATOM 3082 C C . GLY B 1 145 ? 7.926 -12.359 -8.547 1 97.81 145 GLY B C 1
ATOM 3083 O O . GLY B 1 145 ? 8.273 -12.836 -9.633 1 97.81 145 GLY B O 1
ATOM 3084 N N . ILE B 1 146 ? 8.68 -11.617 -7.836 1 97.38 146 ILE B N 1
ATOM 3085 C CA . ILE B 1 146 ? 9.836 -10.938 -8.398 1 97.38 146 ILE B CA 1
ATOM 3086 C C . ILE B 1 146 ? 11.086 -11.781 -8.172 1 97.38 146 ILE B C 1
ATOM 3088 O O . ILE B 1 146 ? 11.391 -12.156 -7.035 1 97.38 146 ILE B O 1
ATOM 3092 N N . ARG B 1 147 ? 11.75 -12.07 -9.211 1 96.38 147 ARG B N 1
ATOM 3093 C CA . ARG B 1 147 ? 13.086 -12.664 -9.172 1 96.38 147 ARG B CA 1
ATOM 3094 C C . ARG B 1 147 ? 14.156 -11.609 -9.43 1 96.38 147 ARG B C 1
ATOM 3096 O O . ARG B 1 147 ? 14.422 -11.25 -10.578 1 96.38 147 ARG B O 1
ATOM 3103 N N . LYS B 1 148 ? 14.867 -11.234 -8.445 1 94.5 148 LYS B N 1
ATOM 3104 C CA . LYS B 1 148 ? 15.812 -10.125 -8.531 1 94.5 148 LYS B CA 1
ATOM 3105 C C . LYS B 1 148 ? 17.062 -10.523 -9.32 1 94.5 148 LYS B C 1
ATOM 3107 O O . LYS B 1 148 ? 17.766 -9.664 -9.844 1 94.5 148 LYS B O 1
ATOM 3112 N N . GLY B 1 149 ? 17.297 -11.742 -9.406 1 93.62 149 GLY B N 1
ATOM 3113 C CA . GLY B 1 149 ? 18.453 -12.234 -10.148 1 93.62 149 GLY B CA 1
ATOM 3114 C C . GLY B 1 149 ? 18.328 -12.023 -11.648 1 93.62 149 GLY B C 1
ATOM 3115 O O . GLY B 1 149 ? 19.312 -12.148 -12.383 1 93.62 149 GLY B O 1
ATOM 3116 N N . VAL B 1 150 ? 17.188 -11.695 -12.102 1 93.69 150 VAL B N 1
ATOM 3117 C CA . VAL B 1 150 ? 16.969 -11.438 -13.516 1 93.69 150 VAL B CA 1
ATOM 3118 C C . VAL B 1 150 ? 16.484 -10 -13.719 1 93.69 150 VAL B C 1
ATOM 3120 O O . VAL B 1 150 ? 15.312 -9.695 -13.5 1 93.69 150 VAL B O 1
ATOM 3123 N N . VAL B 1 151 ? 17.391 -9.227 -14.156 1 92.5 151 VAL B N 1
ATOM 3124 C CA . VAL B 1 151 ? 17.125 -7.805 -14.352 1 92.5 151 VAL B CA 1
ATOM 3125 C C . VAL B 1 151 ? 16.562 -7.562 -15.742 1 92.5 151 VAL B C 1
ATOM 3127 O O . VAL B 1 151 ? 17.047 -8.141 -16.719 1 92.5 151 VAL B O 1
ATOM 3130 N N . THR B 1 152 ? 15.492 -6.758 -15.758 1 88.81 152 THR B N 1
ATOM 3131 C CA . THR B 1 152 ? 14.922 -6.32 -17.031 1 88.81 152 THR B CA 1
ATOM 3132 C C . THR B 1 152 ? 15.211 -4.844 -17.266 1 88.81 152 THR B C 1
ATOM 3134 O O . THR B 1 152 ? 15.844 -4.184 -16.438 1 88.81 152 THR B O 1
ATOM 3137 N N . ARG B 1 153 ? 14.773 -4.383 -18.391 1 83.88 153 ARG B N 1
ATOM 3138 C CA . ARG B 1 153 ? 15.016 -2.988 -18.734 1 83.88 153 ARG B CA 1
ATOM 3139 C C . ARG B 1 153 ? 14.359 -2.047 -17.734 1 83.88 153 ARG B C 1
ATOM 3141 O O . ARG B 1 153 ? 14.898 -0.977 -17.438 1 83.88 153 ARG B O 1
ATOM 3148 N N . PHE B 1 154 ? 13.25 -2.496 -17.156 1 84.19 154 PHE B N 1
ATOM 3149 C CA . PHE B 1 154 ? 12.477 -1.58 -16.328 1 84.19 154 PHE B CA 1
ATOM 3150 C C . PHE B 1 154 ? 12.258 -2.16 -14.938 1 84.19 154 PHE B C 1
ATOM 3152 O O . PHE B 1 154 ? 11.383 -1.706 -14.203 1 84.19 154 PHE B O 1
ATOM 3159 N N . GLY B 1 155 ? 13.109 -3.188 -14.57 1 91.56 155 GLY B N 1
ATOM 3160 C CA . GLY B 1 155 ? 12.969 -3.801 -13.266 1 91.56 155 GLY B CA 1
ATOM 3161 C C . GLY B 1 155 ? 13.469 -5.234 -13.219 1 91.56 155 GLY B C 1
ATOM 3162 O O . GLY B 1 155 ? 14.609 -5.512 -13.594 1 91.56 155 GLY B O 1
ATOM 3163 N N . TYR B 1 156 ? 12.484 -6.047 -12.797 1 94.69 156 TYR B N 1
ATOM 3164 C CA . TYR B 1 156 ? 12.883 -7.438 -12.602 1 94.69 156 TYR B CA 1
ATOM 3165 C C . TYR B 1 156 ? 11.891 -8.383 -13.266 1 94.69 156 TYR B C 1
ATOM 3167 O O . TYR B 1 156 ? 10.797 -7.973 -13.664 1 94.69 156 TYR B O 1
ATOM 3175 N N . ARG B 1 157 ? 12.32 -9.578 -13.336 1 94.94 157 ARG B N 1
ATOM 3176 C CA . ARG B 1 157 ? 11.453 -10.609 -13.891 1 94.94 157 ARG B CA 1
ATOM 3177 C C . ARG B 1 157 ? 10.289 -10.914 -12.945 1 94.94 157 ARG B C 1
ATOM 3179 O O . ARG B 1 157 ? 10.484 -11.047 -11.742 1 94.94 157 ARG B O 1
ATOM 3186 N N . ASN B 1 158 ? 9.117 -10.977 -13.539 1 95.69 158 ASN B N 1
ATOM 3187 C CA . ASN B 1 158 ? 7.914 -11.406 -12.836 1 95.69 158 ASN B CA 1
ATOM 3188 C C . ASN B 1 158 ? 7.609 -12.875 -13.094 1 95.69 158 ASN B C 1
ATOM 3190 O O . ASN B 1 158 ? 7.352 -13.273 -14.227 1 95.69 158 ASN B O 1
ATOM 3194 N N . LEU B 1 159 ? 7.551 -13.664 -12.055 1 95.88 159 LEU B N 1
ATOM 3195 C CA . LEU B 1 159 ? 7.305 -15.094 -12.227 1 95.88 159 LEU B CA 1
ATOM 3196 C C . LEU B 1 159 ? 5.855 -15.438 -11.906 1 95.88 159 LEU B C 1
ATOM 3198 O O . LEU B 1 159 ? 5.387 -16.531 -12.234 1 95.88 159 LEU B O 1
ATOM 3202 N N . CYS B 1 160 ? 5.168 -14.531 -11.281 1 96.44 160 CYS B N 1
ATOM 3203 C CA . CYS B 1 160 ? 3.785 -14.797 -10.898 1 96.44 160 CYS B CA 1
ATOM 3204 C C . CYS B 1 160 ? 3.002 -13.492 -10.758 1 96.44 160 CYS B C 1
ATOM 3206 O O . CYS B 1 160 ? 2.869 -12.961 -9.656 1 96.44 160 CYS B O 1
ATOM 3208 N N . PRO B 1 161 ? 2.398 -12.977 -11.836 1 95.25 161 PRO B N 1
ATOM 3209 C CA . PRO B 1 161 ? 1.598 -11.75 -11.758 1 95.25 161 PRO B CA 1
ATOM 3210 C C . PRO B 1 161 ? 0.335 -11.93 -10.914 1 95.25 161 PRO B C 1
ATOM 3212 O O . PRO B 1 161 ? -0.275 -13 -10.93 1 95.25 161 PRO B O 1
ATOM 3215 N N . GLY B 1 162 ? 0.007 -10.93 -10.156 1 96.06 162 GLY B N 1
ATOM 3216 C CA . GLY B 1 162 ? -1.187 -10.961 -9.32 1 96.06 162 GLY B CA 1
ATOM 3217 C C . GLY B 1 162 ? -2.037 -9.711 -9.461 1 96.06 162 GLY B C 1
ATOM 3218 O O . GLY B 1 162 ? -1.511 -8.609 -9.664 1 96.06 162 GLY B O 1
ATOM 3219 N N . GLU B 1 163 ? -3.346 -9.891 -9.312 1 94.56 163 GLU B N 1
ATOM 3220 C CA . GLU B 1 163 ? -4.309 -8.797 -9.375 1 94.56 163 GLU B CA 1
ATOM 3221 C C . GLU B 1 163 ? -5.168 -8.742 -8.117 1 94.56 163 GLU B C 1
ATOM 3223 O O . GLU B 1 163 ? -5.566 -9.781 -7.59 1 94.56 163 GLU B O 1
ATOM 32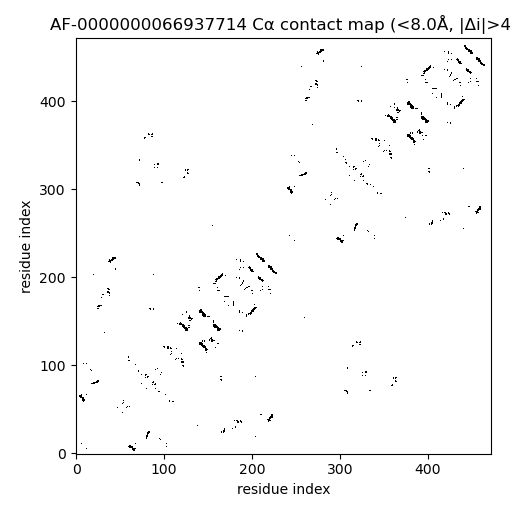28 N N . THR B 1 164 ? -5.395 -7.543 -7.672 1 96.56 164 THR B N 1
ATOM 3229 C CA . THR B 1 164 ? -6.281 -7.316 -6.539 1 96.56 164 THR B CA 1
ATOM 3230 C C . THR B 1 164 ? -7.664 -6.883 -7.016 1 96.56 164 THR B C 1
ATOM 3232 O O . THR B 1 164 ? -7.785 -5.98 -7.848 1 96.56 164 THR B O 1
ATOM 3235 N N . LYS B 1 165 ? -8.648 -7.562 -6.52 1 95.75 165 LYS B N 1
ATOM 3236 C CA . LYS B 1 165 ? -10.039 -7.184 -6.762 1 95.75 165 LYS B CA 1
ATOM 3237 C C . LYS B 1 165 ? -10.828 -7.145 -5.457 1 95.75 165 LYS B C 1
ATOM 3239 O O . LYS B 1 165 ? -10.32 -7.527 -4.402 1 95.75 165 LYS B O 1
ATOM 3244 N N . LEU B 1 166 ? -11.977 -6.594 -5.512 1 95.81 166 LEU B N 1
ATOM 3245 C CA . LEU B 1 166 ? -12.938 -6.676 -4.418 1 95.81 166 LEU B CA 1
ATOM 3246 C C . LEU B 1 166 ? -13.969 -7.77 -4.676 1 95.81 166 LEU B C 1
ATOM 3248 O O . LEU B 1 166 ? -14.312 -8.047 -5.828 1 95.81 166 LEU B O 1
ATOM 3252 N N . GLU B 1 167 ? -14.391 -8.305 -3.619 1 94 167 GLU B N 1
ATOM 3253 C CA . GLU B 1 167 ? -15.453 -9.297 -3.764 1 94 167 GLU B CA 1
ATOM 3254 C C . GLU B 1 167 ? -16.656 -8.719 -4.508 1 94 167 GLU B C 1
ATOM 3256 O O . GLU B 1 167 ? -17.281 -9.406 -5.312 1 94 167 GLU B O 1
ATOM 3261 N N . SER B 1 168 ? -16.984 -7.516 -4.25 1 93.31 168 SER B N 1
ATOM 3262 C CA . SER B 1 168 ? -18.109 -6.836 -4.871 1 93.31 168 SER B CA 1
ATOM 3263 C C . SER B 1 168 ? -17.938 -6.738 -6.383 1 93.31 168 SER B C 1
ATOM 3265 O O . SER B 1 168 ? -18.906 -6.559 -7.117 1 93.31 168 SER B O 1
ATOM 3267 N N . LYS B 1 169 ? -16.719 -6.891 -6.812 1 92.81 169 LYS B N 1
ATOM 3268 C CA . LYS B 1 169 ? -16.438 -6.715 -8.234 1 92.81 169 LYS B CA 1
ATOM 3269 C C . LYS B 1 169 ? -16.125 -8.047 -8.906 1 92.81 169 LYS B C 1
ATOM 3271 O O . LYS B 1 169 ? -15.977 -8.117 -10.125 1 92.81 169 LYS B O 1
ATOM 3276 N N . LEU B 1 170 ? -15.945 -8.977 -8.156 1 92.38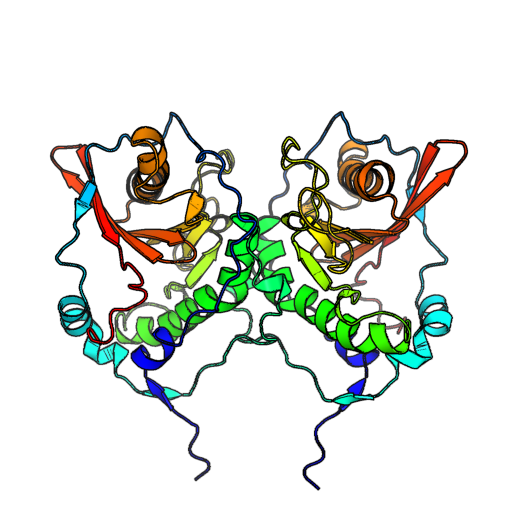 170 LEU B N 1
ATOM 3277 C CA . LEU B 1 170 ? -15.656 -10.312 -8.672 1 92.38 170 LEU B CA 1
ATOM 3278 C C . LEU B 1 170 ? -16.484 -11.359 -7.941 1 92.38 170 LEU B C 1
ATOM 3280 O O . LEU B 1 170 ? -15.984 -12.055 -7.055 1 92.38 170 LEU B O 1
ATOM 3284 N N . ASN B 1 171 ? -17.625 -11.469 -8.359 1 87.5 171 ASN B N 1
ATOM 3285 C CA . ASN B 1 171 ? -18.547 -12.477 -7.848 1 87.5 171 ASN B CA 1
ATOM 3286 C C . ASN B 1 171 ? -19.5 -12.969 -8.938 1 87.5 171 ASN B C 1
ATOM 3288 O O . ASN B 1 171 ? -19.578 -12.375 -10.016 1 87.5 171 ASN B O 1
ATOM 3292 N N . SER B 1 172 ? -20.188 -14.031 -8.688 1 82.25 172 SER B N 1
ATOM 3293 C CA . SER B 1 172 ? -20.984 -14.734 -9.695 1 82.25 172 SER B CA 1
ATOM 3294 C C . SER B 1 172 ? -22.203 -13.922 -10.109 1 82.25 172 SER B C 1
ATOM 3296 O O . SER B 1 172 ? -22.828 -14.219 -11.125 1 82.25 172 SER B O 1
ATOM 3298 N N . SER B 1 173 ? -22.547 -12.883 -9.367 1 85.12 173 SER B N 1
ATOM 3299 C CA . SER B 1 173 ? -23.703 -12.07 -9.719 1 85.12 173 SER B CA 1
ATOM 3300 C C . SER B 1 173 ? -23.359 -11.031 -10.789 1 85.12 173 SER B C 1
ATOM 3302 O O . SER B 1 173 ? -24.25 -10.414 -11.367 1 85.12 173 SER B O 1
ATOM 3304 N N . ARG B 1 174 ? -22.125 -10.945 -11.109 1 86.56 174 ARG B N 1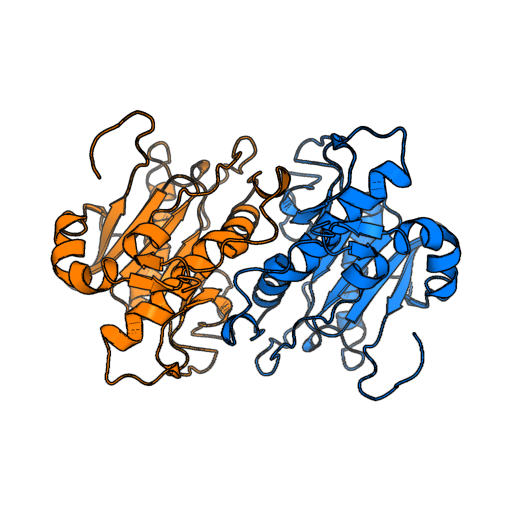
ATOM 3305 C CA . ARG B 1 174 ? -21.688 -9.984 -12.117 1 86.56 174 ARG B CA 1
ATOM 3306 C C . ARG B 1 174 ? -22.047 -10.461 -13.523 1 86.56 174 ARG B C 1
ATOM 3308 O O . ARG B 1 174 ? -22.062 -11.664 -13.789 1 86.56 174 ARG B O 1
ATOM 3315 N N . LYS B 1 175 ? -22.234 -9.414 -14.305 1 86.12 175 LYS B N 1
ATOM 3316 C CA . LYS B 1 175 ? -22.438 -9.758 -15.711 1 86.12 175 LYS B CA 1
ATOM 3317 C C . LYS B 1 175 ? -21.203 -10.469 -16.266 1 86.12 175 LYS B C 1
ATOM 3319 O O . LYS B 1 175 ? -20.062 -10.141 -15.914 1 86.12 175 LYS B O 1
ATOM 3324 N N . ASP B 1 176 ? -21.484 -11.266 -17.172 1 82.19 176 ASP B N 1
ATOM 3325 C CA . ASP B 1 176 ? -20.438 -12.141 -17.719 1 82.19 176 ASP B CA 1
ATOM 3326 C C . ASP B 1 176 ? -19.266 -11.32 -18.25 1 82.19 176 ASP B C 1
ATOM 3328 O O . ASP B 1 176 ? -18.109 -11.641 -17.984 1 82.19 176 ASP B O 1
ATOM 3332 N N . PHE B 1 177 ? -19.578 -10.328 -19.016 1 84.44 177 PHE B N 1
ATOM 3333 C CA . PHE B 1 177 ? -18.5 -9.562 -19.656 1 84.44 177 PHE B CA 1
ATOM 3334 C C . PHE B 1 177 ? -17.656 -8.852 -18.594 1 84.44 177 PHE B 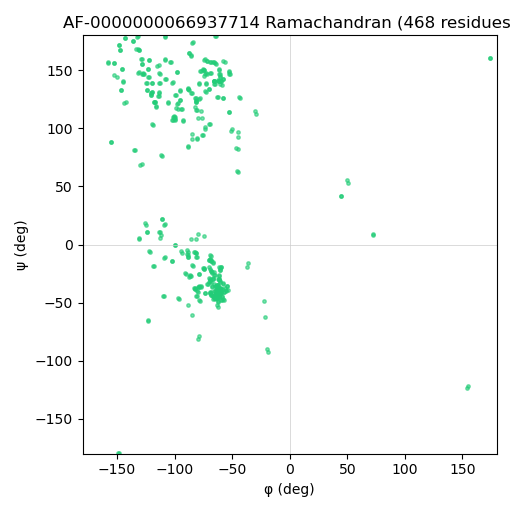C 1
ATOM 3336 O O . PHE B 1 177 ? -16.438 -8.727 -18.75 1 84.44 177 PHE B O 1
ATOM 3343 N N . ASP B 1 178 ? -18.25 -8.414 -17.562 1 91.25 178 ASP B N 1
ATOM 3344 C CA . ASP B 1 178 ? -17.531 -7.734 -16.484 1 91.25 178 ASP B CA 1
ATOM 3345 C C . ASP B 1 178 ? -16.797 -8.734 -15.609 1 91.25 178 ASP B C 1
ATOM 3347 O O . ASP B 1 178 ? -15.656 -8.477 -15.203 1 91.25 178 ASP B O 1
ATOM 3351 N N . TYR B 1 179 ? -17.406 -9.875 -15.422 1 90.06 179 TYR B N 1
ATOM 3352 C CA . TYR B 1 179 ? -16.828 -10.93 -14.602 1 90.06 179 TYR B CA 1
ATOM 3353 C C . TYR B 1 179 ? -15.555 -11.484 -15.242 1 90.06 179 TYR B C 1
ATOM 3355 O O . TYR B 1 179 ? -14.633 -11.898 -14.539 1 90.06 179 TYR B O 1
ATOM 3363 N N . ALA B 1 180 ? -15.445 -11.391 -16.484 1 89.31 180 ALA B N 1
ATOM 3364 C CA . ALA B 1 180 ? -14.344 -11.992 -17.234 1 89.31 180 ALA B CA 1
ATOM 3365 C C . ALA B 1 180 ? -13.117 -11.078 -17.234 1 89.31 180 ALA B C 1
ATOM 3367 O O . ALA B 1 180 ? -12 -11.531 -17.516 1 89.31 180 ALA B O 1
ATOM 3368 N N . GLU B 1 181 ? -13.273 -9.812 -16.938 1 91.62 181 GLU B N 1
ATOM 3369 C CA . GLU B 1 181 ? -12.234 -8.82 -17.172 1 91.62 181 GLU B CA 1
ATOM 3370 C C . GLU B 1 181 ? -10.992 -9.109 -16.344 1 91.62 181 GLU B C 1
ATOM 3372 O O . GLU B 1 181 ? -9.875 -9.102 -16.859 1 91.62 181 GLU B O 1
ATOM 3377 N N . PRO B 1 182 ? -11.164 -9.422 -15 1 91.69 182 PRO B N 1
ATOM 3378 C CA . PRO B 1 182 ? -9.945 -9.734 -14.242 1 91.69 182 PRO B CA 1
ATOM 3379 C C . PRO B 1 182 ? -9.203 -10.945 -14.781 1 91.69 182 PRO B C 1
ATOM 3381 O O . PRO B 1 182 ? -7.973 -11.008 -14.703 1 91.69 182 PRO B O 1
ATOM 3384 N N . PHE B 1 183 ? -9.898 -11.836 -15.414 1 90.44 183 PHE B N 1
ATOM 3385 C CA . PHE B 1 183 ? -9.266 -13.031 -15.969 1 90.44 183 PHE B CA 1
ATOM 3386 C C . PHE B 1 183 ? -8.562 -12.711 -17.281 1 90.44 183 PHE B C 1
ATOM 3388 O O . PHE B 1 183 ? -7.492 -13.25 -17.562 1 90.44 183 PHE B O 1
ATOM 3395 N N . LYS B 1 184 ? -9.156 -11.852 -18.031 1 88.5 184 LYS B N 1
ATOM 3396 C CA . LYS B 1 184 ? -8.461 -11.367 -19.219 1 88.5 184 LYS B CA 1
ATOM 3397 C C . LYS B 1 184 ? -7.152 -10.672 -18.844 1 88.5 184 LYS B C 1
ATOM 3399 O O . LYS B 1 184 ? -6.137 -10.859 -19.516 1 88.5 184 LYS B O 1
ATOM 3404 N N . GLN B 1 185 ? -7.195 -9.969 -17.812 1 90 185 GLN B N 1
ATOM 3405 C CA . GLN B 1 185 ? -6.031 -9.242 -17.312 1 90 185 GLN B CA 1
ATOM 3406 C C . GLN B 1 185 ? -4.902 -10.195 -16.938 1 90 185 GLN B C 1
ATOM 3408 O O . GLN B 1 185 ? -3.785 -10.078 -17.438 1 90 185 GLN B O 1
ATOM 3413 N N . ILE B 1 186 ? -5.258 -11.141 -16.109 1 91 186 ILE B N 1
ATOM 3414 C CA . ILE B 1 186 ? -4.234 -12.039 -15.586 1 91 186 ILE B CA 1
ATOM 3415 C C . ILE B 1 186 ? -3.688 -12.906 -16.719 1 91 186 ILE B C 1
ATOM 3417 O O . ILE B 1 186 ? -2.486 -13.18 -16.781 1 91 186 ILE B O 1
ATOM 3421 N N . GLN B 1 187 ? -4.527 -13.273 -17.609 1 88.19 187 GLN B N 1
ATOM 3422 C CA . GLN B 1 187 ? -4.074 -14.055 -18.766 1 88.19 187 GLN B CA 1
ATOM 3423 C C . GLN B 1 187 ? -3.098 -13.258 -19.625 1 88.19 187 GLN B C 1
ATOM 3425 O O . GLN B 1 187 ? -2.1 -13.797 -20.094 1 88.19 187 GLN B O 1
ATOM 3430 N N . THR B 1 188 ? -3.432 -12.055 -19.812 1 88 188 THR B N 1
ATOM 3431 C CA . THR B 1 188 ? -2.561 -11.188 -20.594 1 88 188 THR B CA 1
ATOM 3432 C C . THR B 1 188 ? -1.196 -11.039 -19.922 1 88 188 THR B C 1
ATOM 3434 O O . THR B 1 188 ? -0.161 -11.133 -20.578 1 88 188 THR B O 1
ATOM 3437 N N . TYR B 1 189 ? -1.191 -10.867 -18.609 1 89.31 189 TYR B N 1
ATOM 3438 C CA . TYR B 1 189 ? 0.063 -10.734 -17.875 1 89.31 189 TYR B CA 1
ATOM 3439 C C . TYR B 1 189 ? 0.882 -12.016 -17.953 1 89.31 189 TYR B C 1
ATOM 3441 O O . TYR B 1 189 ? 2.084 -11.977 -18.234 1 89.31 189 TYR B O 1
ATOM 3449 N N . CYS B 1 190 ? 0.267 -13.102 -17.734 1 90.06 190 CYS B N 1
ATOM 3450 C CA . CYS B 1 190 ? 0.953 -14.391 -17.734 1 90.06 190 CYS B CA 1
ATOM 3451 C C . CYS B 1 190 ? 1.474 -14.727 -19.125 1 90.06 190 CYS B C 1
ATOM 3453 O O . CYS B 1 190 ? 2.607 -15.188 -19.281 1 90.06 190 CYS B O 1
ATOM 3455 N N . GLY B 1 191 ? 0.679 -14.555 -20.109 1 86.12 191 GLY B N 1
ATOM 3456 C CA . GLY B 1 191 ? 1.024 -14.945 -21.469 1 86.12 191 GLY B CA 1
ATOM 3457 C C . GLY B 1 191 ? 1.929 -13.945 -22.156 1 86.12 191 GLY B C 1
ATOM 3458 O O . GLY B 1 191 ? 3.154 -14.07 -22.109 1 86.12 191 GLY B O 1
ATOM 3459 N N . ARG B 1 192 ? 1.359 -12.938 -22.656 1 80.31 192 ARG B N 1
ATOM 3460 C CA . ARG B 1 192 ? 2.014 -11.992 -23.547 1 80.31 192 ARG B CA 1
ATOM 3461 C C . ARG B 1 192 ? 3.104 -11.211 -22.828 1 80.31 192 ARG B C 1
ATOM 3463 O O . ARG B 1 192 ? 4.156 -10.93 -23.391 1 80.31 192 ARG B O 1
ATOM 3470 N N . GLN B 1 193 ? 2.934 -11.031 -21.578 1 84.69 193 GLN B N 1
ATOM 3471 C CA . GLN B 1 193 ? 3.857 -10.102 -20.938 1 84.69 193 GLN B CA 1
ATOM 3472 C C . GLN B 1 193 ? 5.016 -10.844 -20.281 1 84.69 193 GLN B C 1
ATOM 3474 O O . GLN B 1 193 ? 6.18 -10.516 -20.5 1 84.69 193 GLN B O 1
ATOM 3479 N N . TRP B 1 194 ? 4.695 -11.852 -19.578 1 89.38 194 TRP B N 1
ATOM 3480 C CA . TRP B 1 194 ? 5.762 -12.375 -18.734 1 89.38 194 TRP B CA 1
ATOM 3481 C C . TRP B 1 194 ? 6.051 -13.836 -19.062 1 89.38 194 TRP B C 1
ATOM 3483 O O . TRP B 1 194 ? 7.02 -14.414 -18.562 1 89.38 194 TRP B O 1
ATOM 3493 N N . ASN B 1 195 ? 5.238 -14.391 -19.922 1 89.06 195 ASN B N 1
ATOM 3494 C CA . ASN B 1 195 ? 5.414 -15.797 -20.281 1 89.06 195 ASN B CA 1
ATOM 3495 C C . ASN B 1 195 ? 5.535 -16.672 -19.031 1 89.06 195 ASN B C 1
ATOM 3497 O O . ASN B 1 195 ? 6.492 -17.438 -18.906 1 89.06 195 ASN B O 1
ATOM 3501 N N . THR B 1 196 ? 4.574 -16.547 -18.234 1 92.5 196 THR B N 1
ATOM 3502 C CA . THR B 1 196 ? 4.473 -17.375 -17.031 1 92.5 196 THR B CA 1
ATOM 3503 C C . THR B 1 196 ? 3.25 -18.281 -17.109 1 92.5 196 THR B C 1
ATOM 3505 O O . THR B 1 196 ? 2.256 -17.938 -17.75 1 92.5 196 THR B O 1
ATOM 3508 N N . ARG B 1 197 ? 3.348 -19.312 -16.453 1 90.44 197 ARG B N 1
ATOM 3509 C CA . ARG B 1 197 ? 2.254 -20.266 -16.453 1 90.44 197 ARG B CA 1
ATOM 3510 C C . ARG B 1 197 ? 1.213 -19.938 -15.398 1 90.44 197 ARG B C 1
ATOM 3512 O O . ARG B 1 197 ? 0.036 -20.266 -15.539 1 90.44 197 ARG B O 1
ATOM 3519 N N . TYR B 1 198 ? 1.64 -19.297 -14.359 1 93.75 198 TYR B N 1
ATOM 3520 C CA . TYR B 1 198 ? 0.753 -19.125 -13.219 1 93.75 198 TYR B CA 1
ATOM 3521 C C . TYR B 1 198 ? 0.572 -17.656 -12.891 1 93.75 198 TYR B C 1
ATOM 3523 O O . TYR B 1 198 ? 1.504 -16.859 -13.039 1 93.75 198 TYR B O 1
ATOM 3531 N N . GLY B 1 199 ? -0.604 -17.281 -12.469 1 95 199 GLY B N 1
ATOM 3532 C CA . GLY B 1 199 ? -0.985 -16 -11.875 1 95 199 GLY B CA 1
ATOM 3533 C C . GLY B 1 199 ? -2.113 -16.125 -10.867 1 95 199 GLY B C 1
ATOM 3534 O O . GLY B 1 199 ? -2.551 -17.234 -10.547 1 95 199 GLY B O 1
ATOM 3535 N N . TYR B 1 200 ? -2.488 -14.961 -10.32 1 95.5 200 TYR B N 1
ATOM 3536 C CA . TYR B 1 200 ? -3.572 -15.07 -9.352 1 95.5 200 TYR B CA 1
ATOM 3537 C C . TYR B 1 200 ? -4.375 -13.773 -9.281 1 95.5 200 TYR B C 1
ATOM 3539 O O . TYR B 1 200 ? -3.887 -12.711 -9.68 1 95.5 200 TYR B O 1
ATOM 3547 N N . ILE B 1 201 ? -5.578 -13.906 -8.859 1 95.25 201 ILE B N 1
ATOM 3548 C CA . ILE B 1 201 ? -6.461 -12.812 -8.484 1 95.25 201 ILE B CA 1
ATOM 3549 C C . ILE B 1 201 ? -6.879 -12.969 -7.023 1 95.25 201 ILE B C 1
ATOM 3551 O O . ILE B 1 201 ? -7.344 -14.031 -6.613 1 95.25 201 ILE B O 1
ATOM 3555 N N . ILE B 1 202 ? -6.703 -11.898 -6.273 1 95.88 202 ILE B N 1
ATOM 3556 C CA . ILE B 1 202 ? -7.02 -11.984 -4.855 1 95.88 202 ILE B CA 1
ATOM 3557 C C . ILE B 1 202 ? -8.094 -10.961 -4.496 1 95.88 202 ILE B C 1
ATOM 3559 O O . ILE B 1 202 ? -8.023 -9.805 -4.938 1 95.88 202 ILE B O 1
ATOM 3563 N N . HIS B 1 203 ? -9.102 -11.352 -3.84 1 93.12 203 HIS B N 1
ATOM 3564 C CA . HIS B 1 203 ? -10.023 -10.43 -3.191 1 93.12 203 HIS B CA 1
ATOM 3565 C C . HIS B 1 203 ? -10.312 -10.852 -1.755 1 93.12 203 HIS B C 1
ATOM 3567 O O . HIS B 1 203 ? -9.742 -11.828 -1.267 1 93.12 203 HIS B O 1
ATOM 3573 N N . ASN B 1 204 ? -11.07 -10.172 -1.006 1 87.62 204 ASN B N 1
ATOM 3574 C CA . ASN B 1 204 ? -11.141 -10.242 0.45 1 87.62 204 ASN B CA 1
ATOM 3575 C C . ASN B 1 204 ? -11.734 -11.57 0.918 1 87.62 204 ASN B C 1
ATOM 3577 O O . ASN B 1 204 ? -11.617 -11.93 2.092 1 87.62 204 ASN B O 1
ATOM 3581 N N . LYS B 1 205 ? -12.281 -12.359 -0.007 1 87.5 205 LYS B N 1
ATOM 3582 C CA . LYS B 1 205 ? -12.891 -13.617 0.428 1 87.5 205 LYS B CA 1
ATOM 3583 C C . LYS B 1 205 ? -12.18 -14.812 -0.202 1 87.5 205 LYS B C 1
ATOM 3585 O O . LYS B 1 205 ? -12.336 -15.945 0.26 1 87.5 205 LYS B O 1
ATOM 3590 N N . ARG B 1 206 ? -11.461 -14.492 -1.248 1 85.81 206 ARG B N 1
ATOM 3591 C CA . ARG B 1 206 ? -10.891 -15.648 -1.931 1 85.81 206 ARG B CA 1
ATOM 3592 C C . ARG B 1 206 ? -9.672 -15.25 -2.766 1 85.81 206 ARG B C 1
ATOM 3594 O O . ARG B 1 206 ? -9.492 -14.07 -3.084 1 85.81 206 ARG B O 1
ATOM 3601 N N . THR B 1 207 ? -8.891 -16.219 -2.979 1 89.31 207 THR B N 1
ATOM 3602 C CA . THR B 1 207 ? -7.832 -16.156 -3.98 1 89.31 207 THR B CA 1
ATOM 3603 C C . THR B 1 207 ? -8.094 -17.125 -5.121 1 89.31 207 THR B C 1
ATOM 3605 O O . THR B 1 207 ? -8.375 -18.312 -4.883 1 89.31 207 THR B O 1
ATOM 3608 N N . CYS B 1 208 ? -8.039 -16.594 -6.297 1 88.81 208 CYS B N 1
ATOM 3609 C CA . CYS B 1 208 ? -8.148 -17.406 -7.5 1 88.81 208 CYS B CA 1
ATOM 3610 C C . CYS B 1 208 ? -6.777 -17.656 -8.117 1 88.81 208 CYS B C 1
ATOM 3612 O O . CYS B 1 208 ? -6.156 -16.75 -8.656 1 88.81 208 CYS B O 1
ATOM 3614 N N . CYS B 1 209 ? -6.359 -18.891 -8.008 1 92.38 209 CYS B N 1
ATOM 3615 C CA . CYS B 1 209 ? -5.117 -19.281 -8.672 1 92.38 209 CYS B CA 1
ATOM 3616 C C . CYS B 1 209 ? -5.371 -19.672 -10.125 1 92.38 209 CYS B C 1
ATOM 3618 O O . CYS B 1 209 ? -6.273 -20.453 -10.414 1 92.38 209 CYS B O 1
ATOM 3620 N N . CYS B 1 210 ? -4.586 -19.094 -10.977 1 91.56 210 CYS B N 1
ATOM 3621 C CA . CYS B 1 210 ? -4.82 -19.25 -12.414 1 91.56 210 CYS B CA 1
ATOM 3622 C C . CYS B 1 210 ? -3.627 -19.906 -13.086 1 91.56 210 CYS B C 1
ATOM 3624 O O . CYS B 1 210 ? -2.479 -19.625 -12.75 1 91.56 210 CYS B O 1
ATOM 3626 N N . GLN B 1 211 ? -3.926 -20.781 -13.969 1 89.81 211 GLN B N 1
ATOM 3627 C CA . GLN B 1 211 ? -2.943 -21.375 -14.867 1 89.81 211 GLN B CA 1
ATOM 3628 C C . GLN B 1 211 ? -3.232 -21.031 -16.328 1 89.81 211 GLN B C 1
ATOM 3630 O O . GLN B 1 211 ? -4.34 -21.25 -16.812 1 89.81 211 GLN B O 1
ATOM 3635 N N . SER B 1 212 ? -2.273 -20.375 -16.859 1 81.56 212 SER B N 1
ATOM 3636 C CA . SER B 1 212 ? -2.393 -20.031 -18.281 1 81.56 212 SER B CA 1
ATOM 3637 C C . SER B 1 212 ? -1.989 -21.203 -19.172 1 81.56 212 SER B C 1
ATOM 3639 O O . SER B 1 212 ? -0.924 -21.797 -18.984 1 81.56 212 SER B O 1
ATOM 3641 N N . LEU B 1 213 ? -2.932 -21.516 -19.984 1 75.38 213 LEU B N 1
ATOM 3642 C CA . LEU B 1 213 ? -2.68 -22.609 -20.906 1 75.38 213 LEU B CA 1
ATOM 3643 C C . LEU B 1 213 ? -2.781 -22.141 -22.359 1 75.38 213 LEU B C 1
ATOM 3645 O O . LEU B 1 213 ? -3.48 -21.156 -22.641 1 75.38 213 LEU B O 1
ATOM 3649 N N . GLU B 1 214 ? -1.853 -22.453 -23.109 1 64.62 214 GLU B N 1
ATOM 3650 C CA . GLU B 1 214 ? -2 -22.266 -24.562 1 64.62 214 GLU B CA 1
ATOM 3651 C C . GLU B 1 214 ? -2.521 -23.531 -25.219 1 64.62 214 GLU B C 1
ATOM 3653 O O . GLU B 1 214 ? -1.938 -24.609 -25.062 1 64.62 214 GLU B O 1
ATOM 3658 N N . ARG B 1 215 ? -3.795 -23.375 -25.594 1 57.97 215 ARG B N 1
ATOM 3659 C CA . ARG B 1 215 ? -4.367 -24.453 -26.375 1 57.97 215 ARG B CA 1
ATOM 3660 C C . ARG B 1 215 ? -4.691 -24 -27.781 1 57.97 215 ARG B C 1
ATOM 3662 O O . ARG B 1 215 ? -5.461 -23.062 -27.984 1 57.97 215 ARG B O 1
ATOM 3669 N N . ASN B 1 216 ? -4.277 -24.766 -28.734 1 56.22 216 ASN B N 1
ATOM 3670 C CA . ASN B 1 216 ? -4.52 -24.453 -30.141 1 56.22 216 ASN B CA 1
ATOM 3671 C C . ASN B 1 216 ? -4.254 -22.984 -30.438 1 56.22 216 ASN B C 1
ATOM 3673 O O . ASN B 1 216 ? -5.062 -22.328 -31.094 1 56.22 216 ASN B O 1
ATOM 3677 N N . ASP B 1 217 ? -3.262 -22.391 -29.953 1 56.62 217 ASP B N 1
ATOM 3678 C CA . ASP B 1 217 ? -2.816 -21.031 -30.203 1 56.62 217 ASP B CA 1
ATOM 3679 C C . ASP B 1 217 ? -3.754 -20.016 -29.531 1 56.62 217 ASP B C 1
ATOM 3681 O O . ASP B 1 217 ? -3.914 -18.906 -30.031 1 56.62 217 ASP B O 1
ATOM 3685 N N . ARG B 1 218 ? -4.648 -20.75 -28.719 1 54.75 218 ARG B N 1
ATOM 3686 C CA . ARG B 1 218 ? -5.559 -19.875 -27.984 1 54.75 218 ARG B CA 1
ATOM 3687 C C . ARG B 1 218 ? -5.211 -19.859 -26.5 1 54.75 218 ARG B C 1
ATOM 3689 O O . ARG B 1 218 ? -4.77 -20.859 -25.938 1 54.75 218 ARG B O 1
ATOM 3696 N N . ALA B 1 219 ? -5.336 -18.719 -25.875 1 54.91 219 ALA B N 1
ATOM 3697 C CA . ALA B 1 219 ? -5.023 -18.547 -24.469 1 54.91 219 ALA B CA 1
ATOM 3698 C C . ALA B 1 219 ? -6.176 -19.031 -23.594 1 54.91 219 ALA B C 1
ATOM 3700 O O . ALA B 1 219 ? -7.328 -18.656 -23.812 1 54.91 219 ALA B O 1
ATOM 3701 N N . TRP B 1 220 ? -5.926 -20.109 -22.766 1 57.16 220 TRP B N 1
ATOM 3702 C CA . TRP B 1 220 ? -6.875 -20.625 -21.797 1 57.16 220 TRP B CA 1
ATOM 3703 C C . TRP B 1 220 ? -6.367 -20.406 -20.375 1 57.16 220 TRP B C 1
ATOM 3705 O O . TRP B 1 220 ? -5.16 -20.266 -20.156 1 57.16 220 TRP B O 1
ATOM 3715 N N . SER B 1 221 ? -7.441 -20 -19.531 1 66.06 221 SER B N 1
ATOM 3716 C CA . SER B 1 221 ? -7.051 -19.922 -18.125 1 66.06 221 SER B CA 1
ATOM 3717 C C . SER B 1 221 ? -7.84 -20.922 -17.281 1 66.06 221 SER B C 1
ATOM 3719 O O . SER B 1 221 ? -9.031 -21.125 -17.516 1 66.06 221 SER B O 1
ATOM 3721 N N . ARG B 1 222 ? -7.188 -21.766 -16.609 1 66.44 222 ARG B N 1
ATOM 3722 C CA . ARG B 1 222 ? -7.848 -22.516 -15.547 1 66.44 222 ARG B CA 1
ATOM 3723 C C . ARG B 1 222 ? -7.629 -21.859 -14.188 1 66.44 222 ARG B C 1
ATOM 3725 O O . ARG B 1 222 ? -6.555 -21.312 -13.922 1 66.44 222 ARG B O 1
ATOM 3732 N N . CYS B 1 223 ? -8.812 -21.781 -13.523 1 70.06 223 CYS B N 1
ATOM 3733 C CA . CYS B 1 223 ? -8.727 -21.094 -12.25 1 70.06 223 CYS B CA 1
ATOM 3734 C C . CYS B 1 223 ? -9.242 -21.969 -11.109 1 70.06 223 CYS B C 1
ATOM 3736 O O . CYS B 1 223 ? -10.156 -22.766 -11.305 1 70.06 223 CYS B O 1
ATOM 3738 N N . TYR B 1 224 ? -8.523 -22.031 -10.062 1 64.12 224 TYR B N 1
ATOM 3739 C CA . TYR B 1 224 ? -9 -22.594 -8.805 1 64.12 224 TYR B CA 1
ATOM 3740 C C . TYR B 1 224 ? -9.453 -21.484 -7.859 1 64.12 224 TYR B C 1
ATOM 3742 O O . TYR B 1 224 ? -8.766 -20.453 -7.719 1 64.12 224 TYR B O 1
ATOM 3750 N N . GLU B 1 225 ? -10.789 -21.516 -7.52 1 55.25 225 GLU B N 1
ATOM 3751 C CA . GLU B 1 225 ? -11.328 -20.578 -6.539 1 55.25 225 GLU B CA 1
ATOM 3752 C C . GLU B 1 225 ? -11.492 -21.25 -5.176 1 55.25 225 GLU B C 1
ATOM 3754 O O . GLU B 1 225 ? -12.125 -22.297 -5.062 1 55.25 225 GLU B O 1
ATOM 3759 N N . LYS B 1 226 ? -10.594 -20.797 -4.141 1 49.47 226 LYS B N 1
ATOM 3760 C CA . LYS B 1 226 ? -10.938 -21.234 -2.789 1 49.47 226 LYS B CA 1
ATOM 3761 C C . LYS B 1 226 ? -12.117 -20.438 -2.236 1 49.47 226 LYS B C 1
ATOM 3763 O O . LYS B 1 226 ? -12.039 -19.203 -2.123 1 49.47 226 LYS B O 1
ATOM 3768 N N . ARG B 1 227 ? -13.312 -20.844 -2.326 1 43.38 227 ARG B N 1
ATOM 3769 C CA . ARG B 1 227 ? -14.445 -20.188 -1.685 1 43.38 227 ARG B CA 1
ATOM 3770 C C . ARG B 1 227 ? -14.391 -20.359 -0.17 1 43.38 227 ARG B C 1
ATOM 3772 O O . ARG B 1 227 ? -14.07 -21.438 0.328 1 43.38 227 ARG B O 1
ATOM 3779 N N . SER B 1 228 ? -13.969 -19.266 0.589 1 38.31 228 SER B N 1
ATOM 3780 C CA . SER B 1 228 ? -14.195 -19.391 2.025 1 38.31 228 SER B CA 1
ATOM 3781 C C . SER B 1 228 ? -15.609 -19.875 2.32 1 38.31 228 SER B C 1
ATOM 3783 O O . SER B 1 228 ? -16.578 -19.25 1.906 1 38.31 228 SER B O 1
ATOM 3785 N N . ASN B 1 229 ? -15.914 -21 2.303 1 30.44 229 ASN B N 1
ATOM 3786 C CA . ASN B 1 229 ? -17.203 -21.438 2.832 1 30.44 229 ASN B CA 1
ATOM 3787 C C . ASN B 1 229 ? -17.5 -20.781 4.176 1 30.44 229 ASN B C 1
ATOM 3789 O O . ASN B 1 229 ? -16.656 -20.75 5.066 1 30.44 229 ASN B O 1
ATOM 3793 N N . GLY B 1 230 ? -18.266 -19.672 4.406 1 30.28 230 GLY B N 1
ATOM 3794 C CA . GLY B 1 230 ? -18.812 -19.531 5.742 1 30.28 230 GLY B CA 1
ATOM 3795 C C . GLY B 1 230 ? -18.828 -20.828 6.527 1 30.28 230 GLY B C 1
ATOM 3796 O O . GLY B 1 230 ? -18.312 -20.875 7.652 1 30.28 230 GLY B O 1
ATOM 3797 N N . ASN B 1 231 ? -19.922 -21.641 6.516 1 26.97 231 ASN B N 1
ATOM 3798 C CA . ASN B 1 231 ? -20.312 -22.766 7.367 1 26.97 231 ASN B CA 1
ATOM 3799 C C . ASN B 1 231 ? -19.391 -23.969 7.16 1 26.97 231 ASN B C 1
ATOM 3801 O O . ASN B 1 231 ? -19.719 -25.078 7.578 1 26.97 231 ASN B O 1
ATOM 3805 N N . ALA B 1 232 ? -18.656 -24.172 6.035 1 26.3 232 ALA B N 1
ATOM 3806 C CA . ALA B 1 232 ? -18.219 -25.562 6.094 1 26.3 232 ALA B CA 1
ATOM 3807 C C . ALA B 1 232 ? -17.078 -25.75 7.078 1 26.3 232 ALA B C 1
ATOM 3809 O O . ALA B 1 232 ? -16.047 -25.078 6.977 1 26.3 232 ALA B O 1
ATOM 3810 N N . ALA B 1 233 ? -17.094 -26.359 8.281 1 26.25 233 ALA B N 1
ATOM 3811 C CA . ALA B 1 233 ? -16.328 -27.141 9.258 1 26.25 233 ALA B CA 1
ATOM 3812 C C . ALA B 1 233 ? -15.156 -27.859 8.602 1 26.25 233 ALA B C 1
ATOM 3814 O O . ALA B 1 233 ? -14.047 -27.875 9.141 1 26.25 233 ALA B O 1
ATOM 3815 N N . GLY B 1 234 ? -15.219 -28.828 7.617 1 23.72 234 GLY B N 1
ATOM 3816 C CA . GLY B 1 234 ? -14.43 -30.047 7.527 1 23.72 234 GLY B CA 1
ATOM 3817 C C . GLY B 1 234 ? -13.117 -29.844 6.797 1 23.72 234 GLY B C 1
ATOM 3818 O O . GLY B 1 234 ? -12.219 -30.688 6.883 1 23.72 234 GLY B O 1
ATOM 3819 N N . GLU B 1 235 ? -13 -29.203 5.426 1 24.7 235 GLU B N 1
ATOM 3820 C CA . GLU B 1 235 ? -11.836 -29.797 4.766 1 24.7 235 GLU B CA 1
ATOM 3821 C C . GLU B 1 235 ? -10.547 -29.078 5.168 1 24.7 235 GLU B C 1
ATOM 3823 O O . GLU B 1 235 ? -10.445 -27.859 5.035 1 24.7 235 GLU B O 1
ATOM 3828 N N . LYS B 1 236 ? -9.703 -29.484 6.184 1 24.44 236 LYS B N 1
ATOM 3829 C CA . LYS B 1 236 ? -8.312 -29.344 6.613 1 24.44 236 LYS B CA 1
ATOM 3830 C C . LYS B 1 236 ? -7.371 -29.297 5.414 1 24.44 236 LYS B C 1
ATOM 3832 O O . LYS B 1 236 ? -7.551 -30.047 4.453 1 24.44 236 LYS B O 1
#

Secondary structure (DSSP, 8-state):
-----EEEHHHHHTSPPPP-B-TT----PPP--TTSPPP--EEE-TT-SHHHHHHHHHHHHT-EEEPPPPPBSPPPHHHHB--SHHHHHHHHHHTHHHHHHHHHHHHHHHHSTTS-GGG-EEEEEGGGEES-SS--GGGS-SEEEEEEEEEETEEEEESS-EEE--GGGSSTTS-HHHHTHHHHHHHHIIIIIT--SEEEEEETTEEEEEEEEEETTEEEEEEEE----SS-----/-----EEEHHHHHTSPPPP-B-TT----PPP--TTSPPP--EEE-TT-SHHHHHHHHHHHHT-EEEPPPPPBSPPPHHHHB--SHHHHHHHHHHTHHHHHHHHHHHHHHHHSTTS-GGG-EEEEEGGGEES-SS--GGGS-SEEEEEEEEEETEEEEESS-EEE--GGGSSTTS-HHHHTHHHHHHHHIIIIIT--SEEEEEETTEEEEEEEEEETTEEEEEEEE----SS-----

Solvent-accessible surface area (backbone atoms only — not comparable to full-atom values): 26221 Å² total; per-residue (Å²): 126,88,71,73,60,66,39,28,48,49,59,63,73,61,51,83,73,83,80,66,44,59,89,64,40,55,63,64,82,68,78,81,61,94,82,43,46,72,71,78,53,80,42,78,30,76,73,70,40,70,67,52,49,43,70,77,43,33,75,63,32,63,36,78,36,73,58,72,74,58,54,21,60,69,81,48,74,69,56,31,42,26,34,44,56,65,40,43,46,53,46,36,61,45,44,54,39,54,50,50,25,56,49,34,60,64,46,37,54,71,75,42,65,85,57,55,78,51,49,45,48,33,59,41,54,10,70,48,39,30,89,57,88,84,51,56,78,85,71,49,44,59,24,17,26,31,24,66,64,40,73,47,98,52,35,21,39,41,60,31,41,24,39,71,46,42,50,69,53,57,43,89,86,45,55,66,76,52,45,42,35,67,55,17,48,46,43,28,43,17,48,81,68,49,68,24,52,37,28,35,38,36,32,90,60,33,48,31,44,31,37,50,38,80,49,94,92,34,56,34,41,28,36,31,71,51,71,63,56,85,79,70,86,69,94,125,125,88,71,74,62,64,38,28,48,48,58,64,74,61,51,82,72,83,80,67,46,59,88,66,39,54,62,64,81,66,78,80,60,91,82,46,46,73,70,79,52,81,43,76,29,77,74,69,40,70,68,52,48,42,70,76,43,33,76,62,32,65,35,78,37,72,61,73,72,58,53,21,61,69,80,48,75,70,57,31,41,27,35,44,55,68,41,44,46,52,46,37,62,45,44,53,39,54,52,52,24,54,48,34,59,64,46,37,54,71,76,41,66,84,57,56,78,51,49,45,46,34,58,42,55,10,71,48,38,31,90,54,89,84,51,55,76,86,69,49,44,58,24,18,28,31,24,65,64,41,73,48,96,51,35,22,39,40,60,32,41,24,39,73,46,43,51,71,52,58,46,89,86,46,56,65,76,53,45,43,35,67,54,19,48,45,46,28,44,19,47,82,68,48,66,25,49,37,29,34,40,36,33,88,62,33,49,31,43,30,36,51,38,80,50,95,93,33,57,34,41,27,36,31,72,51,72,64,58,86,81,70,85,73,93,128

pLDDT: mean 85.65, std 16.92, range [23.72, 97.94]